Protein AF-0000000085281278 (afdb_homodimer)

Nearest PDB structures (foldseek):
  8u7e-assembly3_C  TM=9.770E-01  e=2.959E-31  Homo sapiens
  2ikq-assembly1_A  TM=9.684E-01  e=2.448E-31  Mus musculus
  5wdi-assembly2_A  TM=9.525E-01  e=1.922E-29  Homo sapiens
  8u5m-assembly1_F  TM=9.717E-01  e=1.060E-28  Homo sapiens
  3c7t-assembly1_A  TM=9.165E-01  e=2.070E-27  Bombyx mori

Foldseek 3Di:
DDDPDDDDDDDDYDDDDDDDDDDDDDDPPPPPPPPDDDPPDPPPPVPPDPDPVVVVVVPPPPPPPPQQQCALDDDFFKEKEWAFFAFDCVVPPPQQVVAADPVQDGHHDDQQADRDDFDAPPPPVLCVQQTAHTNVRLVQLLVQLLQCQVLVADADAEEFELRNRQLSSRLSSCVSVVCQVPYAYEHENLQADLLLVAPPHDHDGGDPVSCVVSPGRHDPPDDYQDDPVNDDSPAAQQNNLVSLCSRLVVVCVVCVNNGGYYYYTYHLLSLPSNCQVLQPHHGDHPVVSVVRSVPRHHGDMWMWTADSVGHIDTDDDPGDHDDDDDDDDDDPCVVVD/DDPPDDDDDDDDDDYDDDDDDDPDDDPDPDVDDDPDDDDDDDVPPPPPDPDCVVVVVVPPPPPPPPQQQCALDDDWFKEKEWAFFAFDCVVPPPQQVVAADPVQDGHDPDQQADRDDFDAPPPPVLCVQQTAHTNVRLVQLLVQLLQCQVLVADADAAEFELRNRQLSSRLSSCVSVVCQVPYAYEHENLQADLLLVAVPHDHDGGDPVSCVVRPGRHDPPDDYQDDPVNDDSPAAQQNNLVSLCSRLVVVCVVCVNNGGYYYYTHHLLSLPSNCQVLQPHHGDHPVVSVVRSVPRHHGDMWMWTADSVRHIDTDDDPGDHDDDDDDDDDDPCVVVD

Radius of gyration: 44.06 Å; Cα contacts (8 Å, |Δi|>4): 1125; chains: 2; bounding box: 99×166×115 Å

Organism: Cherax quadricarinatus (NCBI:txid27406)

InterPro domains:
  IPR013078 Histidine phosphatase superfamily, clade-1 [PF00300] (126-290)
  IPR013078 Histidine phosphatase superfamily, clade-1 [cd07067] (78-302)
  IPR029033 Histidine phosphatase superfamily [G3DSA:3.40.50.1240] (76-335)
  IPR029033 Histidine phosphatase superfamily [SSF53254] (77-324)
  IPR051710 Phosphatase and SH3 domain-containing protein [PTHR16469] (66-334)

Structure (mmCIF, N/CA/C/O backbone):
data_AF-0000000085281278-model_v1
#
loop_
_entity.id
_entity.type
_entity.pdbx_description
1 polymer 'Protein UBASH3A homolog'
#
loop_
_atom_site.group_PDB
_atom_site.id
_atom_site.type_symbol
_atom_site.label_atom_id
_atom_site.label_alt_id
_atom_site.label_comp_id
_atom_site.label_asym_id
_atom_site.label_entity_id
_atom_site.label_seq_id
_atom_site.pdbx_PDB_ins_code
_atom_site.Cartn_x
_atom_site.Cartn_y
_atom_site.Cartn_z
_atom_site.occupancy
_atom_site.B_iso_or_equiv
_atom_site.auth_seq_id
_atom_site.auth_comp_id
_atom_site.auth_asym_id
_atom_site.auth_atom_id
_atom_site.pdbx_PDB_model_num
ATOM 1 N N . THR A 1 1 ? -54.844 -44.219 -44.094 1 15.39 1 THR A N 1
ATOM 2 C CA . THR A 1 1 ? -54.625 -45.531 -44.75 1 15.39 1 THR A CA 1
ATOM 3 C C . THR A 1 1 ? -53.25 -45.594 -45.375 1 15.39 1 THR A C 1
ATOM 5 O O . THR A 1 1 ? -52.562 -44.562 -45.531 1 15.39 1 THR A O 1
ATOM 8 N N . LEU A 1 2 ? -53.125 -46.344 -46.656 1 16.16 2 LEU A N 1
ATOM 9 C CA . LEU A 1 2 ? -52.594 -47.094 -47.781 1 16.16 2 LEU A CA 1
ATOM 10 C C . LEU A 1 2 ? -51.75 -46.188 -48.688 1 16.16 2 LEU A C 1
ATOM 12 O O . LEU A 1 2 ? -50.625 -46.531 -49.031 1 16.16 2 LEU A O 1
ATOM 16 N N . SER A 1 3 ? -52.344 -45.594 -49.875 1 15.42 3 SER A N 1
ATOM 17 C CA . SER A 1 3 ? -52.25 -45.906 -51.281 1 15.42 3 SER A CA 1
ATOM 18 C C . SER A 1 3 ? -51.219 -45.062 -52 1 15.42 3 SER A C 1
ATOM 20 O O . SER A 1 3 ? -50.969 -45.219 -53.188 1 15.42 3 SER A O 1
ATOM 22 N N . VAL A 1 4 ? -51.062 -43.812 -51.781 1 17.08 4 VAL A N 1
ATOM 23 C CA . VAL A 1 4 ? -50.531 -43.031 -52.875 1 17.08 4 VAL A CA 1
ATOM 24 C C . VAL A 1 4 ? -49.094 -43.469 -53.219 1 17.08 4 VAL A C 1
ATOM 26 O O . VAL A 1 4 ? -48.188 -43.312 -52.375 1 17.08 4 VAL A O 1
ATOM 29 N N . ILE A 1 5 ? -48.562 -44.781 -54 1 16.81 5 ILE A N 1
ATOM 30 C CA . ILE A 1 5 ? -47.906 -45.844 -54.719 1 16.81 5 ILE A CA 1
ATOM 31 C C . ILE A 1 5 ? -46.812 -45.281 -55.625 1 16.81 5 ILE A C 1
ATOM 33 O O . ILE A 1 5 ? -45.688 -45.75 -55.594 1 16.81 5 ILE A O 1
ATOM 37 N N . ASP A 1 6 ? -47.062 -45 -56.938 1 15.3 6 ASP A N 1
ATOM 38 C CA . ASP A 1 6 ? -46.781 -45.656 -58.219 1 15.3 6 ASP A CA 1
ATOM 39 C C . ASP A 1 6 ? -45.562 -45 -58.875 1 15.3 6 ASP A C 1
ATOM 41 O O . ASP A 1 6 ? -44.938 -45.625 -59.75 1 15.3 6 ASP A O 1
ATOM 45 N N . SER A 1 7 ? -45.375 -43.781 -59.094 1 17.14 7 SER A N 1
ATOM 46 C CA . SER A 1 7 ? -45.094 -43.531 -60.5 1 17.14 7 SER A CA 1
ATOM 47 C C . SER A 1 7 ? -43.719 -44.062 -60.906 1 17.14 7 SER A C 1
ATOM 49 O O . SER A 1 7 ? -42.781 -44.062 -60.094 1 17.14 7 SER A O 1
ATOM 51 N N . VAL A 1 8 ? -43.25 -44.5 -62.156 1 16.56 8 VAL A N 1
ATOM 52 C CA . VAL A 1 8 ? -42.781 -45.594 -63 1 16.56 8 VAL A CA 1
ATOM 53 C C . VAL A 1 8 ? -41.25 -45.719 -62.875 1 16.56 8 VAL A C 1
ATOM 55 O O . VAL A 1 8 ? -40.594 -44.812 -62.438 1 16.56 8 VAL A O 1
ATOM 58 N N . VAL A 1 9 ? -40.562 -46.719 -63.75 1 15.52 9 VAL A N 1
ATOM 59 C CA . VAL A 1 9 ? -39.781 -47.719 -64.438 1 15.52 9 VAL A CA 1
ATOM 60 C C . VAL A 1 9 ? -38.625 -47.062 -65.188 1 15.52 9 VAL A C 1
ATOM 62 O O . VAL A 1 9 ? -38.031 -47.656 -66.062 1 15.52 9 VAL A O 1
ATOM 65 N N . ARG A 1 10 ? -38.375 -45.844 -65.188 1 16.2 10 ARG A N 1
ATOM 66 C CA . ARG A 1 10 ? -37.75 -45.531 -66.5 1 16.2 10 ARG A CA 1
ATOM 67 C C . ARG A 1 10 ? -36.469 -46.312 -66.688 1 16.2 10 ARG A C 1
ATOM 69 O O . ARG A 1 10 ? -35.656 -46.438 -65.75 1 16.2 10 ARG A O 1
ATOM 76 N N . HIS A 1 11 ? -35.906 -46.938 -67.875 1 15.66 11 HIS A N 1
ATOM 77 C CA . HIS A 1 11 ? -35.5 -48.125 -68.688 1 15.66 11 HIS A CA 1
ATOM 78 C C . HIS A 1 11 ? -34 -48.312 -68.625 1 15.66 11 HIS A C 1
ATOM 80 O O . HIS A 1 11 ? -33.5 -49.406 -68.375 1 15.66 11 HIS A O 1
ATOM 86 N N . PRO A 1 12 ? -33.094 -47.719 -69.562 1 15.73 12 PRO A N 1
ATOM 87 C CA . PRO A 1 12 ? -32.406 -48.5 -70.562 1 15.73 12 PRO A CA 1
ATOM 88 C C . PRO A 1 12 ? -31.141 -49.156 -70.125 1 15.73 12 PRO A C 1
ATOM 90 O O . PRO A 1 12 ? -30.641 -48.844 -69 1 15.73 12 PRO A O 1
ATOM 93 N N . ASN A 1 13 ? -30 -49.344 -71 1 15.8 13 ASN A N 1
ATOM 94 C CA . ASN A 1 13 ? -29.312 -50.312 -71.812 1 15.8 13 ASN A CA 1
ATOM 95 C C . ASN A 1 13 ? -27.953 -50.688 -71.188 1 15.8 13 ASN A C 1
ATOM 97 O O . ASN A 1 13 ? -27.484 -50.031 -70.25 1 15.8 13 ASN A O 1
ATOM 101 N N . LEU A 1 14 ? -26.688 -50.594 -72 1 15.16 14 LEU A N 1
ATOM 102 C CA . LEU A 1 14 ? -26.016 -51.594 -72.875 1 15.16 14 LEU A CA 1
ATOM 103 C C . LEU A 1 14 ? -24.688 -52.031 -72.25 1 15.16 14 LEU A C 1
ATOM 105 O O . LEU A 1 14 ? -24.406 -53.219 -72.125 1 15.16 14 LEU A O 1
ATOM 109 N N . LEU A 1 15 ? -23.328 -51.375 -72.312 1 15.52 15 LEU A N 1
ATOM 110 C CA . LEU A 1 15 ? -22.344 -51.969 -73.188 1 15.52 15 LEU A CA 1
ATOM 111 C C . LEU A 1 15 ? -21.438 -52.938 -72.5 1 15.52 15 LEU A C 1
ATOM 113 O O . LEU A 1 15 ? -21.328 -52.875 -71.25 1 15.52 15 LEU A O 1
ATOM 117 N N . PRO A 1 16 ? -19.875 -52.875 -72.75 1 15.55 16 PRO A N 1
ATOM 118 C CA . PRO A 1 16 ? -19.031 -53.75 -73.562 1 15.55 16 PRO A CA 1
ATOM 119 C C . PRO A 1 16 ? -18.25 -54.75 -72.688 1 15.55 16 PRO A C 1
ATOM 121 O O . PRO A 1 16 ? -18.156 -54.594 -71.438 1 15.55 16 PRO A O 1
ATOM 124 N N . VAL A 1 17 ? -16.766 -55.094 -73.125 1 15.99 17 VAL A N 1
ATOM 125 C CA . VAL A 1 17 ? -16.062 -56.188 -73.812 1 15.99 17 VAL A CA 1
ATOM 126 C C . VAL A 1 17 ? -15.188 -56.906 -72.75 1 15.99 17 VAL A C 1
ATOM 128 O O . VAL A 1 17 ? -14.711 -56.281 -71.812 1 15.99 17 VAL A O 1
ATOM 131 N N . PHE A 1 18 ? -14.523 -58.219 -73 1 16.88 18 PHE A N 1
ATOM 132 C CA . PHE A 1 18 ? -14.18 -59.594 -72.75 1 16.88 18 PHE A CA 1
ATOM 133 C C . PHE A 1 18 ? -12.688 -59.75 -72.438 1 16.88 18 PHE A C 1
ATOM 135 O O . PHE A 1 18 ? -12.164 -60.844 -72.375 1 16.88 18 PHE A O 1
ATOM 142 N N . ILE A 1 19 ? -11.75 -58.75 -72.375 1 16.56 19 ILE A N 1
ATOM 143 C CA . ILE A 1 19 ? -10.438 -59.125 -72.875 1 16.56 19 ILE A CA 1
ATOM 144 C C . ILE A 1 19 ? -9.859 -60.25 -72 1 16.56 19 ILE A C 1
ATOM 146 O O . ILE A 1 19 ? -9.875 -60.156 -70.75 1 16.56 19 ILE A O 1
ATOM 150 N N . ARG A 1 20 ? -9 -61.219 -72.625 1 16.66 20 ARG A N 1
ATOM 151 C CA . ARG A 1 20 ? -8.531 -62.562 -72.875 1 16.66 20 ARG A CA 1
ATOM 152 C C . ARG A 1 20 ? -7.434 -63 -71.938 1 16.66 20 ARG A C 1
ATOM 154 O O . ARG A 1 20 ? -6.77 -62.125 -71.312 1 16.66 20 ARG A O 1
ATOM 161 N N . LEU A 1 21 ? -6.652 -64.25 -72.062 1 17.11 21 LEU A N 1
ATOM 162 C CA . LEU A 1 21 ? -6.328 -65.562 -71.625 1 17.11 21 LEU A CA 1
ATOM 163 C C . LEU A 1 21 ? -4.879 -65.625 -71.125 1 17.11 21 LEU A C 1
ATOM 165 O O . LEU A 1 21 ? -4.598 -66.188 -70.062 1 17.11 21 LEU A O 1
ATOM 169 N N . PHE A 1 22 ? -3.635 -65.812 -72 1 17.28 22 PHE A N 1
ATOM 170 C CA . PHE A 1 22 ? -2.76 -66.938 -72.25 1 17.28 22 PHE A CA 1
ATOM 171 C C . PHE A 1 22 ? -1.494 -66.812 -71.375 1 17.28 22 PHE A C 1
ATOM 173 O O . PHE A 1 22 ? -1.057 -67.812 -70.75 1 17.28 22 PHE A O 1
ATOM 180 N N . THR A 1 23 ? -0.292 -66 -71.688 1 18.53 23 THR A N 1
ATOM 181 C CA . THR A 1 23 ? 1.069 -66.438 -72 1 18.53 23 THR A CA 1
ATOM 182 C C . THR A 1 23 ? 1.862 -66.625 -70.688 1 18.53 23 THR A C 1
ATOM 184 O O . THR A 1 23 ? 2.08 -65.688 -69.938 1 18.53 23 THR A O 1
ATOM 187 N N . HIS A 1 24 ? 1.997 -68 -69.938 1 20.98 24 HIS A N 1
ATOM 188 C CA . HIS A 1 24 ? 2.424 -68.812 -68.812 1 20.98 24 HIS A CA 1
ATOM 189 C C . HIS A 1 24 ? 3.943 -68.875 -68.688 1 20.98 24 HIS A C 1
ATOM 191 O O . HIS A 1 24 ? 4.477 -68.75 -67.562 1 20.98 24 HIS A O 1
ATOM 197 N N . SER A 1 25 ? 4.879 -69.625 -69.625 1 19.44 25 SER A N 1
ATOM 198 C CA . SER A 1 25 ? 5.781 -70.75 -69.438 1 19.44 25 SER A CA 1
ATOM 199 C C . SER A 1 25 ? 7.191 -70.312 -69.062 1 19.44 25 SER A C 1
ATOM 201 O O . SER A 1 25 ? 7.887 -70.938 -68.312 1 19.44 25 SER A O 1
ATOM 203 N N . ILE A 1 26 ? 8 -69.562 -69.938 1 20.14 26 ILE A N 1
ATOM 204 C CA . ILE A 1 26 ? 9.359 -69.875 -70.375 1 20.14 26 ILE A CA 1
ATOM 205 C C . ILE A 1 26 ? 10.352 -69.438 -69.312 1 20.14 26 ILE A C 1
ATOM 207 O O . ILE A 1 26 ? 11.25 -70.188 -68.938 1 20.14 26 ILE A O 1
ATOM 211 N N . ILE A 1 27 ? 10.602 -68.062 -69.062 1 20.72 27 ILE A N 1
ATOM 212 C CA . ILE A 1 27 ? 11.953 -67.562 -68.938 1 20.72 27 ILE A CA 1
ATOM 213 C C . ILE A 1 27 ? 12.492 -67.812 -67.5 1 20.72 27 ILE A C 1
ATOM 215 O O . ILE A 1 27 ? 12.211 -67.125 -66.562 1 20.72 27 ILE A O 1
ATOM 219 N N . VAL A 1 28 ? 11.875 -68.875 -66.688 1 22.83 28 VAL A N 1
ATOM 220 C CA . VAL A 1 28 ? 12.266 -69.375 -65.375 1 22.83 28 VAL A CA 1
ATOM 221 C C . VAL A 1 28 ? 13.68 -69.938 -65.438 1 22.83 28 VAL A C 1
ATOM 223 O O . VAL A 1 28 ? 14.414 -69.875 -64.438 1 22.83 28 VAL A O 1
ATOM 226 N N . TRP A 1 29 ? 14.008 -70.75 -66.562 1 24.06 29 TRP A N 1
ATOM 227 C CA . TRP A 1 29 ? 14.93 -71.875 -66.5 1 24.06 29 TRP A CA 1
ATOM 228 C C . TRP A 1 29 ? 16.375 -71.438 -66.312 1 24.06 29 TRP A C 1
ATOM 230 O O . TRP A 1 29 ? 17.125 -72 -65.562 1 24.06 29 TRP A O 1
ATOM 240 N N . LEU A 1 30 ? 16.859 -70.438 -67.188 1 21.52 30 LEU A N 1
ATOM 241 C CA . LEU A 1 30 ? 18.266 -70.5 -67.625 1 21.52 30 LEU A CA 1
ATOM 242 C C . LEU A 1 30 ? 19.203 -70.188 -66.438 1 21.52 30 LEU A C 1
ATOM 244 O O . LEU A 1 30 ? 20.25 -70.812 -66.312 1 21.52 30 LEU A O 1
ATOM 248 N N . PHE A 1 31 ? 19.141 -68.938 -65.75 1 23.73 31 PHE A N 1
ATOM 249 C CA . PHE A 1 31 ? 20.359 -68.375 -65.25 1 23.73 31 PHE A CA 1
ATOM 250 C C . PHE A 1 31 ? 20.844 -69.062 -64 1 23.73 31 PHE A C 1
ATOM 252 O O . PHE A 1 31 ? 20.547 -68.688 -62.875 1 23.73 31 PHE A O 1
ATOM 259 N N . LYS A 1 32 ? 20.5 -70.438 -63.906 1 22.84 32 LYS A N 1
ATOM 260 C CA . LYS A 1 32 ? 20.75 -71.375 -62.812 1 22.84 32 LYS A CA 1
ATOM 261 C C . LYS A 1 32 ? 22.25 -71.625 -62.625 1 22.84 32 LYS A C 1
ATOM 263 O O . LYS A 1 32 ? 22.703 -71.938 -61.531 1 22.84 32 LYS A O 1
ATOM 268 N N . GLU A 1 33 ? 22.953 -71.812 -63.875 1 22.89 33 GLU A N 1
ATOM 269 C CA . GLU A 1 33 ? 24.094 -72.75 -63.906 1 22.89 33 GLU A CA 1
ATOM 270 C C . GLU A 1 33 ? 25.234 -72.25 -63.031 1 22.89 33 GLU A C 1
ATOM 272 O O . GLU A 1 33 ? 25.922 -73 -62.375 1 22.89 33 GLU A O 1
ATOM 277 N N . ILE A 1 34 ? 25.859 -71.062 -63.375 1 25.42 34 ILE A N 1
ATOM 278 C CA . ILE A 1 34 ? 27.297 -70.812 -63.219 1 25.42 34 ILE A CA 1
ATOM 279 C C . ILE A 1 34 ? 27.641 -70.688 -61.75 1 25.42 34 ILE A C 1
ATOM 281 O O . ILE A 1 34 ? 27.5 -69.625 -61.156 1 25.42 34 ILE A O 1
ATOM 285 N N . CYS A 1 35 ? 26.953 -71.5 -60.719 1 22.73 35 CYS A N 1
ATOM 286 C CA . CYS A 1 35 ? 26.719 -71.5 -59.281 1 22.73 35 CYS A CA 1
ATOM 287 C C . CYS A 1 35 ? 28 -71.812 -58.531 1 22.73 35 CYS A C 1
ATOM 289 O O . CYS A 1 35 ? 28.109 -71.562 -57.312 1 22.73 35 CYS A O 1
ATOM 291 N N . ASN A 1 36 ? 28.812 -72.938 -58.875 1 22.48 36 ASN A N 1
ATOM 292 C CA . ASN A 1 36 ? 29.281 -73.938 -57.938 1 22.48 36 ASN A CA 1
ATOM 293 C C . ASN A 1 36 ? 30.5 -73.438 -57.156 1 22.48 36 ASN A C 1
ATOM 295 O O . ASN A 1 36 ? 30.609 -73.688 -55.938 1 22.48 36 ASN A O 1
ATOM 299 N N . TRP A 1 37 ? 31.703 -73.375 -57.812 1 21.92 37 TRP A N 1
ATOM 300 C CA . TRP A 1 37 ? 32.938 -73.938 -57.375 1 21.92 37 TRP A CA 1
ATOM 301 C C . TRP A 1 37 ? 33.562 -73.188 -56.25 1 21.92 37 TRP A C 1
ATOM 303 O O . TRP A 1 37 ? 33.938 -73.75 -55.219 1 21.92 37 TRP A O 1
ATOM 313 N N . THR A 1 38 ? 34.594 -72.188 -56.531 1 25.38 38 THR A N 1
ATOM 314 C CA . THR A 1 38 ? 35.938 -71.938 -56.031 1 25.38 38 THR A CA 1
ATOM 315 C C . THR A 1 38 ? 35.906 -71.062 -54.781 1 25.38 38 THR A C 1
ATOM 317 O O . THR A 1 38 ? 36.875 -70.375 -54.438 1 25.38 38 THR A O 1
ATOM 320 N N . PHE A 1 39 ? 34.812 -71.062 -53.938 1 24.88 39 PHE A N 1
ATOM 321 C CA . PHE A 1 39 ? 34.25 -70.125 -53 1 24.88 39 PHE A CA 1
ATOM 322 C C . PHE A 1 39 ? 35.062 -70.062 -51.719 1 24.88 39 PHE A C 1
ATOM 324 O O . PHE A 1 39 ? 34.812 -69.188 -50.844 1 24.88 39 PHE A O 1
ATOM 331 N N . THR A 1 40 ? 35.625 -71.25 -51.281 1 25.34 40 THR A N 1
ATOM 332 C CA . THR A 1 40 ? 35.781 -71.625 -49.875 1 25.34 40 THR A CA 1
ATOM 333 C C . THR A 1 40 ? 36.906 -70.812 -49.219 1 25.34 40 THR A C 1
ATOM 335 O O . THR A 1 40 ? 36.781 -70.375 -48.094 1 25.34 40 THR A O 1
ATOM 338 N N . VAL A 1 41 ? 38.125 -70.938 -49.844 1 25.11 41 VAL A N 1
ATOM 339 C CA . VAL A 1 41 ? 39.375 -71 -49.062 1 25.11 41 VAL A CA 1
ATOM 340 C C . VAL A 1 41 ? 39.688 -69.562 -48.5 1 25.11 41 VAL A C 1
ATOM 342 O O . VAL A 1 41 ? 40.219 -69.438 -47.406 1 25.11 41 VAL A O 1
ATOM 345 N N . PHE A 1 42 ? 39.594 -68.5 -49.469 1 24.14 42 PHE A N 1
ATOM 346 C CA . PHE A 1 42 ? 40.406 -67.312 -49.219 1 24.14 42 PHE A CA 1
ATOM 347 C C . PHE A 1 42 ? 39.875 -66.562 -48.031 1 24.14 42 PHE A C 1
ATOM 349 O O . PHE A 1 42 ? 40.438 -65.5 -47.688 1 24.14 42 PHE A O 1
ATOM 356 N N . LEU A 1 43 ? 38.688 -66.875 -47.5 1 25.41 43 LEU A N 1
ATOM 357 C CA . LEU A 1 43 ? 38 -66 -46.531 1 25.41 43 LEU A CA 1
ATOM 358 C C . LEU A 1 43 ? 38.75 -66 -45.188 1 25.41 43 LEU A C 1
ATOM 360 O O . LEU A 1 43 ? 38.375 -65.25 -44.281 1 25.41 43 LEU A O 1
ATOM 364 N N . ALA A 1 44 ? 39.562 -67.062 -45.031 1 26.56 44 ALA A N 1
ATOM 365 C CA . ALA A 1 44 ? 39.938 -67.312 -43.656 1 26.56 44 ALA A CA 1
ATOM 366 C C . ALA A 1 44 ? 40.812 -66.125 -43.125 1 26.56 44 ALA A C 1
ATOM 368 O O . ALA A 1 44 ? 40.75 -65.812 -41.906 1 26.56 44 ALA A O 1
ATOM 369 N N . PHE A 1 45 ? 41.844 -65.812 -43.938 1 28.03 45 PHE A N 1
ATOM 370 C CA . PHE A 1 45 ? 42.969 -65.188 -43.312 1 28.03 45 PHE A CA 1
ATOM 371 C C . PHE A 1 45 ? 42.594 -63.781 -42.781 1 28.03 45 PHE A C 1
ATOM 373 O O . PHE A 1 45 ? 43.25 -63.25 -41.906 1 28.03 45 PHE A O 1
ATOM 380 N N . LEU A 1 46 ? 41.812 -62.969 -43.594 1 27.05 46 LEU A N 1
ATOM 381 C CA . LEU A 1 46 ? 41.625 -61.562 -43.344 1 27.05 46 LEU A CA 1
ATOM 382 C C . LEU A 1 46 ? 40.812 -61.344 -42.031 1 27.05 46 LEU A C 1
ATOM 384 O O . LEU A 1 46 ? 40.438 -60.219 -41.719 1 27.05 46 LEU A O 1
ATOM 388 N N . TYR A 1 47 ? 40.312 -62.406 -41.438 1 26.2 47 TYR A N 1
ATOM 389 C CA . TYR A 1 47 ? 39.344 -62.219 -40.344 1 26.2 47 TYR A CA 1
ATOM 390 C C . TYR A 1 47 ? 40 -61.562 -39.125 1 26.2 47 TYR A C 1
ATOM 392 O O . TYR A 1 47 ? 39.344 -61.438 -38.094 1 26.2 47 TYR A O 1
ATOM 400 N N . ARG A 1 48 ? 41.344 -61.844 -39.031 1 25.7 48 ARG A N 1
ATOM 401 C CA . ARG A 1 48 ? 41.75 -61.719 -37.625 1 25.7 48 ARG A CA 1
ATOM 402 C C . ARG A 1 48 ? 41.406 -60.344 -37.094 1 25.7 48 ARG A C 1
ATOM 404 O O . ARG A 1 48 ? 40.781 -60.188 -36.062 1 25.7 48 ARG A O 1
ATOM 411 N N . ALA A 1 49 ? 42.438 -59.656 -36.562 1 27.88 49 ALA A N 1
ATOM 412 C CA . ALA A 1 49 ? 42.469 -58.781 -35.406 1 27.88 49 ALA A CA 1
ATOM 413 C C . ALA A 1 49 ? 41.906 -57.406 -35.719 1 27.88 49 ALA A C 1
ATOM 415 O O . ALA A 1 49 ? 42.188 -56.406 -35.031 1 27.88 49 ALA A O 1
ATOM 416 N N . THR A 1 50 ? 41.5 -57.156 -36.969 1 29.05 50 THR A N 1
ATOM 417 C CA . THR A 1 50 ? 41.062 -55.781 -37.062 1 29.05 50 THR A CA 1
ATOM 418 C C . THR A 1 50 ? 39.906 -55.5 -36.125 1 29.05 50 THR A C 1
ATOM 420 O O . THR A 1 50 ? 38.812 -56.031 -36.312 1 29.05 50 THR A O 1
ATOM 423 N N . SER A 1 51 ? 40.219 -55.281 -34.781 1 29.05 51 SER A N 1
ATOM 424 C CA . SER A 1 51 ? 39.25 -55.219 -33.688 1 29.05 51 SER A CA 1
ATOM 425 C C . SER A 1 51 ? 38.031 -54.375 -34.062 1 29.05 51 SER A C 1
ATOM 427 O O . SER A 1 51 ? 38.156 -53.469 -34.875 1 29.05 51 SER A O 1
ATOM 429 N N . ILE A 1 52 ? 36.875 -54.969 -33.875 1 31.84 52 ILE A N 1
ATOM 430 C CA . ILE A 1 52 ? 35.562 -54.344 -33.906 1 31.84 52 ILE A CA 1
ATOM 431 C C . ILE A 1 52 ? 35.625 -52.969 -33.25 1 31.84 52 ILE A C 1
ATOM 433 O O . ILE A 1 52 ? 34.625 -52.219 -33.281 1 31.84 52 ILE A O 1
ATOM 437 N N . ALA A 1 53 ? 36.75 -52.656 -32.594 1 32.53 53 ALA A N 1
ATOM 438 C CA . ALA A 1 53 ? 36.812 -51.375 -31.906 1 32.53 53 ALA A CA 1
ATOM 439 C C . ALA A 1 53 ? 36.781 -50.219 -32.906 1 32.53 53 ALA A C 1
ATOM 441 O O . ALA A 1 53 ? 36.219 -49.156 -32.625 1 32.53 53 ALA A O 1
ATOM 442 N N . VAL A 1 54 ? 37.531 -50.375 -34.031 1 31.75 54 VAL A N 1
ATOM 443 C CA . VAL A 1 54 ? 37.594 -49.219 -34.938 1 31.75 54 VAL A CA 1
ATOM 444 C C . VAL A 1 54 ? 36.25 -49.031 -35.625 1 31.75 54 VAL A C 1
ATOM 446 O O . VAL A 1 54 ? 35.844 -47.906 -35.938 1 31.75 54 VAL A O 1
ATOM 449 N N . LEU A 1 55 ? 35.562 -50.125 -36 1 29.34 55 LEU A N 1
ATOM 450 C CA . LEU A 1 55 ? 34.281 -49.844 -36.625 1 29.34 55 LEU A CA 1
ATOM 451 C C . LEU A 1 55 ? 33.312 -49.156 -35.688 1 29.34 55 LEU A C 1
ATOM 453 O O . LEU A 1 55 ? 32.281 -48.625 -36.094 1 29.34 55 LEU A O 1
ATOM 457 N N . LYS A 1 56 ? 33.5 -49.406 -34.406 1 35.16 56 LYS A N 1
ATOM 458 C CA . LYS A 1 56 ? 32.625 -48.688 -33.5 1 35.16 56 LYS A CA 1
ATOM 459 C C . LYS A 1 56 ? 32.875 -47.188 -33.562 1 35.16 56 LYS A C 1
ATOM 461 O O . LYS A 1 56 ? 32 -46.375 -33.219 1 35.16 56 LYS A O 1
ATOM 466 N N . THR A 1 57 ? 34.125 -46.875 -33.75 1 33.66 57 THR A N 1
ATOM 467 C CA . THR A 1 57 ? 34.375 -45.438 -33.781 1 33.66 57 THR A CA 1
ATOM 468 C C . THR A 1 57 ? 33.719 -44.812 -35 1 33.66 57 THR A C 1
ATOM 470 O O . THR A 1 57 ? 33.312 -43.625 -34.938 1 33.66 57 THR A O 1
ATOM 473 N N . LEU A 1 58 ? 33.812 -45.375 -36.219 1 35.44 58 LEU A N 1
ATOM 474 C CA . LEU A 1 58 ? 33.188 -44.688 -37.344 1 35.44 58 LEU A CA 1
ATOM 475 C C . LEU A 1 58 ? 31.672 -44.656 -37.188 1 35.44 58 LEU A C 1
ATOM 477 O O . LEU A 1 58 ? 30.984 -43.812 -37.75 1 35.44 58 LEU A O 1
ATOM 481 N N . ALA A 1 59 ? 31.125 -45.75 -36.875 1 34.38 59 ALA A N 1
ATOM 482 C CA . ALA A 1 59 ? 29.672 -45.719 -36.812 1 34.38 59 ALA A CA 1
ATOM 483 C C . ALA A 1 59 ? 29.219 -44.812 -35.656 1 34.38 59 ALA A C 1
ATOM 485 O O . ALA A 1 59 ? 28.016 -44.688 -35.375 1 34.38 59 ALA A O 1
ATOM 486 N N . LYS A 1 60 ? 30.031 -44.594 -34.719 1 32.84 60 LYS A N 1
ATOM 487 C CA . LYS A 1 60 ? 29.312 -43.719 -33.812 1 32.84 60 LYS A CA 1
ATOM 488 C C . LYS A 1 60 ? 28.938 -42.406 -34.5 1 32.84 60 LYS A C 1
ATOM 490 O O . LYS A 1 60 ? 29.812 -41.594 -34.844 1 32.84 60 LYS A O 1
ATOM 495 N N . LYS A 1 61 ? 27.922 -42.562 -35.344 1 36.81 61 LYS A N 1
ATOM 496 C CA . LYS A 1 61 ? 27.344 -41.312 -35.812 1 36.81 61 LYS A CA 1
ATOM 497 C C . LYS A 1 61 ? 27.484 -40.188 -34.75 1 36.81 61 LYS A C 1
ATOM 499 O O . LYS A 1 61 ? 27.266 -40.438 -33.562 1 36.81 61 LYS A O 1
ATOM 504 N N . PRO A 1 62 ? 28.234 -39.125 -35.094 1 33.06 62 PRO A N 1
ATOM 505 C CA . PRO A 1 62 ? 28.203 -38.094 -34.062 1 33.06 62 PRO A CA 1
ATOM 506 C C . PRO A 1 62 ? 26.875 -38.031 -33.312 1 33.06 62 PRO A C 1
ATOM 508 O O . PRO A 1 62 ? 25.812 -38.312 -33.906 1 33.06 62 PRO A O 1
ATOM 511 N N . GLU A 1 63 ? 26.781 -38.5 -32.094 1 33.06 63 GLU A N 1
ATOM 512 C CA . GLU A 1 63 ? 25.609 -38.094 -31.328 1 33.06 63 GLU A CA 1
ATOM 513 C C . GLU A 1 63 ? 25.109 -36.719 -31.781 1 33.06 63 GLU A C 1
ATOM 515 O O . GLU A 1 63 ? 25.844 -35.75 -31.703 1 33.06 63 GLU A O 1
ATOM 520 N N . MET A 1 64 ? 24.438 -36.594 -32.938 1 33.88 64 MET A N 1
ATOM 521 C CA . MET A 1 64 ? 23.75 -35.344 -33.156 1 33.88 64 MET A CA 1
ATOM 522 C C . MET A 1 64 ? 23.359 -34.688 -31.844 1 33.88 64 MET A C 1
ATOM 524 O O . MET A 1 64 ? 22.688 -35.312 -31.016 1 33.88 64 MET A O 1
ATOM 528 N N . GLU A 1 65 ? 24.344 -34.031 -31.203 1 34.84 65 GLU A N 1
ATOM 529 C CA . GLU A 1 65 ? 23.828 -33.125 -30.172 1 34.84 65 GLU A CA 1
ATOM 530 C C . GLU A 1 65 ? 22.359 -32.812 -30.406 1 34.84 65 GLU A C 1
ATOM 532 O O . GLU A 1 65 ? 22 -32.219 -31.438 1 34.84 65 GLU A O 1
ATOM 537 N N . GLU A 1 66 ? 21.484 -33.75 -30.25 1 36.97 66 GLU A N 1
ATOM 538 C CA . GLU A 1 66 ? 20.078 -33.406 -30.172 1 36.97 66 GLU A CA 1
ATOM 539 C C . GLU A 1 66 ? 19.906 -31.938 -29.781 1 36.97 66 GLU A C 1
ATOM 541 O O . GLU A 1 66 ? 20.219 -31.547 -28.656 1 36.97 66 GLU A O 1
ATOM 546 N N . SER A 1 67 ? 20.391 -31 -30.625 1 38.25 67 SER A N 1
ATOM 547 C CA . SER A 1 67 ? 20.109 -29.578 -30.516 1 38.25 67 SER A CA 1
ATOM 548 C C . SER A 1 67 ? 18.859 -29.328 -29.672 1 38.25 67 SER A C 1
ATOM 550 O O . SER A 1 67 ? 17.828 -29.969 -29.875 1 38.25 67 SER A O 1
ATOM 552 N N . LEU A 1 68 ? 18.938 -28.891 -28.406 1 44.06 68 LEU A N 1
ATOM 553 C CA . LEU A 1 68 ? 17.859 -28.297 -27.625 1 44.06 68 LEU A CA 1
ATOM 554 C C . LEU A 1 68 ? 16.812 -27.672 -28.547 1 44.06 68 LEU A C 1
ATOM 556 O O . LEU A 1 68 ? 17.156 -26.984 -29.516 1 44.06 68 LEU A O 1
ATOM 560 N N . HIS A 1 69 ? 15.555 -28.25 -28.672 1 44.53 69 HIS A N 1
ATOM 561 C CA . HIS A 1 69 ? 14.336 -27.812 -29.344 1 44.53 69 HIS A CA 1
ATOM 562 C C . HIS A 1 69 ? 14.289 -26.297 -29.453 1 44.53 69 HIS A C 1
ATOM 564 O O . HIS A 1 69 ? 14.531 -25.594 -28.469 1 44.53 69 HIS A O 1
ATOM 570 N N . LYS A 1 70 ? 14.688 -25.812 -30.453 1 53.75 70 LYS A N 1
ATOM 571 C CA . LYS A 1 70 ? 14.453 -24.406 -30.781 1 53.75 70 LYS A CA 1
ATOM 572 C C . LYS A 1 70 ? 13 -24.016 -30.531 1 53.75 70 LYS A C 1
ATOM 574 O O . LYS A 1 70 ? 12.094 -24.547 -31.172 1 53.75 70 LYS A O 1
ATOM 579 N N . PHE A 1 71 ? 12.734 -23.562 -29.359 1 65.31 71 PHE A N 1
ATOM 580 C CA . PHE A 1 71 ? 11.391 -23.062 -29.094 1 65.31 71 PHE A CA 1
ATOM 581 C C . PHE A 1 71 ? 11.023 -21.953 -30.078 1 65.31 71 PHE A C 1
ATOM 583 O O . PHE A 1 71 ? 11.898 -21.297 -30.625 1 65.31 71 PHE A O 1
ATOM 590 N N . LEU A 1 72 ? 9.672 -21.859 -30.359 1 70 72 LEU A N 1
ATOM 591 C CA . LEU A 1 72 ? 9.203 -20.75 -31.172 1 70 72 LEU A CA 1
ATOM 592 C C . LEU A 1 72 ? 9.531 -19.422 -30.5 1 70 72 LEU A C 1
ATOM 594 O O . LEU A 1 72 ? 9.828 -18.438 -31.188 1 70 72 LEU A O 1
ATOM 598 N N . ILE A 1 73 ? 9.445 -19.469 -29.203 1 77.38 73 ILE A N 1
ATOM 599 C CA . ILE A 1 73 ? 9.867 -18.312 -28.406 1 77.38 73 ILE A CA 1
ATOM 600 C C . ILE A 1 73 ? 11.32 -18.5 -27.953 1 77.38 73 ILE A C 1
ATOM 602 O O . ILE A 1 73 ? 11.641 -19.484 -27.297 1 77.38 73 ILE A O 1
ATOM 606 N N . ASP A 1 74 ? 12.156 -17.625 -28.328 1 74.12 74 ASP A N 1
ATOM 607 C CA . ASP A 1 74 ? 13.586 -17.719 -28.062 1 74.12 74 ASP A CA 1
ATOM 608 C C . ASP A 1 74 ? 13.867 -17.625 -26.562 1 74.12 74 ASP A C 1
ATOM 610 O O . ASP A 1 74 ? 13.172 -16.922 -25.828 1 74.12 74 ASP A O 1
ATOM 614 N N . GLY A 1 75 ? 14.812 -18.531 -26.109 1 73 75 GLY A N 1
ATOM 615 C CA . GLY A 1 75 ? 15.289 -18.422 -24.734 1 73 75 GLY A CA 1
ATOM 616 C C . GLY A 1 75 ? 14.891 -19.609 -23.875 1 73 75 GLY A C 1
ATOM 617 O O . GLY A 1 75 ? 14.102 -20.453 -24.312 1 73 75 GLY A O 1
ATOM 618 N N . PRO A 1 76 ? 15.547 -19.688 -22.75 1 80.12 76 PRO A N 1
ATOM 619 C CA . PRO A 1 76 ? 15.195 -20.781 -21.844 1 80.12 76 PRO A CA 1
ATOM 620 C C . PRO A 1 76 ? 13.766 -20.672 -21.312 1 80.12 76 PRO A C 1
ATOM 622 O O . PRO A 1 76 ? 13.242 -19.562 -21.156 1 80.12 76 PRO A O 1
ATOM 625 N N . ARG A 1 77 ? 13.148 -21.781 -21.141 1 93.25 77 ARG A N 1
ATOM 626 C CA . ARG A 1 77 ? 11.82 -21.812 -20.531 1 93.25 77 ARG A CA 1
ATOM 627 C C . ARG A 1 77 ? 11.891 -21.453 -19.047 1 93.25 77 ARG A C 1
ATOM 629 O O . ARG A 1 77 ? 12.805 -21.875 -18.344 1 93.25 77 ARG A O 1
ATOM 636 N N . LYS A 1 78 ? 10.938 -20.609 -18.641 1 95.75 78 LYS A N 1
ATOM 637 C CA . LYS A 1 78 ? 10.875 -20.188 -17.234 1 95.75 78 LYS A CA 1
ATOM 638 C C . LYS A 1 78 ? 9.469 -20.375 -16.672 1 95.75 78 LYS A C 1
ATOM 640 O O . LYS A 1 78 ? 8.484 -20.344 -17.422 1 95.75 78 LYS A O 1
ATOM 645 N N . ILE A 1 79 ? 9.469 -20.609 -15.391 1 97.56 79 ILE A N 1
ATOM 646 C CA . ILE A 1 79 ? 8.211 -20.656 -14.648 1 97.56 79 ILE A CA 1
ATOM 647 C C . ILE A 1 79 ? 8.266 -19.641 -13.5 1 97.56 79 ILE A C 1
ATOM 649 O O . ILE A 1 79 ? 9.195 -19.641 -12.703 1 97.56 79 ILE A O 1
ATOM 653 N N . ILE A 1 80 ? 7.32 -18.766 -13.523 1 98.25 80 ILE A N 1
ATOM 654 C CA . ILE A 1 80 ? 7.125 -17.781 -12.461 1 98.25 80 ILE A CA 1
ATOM 655 C C . ILE A 1 80 ? 5.871 -18.125 -11.656 1 98.25 80 ILE A C 1
ATOM 657 O O . ILE A 1 80 ? 4.789 -18.281 -12.227 1 98.25 80 ILE A O 1
ATOM 661 N N . ILE A 1 81 ? 5.992 -18.344 -10.359 1 98.69 81 ILE A N 1
ATOM 662 C CA . ILE A 1 81 ? 4.852 -18.625 -9.492 1 98.69 81 ILE A CA 1
ATOM 663 C C . ILE A 1 81 ? 4.68 -17.484 -8.484 1 98.69 81 ILE A C 1
ATOM 665 O O . ILE A 1 81 ? 5.605 -17.172 -7.727 1 98.69 81 ILE A O 1
ATOM 669 N N . ALA A 1 82 ? 3.498 -16.875 -8.453 1 98.62 82 ALA A N 1
ATOM 670 C CA . ALA A 1 82 ? 3.258 -15.734 -7.582 1 98.62 82 ALA A CA 1
ATOM 671 C C . ALA A 1 82 ? 2.141 -16.031 -6.582 1 98.62 82 ALA A C 1
ATOM 673 O O . ALA A 1 82 ? 1.101 -16.578 -6.949 1 98.62 82 ALA A O 1
ATOM 674 N N . ARG A 1 83 ? 2.363 -15.664 -5.344 1 98.75 83 ARG A N 1
ATOM 675 C CA . ARG A 1 83 ? 1.297 -15.656 -4.344 1 98.75 83 ARG A CA 1
ATOM 676 C C . ARG A 1 83 ? 0.394 -14.438 -4.523 1 98.75 83 ARG A C 1
ATOM 678 O O . ARG A 1 83 ? 0.853 -13.375 -4.938 1 98.75 83 ARG A O 1
ATOM 685 N N . HIS A 1 84 ? -0.797 -14.578 -4.199 1 98.88 84 HIS A N 1
ATOM 686 C CA . HIS A 1 84 ? -1.738 -13.469 -4.273 1 98.88 84 HIS A CA 1
ATOM 687 C C . HIS A 1 84 ? -1.361 -12.359 -3.297 1 98.88 84 HIS A C 1
ATOM 689 O O . HIS A 1 84 ? -0.5 -12.555 -2.436 1 98.88 84 HIS A O 1
ATOM 695 N N . GLY A 1 85 ? -2.014 -11.164 -3.477 1 98.62 85 GLY A N 1
ATOM 696 C CA . GLY A 1 85 ? -1.788 -10 -2.627 1 98.62 85 GLY A CA 1
ATOM 697 C C . GLY A 1 85 ? -2.623 -10.023 -1.36 1 98.62 85 GLY A C 1
ATOM 698 O O . GLY A 1 85 ? -3.311 -11 -1.077 1 98.62 85 GLY A O 1
ATOM 699 N N . GLU A 1 86 ? -2.621 -8.906 -0.618 1 98.56 86 GLU A N 1
ATOM 700 C CA . GLU A 1 86 ? -3.314 -8.766 0.658 1 98.56 86 GLU A CA 1
ATOM 701 C C . GLU A 1 86 ? -4.82 -8.938 0.49 1 98.56 86 GLU A C 1
ATOM 703 O O . GLU A 1 86 ? -5.41 -8.422 -0.463 1 98.56 86 GLU A O 1
ATOM 708 N N . ARG A 1 87 ? -5.375 -9.633 1.384 1 98.06 87 ARG A N 1
ATOM 709 C CA . ARG A 1 87 ? -6.793 -9.953 1.284 1 98.06 87 ARG A CA 1
ATOM 710 C C . ARG A 1 87 ? -7.602 -9.203 2.334 1 98.06 87 ARG A C 1
ATOM 712 O O . ARG A 1 87 ? -7.113 -8.945 3.436 1 98.06 87 ARG A O 1
ATOM 719 N N . VAL A 1 88 ? -8.828 -8.953 2.07 1 98.31 88 VAL A N 1
ATOM 720 C CA . VAL A 1 88 ? -9.727 -8.164 2.906 1 98.31 88 VAL A CA 1
ATOM 721 C C . VAL A 1 88 ? -10.016 -8.914 4.203 1 98.31 88 VAL A C 1
ATOM 723 O O . VAL A 1 88 ? -9.992 -8.32 5.289 1 98.31 88 VAL A O 1
ATOM 726 N N . ASP A 1 89 ? -10.289 -10.227 4.141 1 97.19 89 ASP A N 1
ATOM 727 C CA . ASP A 1 89 ? -10.766 -10.969 5.301 1 97.19 89 ASP A CA 1
ATOM 728 C C . ASP A 1 89 ? -9.672 -11.094 6.359 1 97.19 89 ASP A C 1
ATOM 730 O O . ASP A 1 89 ? -9.961 -11.133 7.559 1 97.19 89 ASP A O 1
ATOM 734 N N . PHE A 1 90 ? -8.422 -11.188 5.895 1 95.69 90 PHE A N 1
ATOM 735 C CA . PHE A 1 90 ? -7.324 -11.289 6.848 1 95.69 90 PHE A CA 1
ATOM 736 C C . PHE A 1 90 ? -7.023 -9.93 7.473 1 95.69 90 PHE A C 1
ATOM 738 O O . PHE A 1 90 ? -6.66 -9.852 8.648 1 95.69 90 PHE A O 1
ATOM 745 N N . THR A 1 91 ? -7.176 -8.859 6.723 1 96.44 91 THR A N 1
ATOM 746 C CA . THR A 1 91 ? -6.844 -7.516 7.188 1 96.44 91 THR A CA 1
ATOM 747 C C . THR A 1 91 ? -7.938 -6.977 8.102 1 96.44 91 THR A C 1
ATOM 749 O O . THR A 1 91 ? -7.648 -6.301 9.094 1 96.44 91 THR A O 1
ATOM 752 N N . PHE A 1 92 ? -9.25 -7.324 7.859 1 96.19 92 PHE A N 1
ATOM 753 C CA . PHE A 1 92 ? -10.336 -6.621 8.523 1 96.19 92 PHE A CA 1
ATOM 754 C C . PHE A 1 92 ? -11.227 -7.594 9.289 1 96.19 92 PHE A C 1
ATOM 756 O O . PHE A 1 92 ? -12.188 -7.184 9.953 1 96.19 92 PHE A O 1
ATOM 763 N N . GLY A 1 93 ? -10.906 -8.898 9.227 1 94.31 93 GLY A N 1
ATOM 764 C CA . GLY A 1 93 ? -11.68 -9.875 9.969 1 94.31 93 GLY A CA 1
ATOM 765 C C . GLY A 1 93 ? -13.039 -10.156 9.359 1 94.31 93 GLY A C 1
ATOM 766 O O . GLY A 1 93 ? -13.141 -10.469 8.172 1 94.31 93 GLY A O 1
ATOM 767 N N . ASP A 1 94 ? -14.156 -10.039 10.172 1 93.94 94 ASP A N 1
ATOM 768 C CA . ASP A 1 94 ? -15.516 -10.352 9.734 1 93.94 94 ASP A CA 1
ATOM 769 C C . ASP A 1 94 ? -16.094 -9.227 8.875 1 93.94 94 ASP A C 1
ATOM 771 O O . ASP A 1 94 ? -17.125 -8.641 9.219 1 93.94 94 ASP A O 1
ATOM 775 N N . TRP A 1 95 ? -15.555 -9.078 7.707 1 96.06 95 TRP A N 1
ATOM 776 C CA . TRP A 1 95 ? -15.812 -7.918 6.859 1 96.06 95 TRP A CA 1
ATOM 777 C C . TRP A 1 95 ? -17.172 -8.023 6.18 1 96.06 95 TRP A C 1
ATOM 779 O O . TRP A 1 95 ? -17.812 -7.012 5.895 1 96.06 95 TRP A O 1
ATOM 789 N N . THR A 1 96 ? -17.641 -9.281 5.855 1 94.81 96 THR A N 1
ATOM 790 C CA . THR A 1 96 ? -18.906 -9.422 5.16 1 94.81 96 THR A CA 1
ATOM 791 C C . THR A 1 96 ? -20.062 -8.938 6.035 1 94.81 96 THR A C 1
ATOM 793 O O . THR A 1 96 ? -21.016 -8.344 5.535 1 94.81 96 THR A O 1
ATOM 796 N N . ARG A 1 97 ? -19.984 -9.188 7.301 1 92.88 97 ARG A N 1
ATOM 797 C CA . ARG A 1 97 ? -21 -8.711 8.234 1 92.88 97 ARG A CA 1
ATOM 798 C C . ARG A 1 97 ? -20.953 -7.199 8.383 1 92.88 97 ARG A C 1
ATOM 800 O O . ARG A 1 97 ? -21.984 -6.543 8.508 1 92.88 97 ARG A O 1
ATOM 807 N N . LEU A 1 98 ? -19.828 -6.711 8.297 1 93.19 98 LEU A N 1
ATOM 808 C CA . LEU A 1 98 ? -19.609 -5.293 8.578 1 93.19 98 LEU A CA 1
ATOM 809 C C . LEU A 1 98 ? -19.906 -4.449 7.34 1 93.19 98 LEU A C 1
ATOM 811 O O . LEU A 1 98 ? -20.344 -3.307 7.457 1 93.19 98 LEU A O 1
ATOM 815 N N . CYS A 1 99 ? -19.734 -5.016 6.172 1 96.88 99 CYS A N 1
ATOM 816 C CA . CYS A 1 99 ? -19.688 -4.18 4.977 1 96.88 99 CYS A CA 1
ATOM 817 C C . CYS A 1 99 ? -20.922 -4.395 4.113 1 96.88 99 CYS A C 1
ATOM 819 O O . CYS A 1 99 ? -21.094 -3.736 3.086 1 96.88 99 CYS A O 1
ATOM 821 N N . PHE A 1 100 ? -21.734 -5.352 4.434 1 96.44 100 PHE A N 1
ATOM 822 C CA . PHE A 1 100 ? -22.984 -5.547 3.709 1 96.44 100 PHE A CA 1
ATOM 823 C C . PHE A 1 100 ? -24.172 -5.195 4.586 1 96.44 100 PHE A C 1
ATOM 825 O O . PHE A 1 100 ? -24.234 -5.586 5.754 1 96.44 100 PHE A O 1
ATOM 832 N N . ASP A 1 101 ? -25.078 -4.445 3.996 1 94 101 ASP A N 1
ATOM 833 C CA . ASP A 1 101 ? -26.281 -4.117 4.754 1 94 101 ASP A CA 1
ATOM 834 C C . ASP A 1 101 ? -27.344 -5.203 4.602 1 94 101 ASP A C 1
ATOM 836 O O . ASP A 1 101 ? -27.094 -6.25 3.998 1 94 101 ASP A O 1
ATOM 840 N N . GLU A 1 102 ? -28.516 -4.969 5.121 1 91.81 102 GLU A N 1
ATOM 841 C CA . GLU A 1 102 ? -29.562 -5.969 5.164 1 91.81 102 GLU A CA 1
ATOM 842 C C . GLU A 1 102 ? -30.078 -6.301 3.766 1 91.81 102 GLU A C 1
ATOM 844 O O . GLU A 1 102 ? -30.609 -7.387 3.531 1 91.81 102 GLU A O 1
ATOM 849 N N . THR A 1 103 ? -29.859 -5.395 2.828 1 92.06 103 THR A N 1
ATOM 850 C CA . THR A 1 103 ? -30.344 -5.605 1.467 1 92.06 103 THR A CA 1
ATOM 851 C C . THR A 1 103 ? -29.266 -6.273 0.612 1 92.06 103 THR A C 1
ATOM 853 O O . THR A 1 103 ? -29.5 -6.609 -0.548 1 92.06 103 THR A O 1
ATOM 856 N N . GLY A 1 104 ? -28.125 -6.398 1.185 1 91.62 104 GLY A N 1
ATOM 857 C CA . GLY A 1 104 ? -27.031 -7.039 0.459 1 91.62 104 GLY A CA 1
ATOM 858 C C . GLY A 1 104 ? -26.156 -6.055 -0.291 1 91.62 104 GLY A C 1
ATOM 859 O O . GLY A 1 104 ? -25.344 -6.453 -1.125 1 91.62 104 GLY A O 1
ATOM 860 N N . LYS A 1 105 ? -26.359 -4.805 0.025 1 94.38 105 LYS A N 1
ATOM 861 C CA . LYS A 1 105 ? -25.562 -3.777 -0.635 1 94.38 105 LYS A CA 1
ATOM 862 C C . LYS A 1 105 ? -24.234 -3.576 0.081 1 94.38 105 LYS A C 1
ATOM 864 O O . LYS A 1 105 ? -24.188 -3.459 1.308 1 94.38 105 LYS A O 1
ATOM 869 N N . TYR A 1 106 ? -23.219 -3.529 -0.652 1 97.5 106 TYR A N 1
ATOM 870 C CA . TYR A 1 106 ? -21.859 -3.389 -0.132 1 97.5 106 TYR A CA 1
ATOM 871 C C . TYR A 1 106 ? -21.516 -1.923 0.099 1 97.5 106 TYR A C 1
ATOM 873 O O . TYR A 1 106 ? -21.797 -1.07 -0.743 1 97.5 106 TYR A O 1
ATOM 881 N N . GLN A 1 107 ? -20.875 -1.647 1.242 1 95.62 107 GLN A N 1
ATOM 882 C CA . GLN A 1 107 ? -20.234 -0.373 1.566 1 95.62 107 GLN A CA 1
ATOM 883 C C . GLN A 1 107 ? -18.922 -0.584 2.32 1 95.62 107 GLN A C 1
ATOM 885 O O . GLN A 1 107 ? -18.906 -1.257 3.352 1 95.62 107 GLN A O 1
ATOM 890 N N . ARG A 1 108 ? -17.906 -0.013 1.817 1 95.56 108 ARG A N 1
ATOM 891 C CA . ARG A 1 108 ? -16.625 -0.219 2.469 1 95.56 108 ARG A CA 1
ATOM 892 C C . ARG A 1 108 ? -16.562 0.506 3.811 1 95.56 108 ARG A C 1
ATOM 894 O O . ARG A 1 108 ? -17.203 1.546 3.986 1 95.56 108 ARG A O 1
ATOM 901 N N . SER A 1 109 ? -15.688 0.008 4.715 1 94.69 109 SER A N 1
ATOM 902 C CA . SER A 1 109 ? -15.516 0.587 6.043 1 94.69 109 SER A CA 1
ATOM 903 C C . SER A 1 109 ? -14.086 1.06 6.258 1 94.69 109 SER A C 1
ATOM 905 O O . SER A 1 109 ? -13.734 1.507 7.352 1 94.69 109 SER A O 1
ATOM 907 N N . ASP A 1 110 ? -13.305 0.966 5.289 1 96.25 110 ASP A N 1
ATOM 908 C CA . ASP A 1 110 ? -11.906 1.386 5.293 1 96.25 110 ASP A CA 1
ATOM 909 C C . ASP A 1 110 ? -11.438 1.75 3.885 1 96.25 110 ASP A C 1
ATOM 911 O O . ASP A 1 110 ? -11.867 1.139 2.904 1 96.25 110 ASP A O 1
ATOM 915 N N . LEU A 1 111 ? -10.453 2.662 3.791 1 95.62 111 LEU A N 1
ATOM 916 C CA . LEU A 1 111 ? -9.984 3.117 2.486 1 95.62 111 LEU A CA 1
ATOM 917 C C . LEU A 1 111 ? -9.219 2.008 1.768 1 95.62 111 LEU A C 1
ATOM 919 O O . LEU A 1 111 ? -9.062 2.049 0.545 1 95.62 111 LEU A O 1
ATOM 923 N N . ASN A 1 112 ? -8.703 1.035 2.531 1 97.12 112 ASN A N 1
ATOM 924 C CA . ASN A 1 112 ? -7.965 -0.081 1.95 1 97.12 112 ASN A CA 1
ATOM 925 C C . ASN A 1 112 ? -8.898 -1.203 1.508 1 97.12 112 ASN A C 1
ATOM 927 O O . ASN A 1 112 ? -8.445 -2.234 1.01 1 97.12 112 ASN A O 1
ATOM 931 N N . MET A 1 113 ? -10.188 -1.059 1.66 1 97.5 113 MET A N 1
ATOM 932 C CA . MET A 1 113 ? -11.172 -1.978 1.098 1 97.5 113 MET A CA 1
ATOM 933 C C . MET A 1 113 ? -11.57 -1.55 -0.311 1 97.5 113 MET A C 1
ATOM 935 O O . MET A 1 113 ? -11.508 -0.366 -0.646 1 97.5 113 MET A O 1
ATOM 939 N N . PRO A 1 114 ? -11.984 -2.529 -1.114 1 96.94 114 PRO A N 1
ATOM 940 C CA . PRO A 1 114 ? -12.445 -2.143 -2.449 1 96.94 114 PRO A CA 1
ATOM 941 C C . PRO A 1 114 ? -13.625 -1.173 -2.408 1 96.94 114 PRO A C 1
ATOM 943 O O . PRO A 1 114 ? -14.492 -1.29 -1.543 1 96.94 114 PRO A O 1
ATOM 946 N N . GLU A 1 115 ? -13.594 -0.223 -3.34 1 94.69 115 GLU A N 1
ATOM 947 C CA . GLU A 1 115 ? -14.719 0.701 -3.451 1 94.69 115 GLU A CA 1
ATOM 948 C C . GLU A 1 115 ? -15.984 -0.023 -3.896 1 94.69 115 GLU A C 1
ATOM 950 O O . GLU A 1 115 ? -17.094 0.313 -3.457 1 94.69 115 GLU A O 1
ATOM 955 N N . THR A 1 116 ? -15.789 -0.935 -4.809 1 96.31 116 THR A N 1
ATOM 956 C CA . THR A 1 116 ? -16.875 -1.767 -5.312 1 96.31 116 THR A CA 1
ATOM 957 C C . THR A 1 116 ? -16.453 -3.229 -5.387 1 96.31 116 THR A C 1
ATOM 959 O O . THR A 1 116 ? -15.25 -3.531 -5.414 1 96.31 116 THR A O 1
ATOM 962 N N . LEU A 1 117 ? -17.438 -4.105 -5.375 1 97.88 117 LEU A N 1
ATOM 963 C CA . LEU A 1 117 ? -17.188 -5.539 -5.516 1 97.88 117 LEU A CA 1
ATOM 964 C C . LEU A 1 117 ? -17.828 -6.074 -6.793 1 97.88 117 LEU A C 1
ATOM 966 O O . LEU A 1 117 ? -18.859 -5.559 -7.238 1 97.88 117 LEU A O 1
ATOM 970 N N . PRO A 1 118 ? -17.203 -7.094 -7.344 1 97.5 118 PRO A N 1
ATOM 971 C CA . PRO A 1 118 ? -17.859 -7.715 -8.492 1 97.5 118 PRO A CA 1
ATOM 972 C C . PRO A 1 118 ? -19.203 -8.336 -8.133 1 97.5 118 PRO A C 1
ATOM 974 O O . PRO A 1 118 ? -19.375 -8.867 -7.035 1 97.5 118 PRO A O 1
ATOM 977 N N . GLN A 1 119 ? -20.094 -8.211 -9.148 1 96.75 119 GLN A N 1
ATOM 978 C CA . GLN A 1 119 ? -21.375 -8.898 -8.961 1 96.75 119 GLN A CA 1
ATOM 979 C C . GLN A 1 119 ? -21.219 -10.406 -9.109 1 96.75 119 GLN A C 1
ATOM 981 O O . GLN A 1 119 ? -20.547 -10.875 -10.023 1 96.75 119 GLN A O 1
ATOM 986 N N . ARG A 1 120 ? -21.828 -11.141 -8.195 1 96.88 120 ARG A N 1
ATOM 987 C CA . ARG A 1 120 ? -21.781 -12.602 -8.258 1 96.88 120 ARG A CA 1
ATOM 988 C C . ARG A 1 120 ? -22.969 -13.227 -7.539 1 96.88 120 ARG A C 1
ATOM 990 O O . ARG A 1 120 ? -23.484 -12.664 -6.578 1 96.88 120 ARG A O 1
ATOM 997 N N . LYS A 1 121 ? -23.281 -14.367 -8.008 1 96 121 LYS A N 1
ATOM 998 C CA . LYS A 1 121 ? -24.375 -15.102 -7.375 1 96 121 LYS A CA 1
ATOM 999 C C . LYS A 1 121 ? -23.984 -15.539 -5.965 1 96 121 LYS A C 1
ATOM 1001 O O . LYS A 1 121 ? -22.875 -16 -5.73 1 96 121 LYS A O 1
ATOM 1006 N N . GLY A 1 122 ? -24.922 -15.352 -5.012 1 95.44 122 GLY A N 1
ATOM 1007 C CA . GLY A 1 122 ? -24.734 -15.859 -3.662 1 95.44 122 GLY A CA 1
ATOM 1008 C C . GLY A 1 122 ? -24.125 -14.836 -2.723 1 95.44 122 GLY A C 1
ATOM 1009 O O . GLY A 1 122 ? -23.906 -15.117 -1.542 1 95.44 122 GLY A O 1
ATOM 1010 N N . ALA A 1 123 ? -23.891 -13.633 -3.143 1 94.5 123 ALA A N 1
ATOM 1011 C CA . ALA A 1 123 ? -23.375 -12.57 -2.279 1 94.5 123 ALA A CA 1
ATOM 1012 C C . ALA A 1 123 ? -24.406 -12.188 -1.214 1 94.5 123 ALA A C 1
ATOM 1014 O O . ALA A 1 123 ? -25.609 -12.227 -1.464 1 94.5 123 ALA A O 1
ATOM 1015 N N . PRO A 1 124 ? -23.984 -11.898 -0.039 1 95.06 124 PRO A N 1
ATOM 1016 C CA . PRO A 1 124 ? -22.594 -11.688 0.384 1 95.06 124 PRO A CA 1
ATOM 1017 C C . PRO A 1 124 ? -21.906 -12.984 0.808 1 95.06 124 PRO A C 1
ATOM 1019 O O . PRO A 1 124 ? -20.688 -13.016 0.978 1 95.06 124 PRO A O 1
ATOM 1022 N N . HIS A 1 125 ? -22.609 -14.133 0.934 1 94.5 125 HIS A N 1
ATOM 1023 C CA . HIS A 1 125 ? -22.062 -15.375 1.464 1 94.5 125 HIS A CA 1
ATOM 1024 C C . HIS A 1 125 ? -20.953 -15.914 0.574 1 94.5 125 HIS A C 1
ATOM 1026 O O . HIS A 1 125 ? -19.969 -16.484 1.069 1 94.5 125 HIS A O 1
ATOM 1032 N N . SER A 1 126 ? -21.094 -15.711 -0.693 1 96.56 126 SER A N 1
ATOM 1033 C CA . SER A 1 126 ? -20.141 -16.266 -1.647 1 96.56 126 SER A CA 1
ATOM 1034 C C . SER A 1 126 ? -18.781 -15.594 -1.521 1 96.56 126 SER A C 1
ATOM 1036 O O . SER A 1 126 ? -17.781 -16.078 -2.057 1 96.56 126 SER A O 1
ATOM 1038 N N . PHE A 1 127 ? -18.656 -14.43 -0.818 1 97.25 127 PHE A N 1
ATOM 1039 C CA . PHE A 1 127 ? -17.391 -13.758 -0.594 1 97.25 127 PHE A CA 1
ATOM 1040 C C . PHE A 1 127 ? -16.688 -14.312 0.641 1 97.25 127 PHE A C 1
ATOM 1042 O O . PHE A 1 127 ? -15.5 -14.062 0.854 1 97.25 127 PHE A O 1
ATOM 1049 N N . TYR A 1 128 ? -17.359 -15.047 1.451 1 93.94 128 TYR A N 1
ATOM 1050 C CA . TYR A 1 128 ? -16.859 -15.445 2.766 1 93.94 128 TYR A CA 1
ATOM 1051 C C . TYR A 1 128 ? -15.602 -16.281 2.645 1 93.94 128 TYR A C 1
ATOM 1053 O O . TYR A 1 128 ? -14.609 -16.031 3.334 1 93.94 128 TYR A O 1
ATOM 1061 N N . LYS A 1 129 ? -15.555 -17.266 1.789 1 95.12 129 LYS A N 1
ATOM 1062 C CA . LYS A 1 129 ? -14.375 -18.109 1.593 1 95.12 129 LYS A CA 1
ATOM 1063 C C . LYS A 1 129 ? -13.672 -17.766 0.285 1 95.12 129 LYS A C 1
ATOM 1065 O O . LYS A 1 129 ? -12.797 -18.516 -0.168 1 95.12 129 LYS A O 1
ATOM 1070 N N . ASP A 1 130 ? -14.07 -16.719 -0.328 1 97.62 130 ASP A N 1
ATOM 1071 C CA . ASP A 1 130 ? -13.477 -16.219 -1.566 1 97.62 130 ASP A CA 1
ATOM 1072 C C . ASP A 1 130 ? -13.336 -14.695 -1.538 1 97.62 130 ASP A C 1
ATOM 1074 O O . ASP A 1 130 ? -13.875 -14 -2.406 1 97.62 130 ASP A O 1
ATOM 1078 N N . SER A 1 131 ? -12.578 -14.266 -0.6 1 97.75 131 SER A N 1
ATOM 1079 C CA . SER A 1 131 ? -12.422 -12.852 -0.285 1 97.75 131 SER A CA 1
ATOM 1080 C C . SER A 1 131 ? -11.672 -12.117 -1.389 1 97.75 131 SER A C 1
ATOM 1082 O O . SER A 1 131 ? -10.742 -12.664 -1.982 1 97.75 131 SER A O 1
ATOM 1084 N N . PRO A 1 132 ? -12.016 -10.875 -1.672 1 98.62 132 PRO A N 1
ATOM 1085 C CA . PRO A 1 132 ? -11.25 -10.047 -2.607 1 98.62 132 PRO A CA 1
ATOM 1086 C C . PRO A 1 132 ? -9.945 -9.523 -2.004 1 98.62 132 PRO A C 1
ATOM 1088 O O . PRO A 1 132 ? -9.68 -9.742 -0.818 1 98.62 132 PRO A O 1
ATOM 1091 N N . LEU A 1 133 ? -9.164 -8.938 -2.855 1 98.75 133 LEU A N 1
ATOM 1092 C CA . LEU A 1 133 ? -7.977 -8.211 -2.424 1 98.75 133 LEU A CA 1
ATOM 1093 C C . LEU A 1 133 ? -8.344 -6.855 -1.834 1 98.75 133 LEU A C 1
ATOM 1095 O O . LEU A 1 133 ? -9.398 -6.301 -2.158 1 98.75 133 LEU A O 1
ATOM 1099 N N . THR A 1 134 ? -7.461 -6.379 -0.951 1 98.5 134 THR A N 1
ATOM 1100 C CA . THR A 1 134 ? -7.508 -4.973 -0.562 1 98.5 134 THR A CA 1
ATOM 1101 C C . THR A 1 134 ? -6.895 -4.09 -1.646 1 98.5 134 THR A C 1
ATOM 1103 O O . THR A 1 134 ? -6.316 -4.598 -2.611 1 98.5 134 THR A O 1
ATOM 1106 N N . ASN A 1 135 ? -7.02 -2.76 -1.499 1 98 135 ASN A N 1
ATOM 1107 C CA . ASN A 1 135 ? -6.355 -1.84 -2.414 1 98 135 ASN A CA 1
ATOM 1108 C C . ASN A 1 135 ? -4.836 -1.967 -2.332 1 98 135 ASN A C 1
ATOM 1110 O O . ASN A 1 135 ? -4.145 -1.867 -3.346 1 98 135 ASN A O 1
ATOM 1114 N N . ILE A 1 136 ? -4.328 -2.162 -1.172 1 97.94 136 ILE A N 1
ATOM 1115 C CA . ILE A 1 136 ? -2.898 -2.398 -1 1 97.94 136 ILE A CA 1
ATOM 1116 C C . ILE A 1 136 ? -2.504 -3.699 -1.697 1 97.94 136 ILE A C 1
ATOM 1118 O O . ILE A 1 136 ? -1.452 -3.773 -2.336 1 97.94 136 ILE A O 1
ATOM 1122 N N . GLY A 1 137 ? -3.322 -4.727 -1.572 1 98.44 137 GLY A N 1
ATOM 1123 C CA . GLY A 1 137 ? -3.064 -5.98 -2.264 1 98.44 137 GLY A CA 1
ATOM 1124 C C . GLY A 1 137 ? -2.969 -5.82 -3.77 1 98.44 137 GLY A C 1
ATOM 1125 O O . GLY A 1 137 ? -2.086 -6.398 -4.406 1 98.44 137 GLY A O 1
ATOM 1126 N N . LEU A 1 138 ? -3.92 -5.086 -4.32 1 98.5 138 LEU A N 1
ATOM 1127 C CA . LEU A 1 138 ? -3.885 -4.801 -5.75 1 98.5 138 LEU A CA 1
ATOM 1128 C C . LEU A 1 138 ? -2.598 -4.074 -6.129 1 98.5 138 LEU A C 1
ATOM 1130 O O . LEU A 1 138 ? -1.98 -4.387 -7.148 1 98.5 138 LEU A O 1
ATOM 1134 N N . PHE A 1 139 ? -2.23 -3.156 -5.316 1 98 139 PHE A N 1
ATOM 1135 C CA . PHE A 1 139 ? -1.034 -2.361 -5.57 1 98 139 PHE A CA 1
ATOM 1136 C C . PHE A 1 139 ? 0.218 -3.227 -5.488 1 98 139 PHE A C 1
ATOM 1138 O O . PHE A 1 139 ? 1.121 -3.1 -6.32 1 98 139 PHE A O 1
ATOM 1145 N N . GLN A 1 140 ? 0.313 -4.113 -4.504 1 97.38 140 GLN A N 1
ATOM 1146 C CA . GLN A 1 140 ? 1.416 -5.062 -4.402 1 97.38 140 GLN A CA 1
ATOM 1147 C C . GLN A 1 140 ? 1.605 -5.832 -5.707 1 97.38 140 GLN A C 1
ATOM 1149 O O . GLN A 1 140 ? 2.723 -5.93 -6.219 1 97.38 140 GLN A O 1
ATOM 1154 N N . ALA A 1 141 ? 0.515 -6.34 -6.211 1 98.56 141 ALA A N 1
ATOM 1155 C CA . ALA A 1 141 ? 0.555 -7.129 -7.441 1 98.56 141 ALA A CA 1
ATOM 1156 C C . ALA A 1 141 ? 0.998 -6.277 -8.625 1 98.56 141 ALA A C 1
ATOM 1158 O O . ALA A 1 141 ? 1.773 -6.734 -9.469 1 98.56 141 ALA A O 1
ATOM 1159 N N . THR A 1 142 ? 0.506 -5.051 -8.656 1 98.12 142 THR A N 1
ATOM 1160 C CA . THR A 1 142 ? 0.892 -4.133 -9.719 1 98.12 142 THR A CA 1
ATOM 1161 C C . THR A 1 142 ? 2.395 -3.867 -9.688 1 98.12 142 THR A C 1
ATOM 1163 O O . THR A 1 142 ? 3.043 -3.822 -10.734 1 98.12 142 THR A O 1
ATOM 1166 N N . LEU A 1 143 ? 2.93 -3.709 -8.5 1 96.81 143 LEU A N 1
ATOM 1167 C CA . LEU A 1 143 ? 4.363 -3.49 -8.352 1 96.81 143 LEU A CA 1
ATOM 1168 C C . LEU A 1 143 ? 5.152 -4.672 -8.914 1 96.81 143 LEU A C 1
ATOM 1170 O O . LEU A 1 143 ? 6.184 -4.48 -9.562 1 96.81 143 LEU A O 1
ATOM 1174 N N . VAL A 1 144 ? 4.66 -5.863 -8.703 1 97.25 144 VAL A N 1
ATOM 1175 C CA . VAL A 1 144 ? 5.316 -7.055 -9.234 1 97.25 144 VAL A CA 1
ATOM 1176 C C . VAL A 1 144 ? 5.305 -7.02 -10.758 1 97.25 144 VAL A C 1
ATOM 1178 O O . VAL A 1 144 ? 6.328 -7.273 -11.398 1 97.25 144 VAL A O 1
ATOM 1181 N N . GLY A 1 145 ? 4.156 -6.715 -11.336 1 98.19 145 GLY A N 1
ATOM 1182 C CA . GLY A 1 145 ? 4.062 -6.602 -12.781 1 98.19 145 GLY A CA 1
ATOM 1183 C C . GLY A 1 145 ? 5.012 -5.57 -13.367 1 98.19 145 GLY A C 1
ATOM 1184 O O . GLY A 1 145 ? 5.68 -5.828 -14.367 1 98.19 145 GLY A O 1
ATOM 1185 N N . GLN A 1 146 ? 5.078 -4.43 -12.734 1 97 146 GLN A N 1
ATOM 1186 C CA . GLN A 1 146 ? 5.973 -3.363 -13.188 1 97 146 GLN A CA 1
ATOM 1187 C C . GLN A 1 146 ? 7.43 -3.803 -13.109 1 97 146 GLN A C 1
ATOM 1189 O O . GLN A 1 146 ? 8.234 -3.459 -13.977 1 97 146 GLN A O 1
ATOM 1194 N N . ALA A 1 147 ? 7.711 -4.551 -12.078 1 95.44 147 ALA A N 1
ATOM 1195 C CA . ALA A 1 147 ? 9.07 -5.051 -11.914 1 95.44 147 ALA A CA 1
ATOM 1196 C C . ALA A 1 147 ? 9.43 -6.039 -13.023 1 95.44 147 ALA A C 1
ATOM 1198 O O . ALA A 1 147 ? 10.539 -6 -13.562 1 95.44 147 ALA A O 1
ATOM 1199 N N . LEU A 1 148 ? 8.508 -6.902 -13.336 1 95.75 148 LEU A N 1
ATOM 1200 C CA . LEU A 1 148 ? 8.719 -7.848 -14.43 1 95.75 148 LEU A CA 1
ATOM 1201 C C . LEU A 1 148 ? 8.961 -7.117 -15.742 1 95.75 148 LEU A C 1
ATOM 1203 O O . LEU A 1 148 ? 9.867 -7.469 -16.5 1 95.75 148 LEU A O 1
ATOM 1207 N N . LYS A 1 149 ? 8.188 -6.129 -15.953 1 96.31 149 LYS A N 1
ATOM 1208 C CA . LYS A 1 149 ? 8.336 -5.324 -17.156 1 96.31 149 LYS A CA 1
ATOM 1209 C C . LYS A 1 149 ? 9.688 -4.613 -17.188 1 96.31 149 LYS A C 1
ATOM 1211 O O . LYS A 1 149 ? 10.391 -4.648 -18.203 1 96.31 149 LYS A O 1
ATOM 1216 N N . ALA A 1 150 ? 10.023 -4.02 -16.125 1 94 150 ALA A N 1
ATOM 1217 C CA . ALA A 1 150 ? 11.25 -3.232 -16.031 1 94 150 ALA A CA 1
ATOM 1218 C C . ALA A 1 150 ? 12.477 -4.102 -16.25 1 94 150 ALA A C 1
ATOM 1220 O O . ALA A 1 150 ? 13.492 -3.631 -16.766 1 94 150 ALA A O 1
ATOM 1221 N N . ASN A 1 151 ? 12.367 -5.359 -15.867 1 92.75 151 ASN A N 1
ATOM 1222 C CA . ASN A 1 151 ? 13.5 -6.27 -16.016 1 92.75 151 ASN A CA 1
ATOM 1223 C C . ASN A 1 151 ? 13.414 -7.059 -17.328 1 92.75 151 ASN A C 1
ATOM 1225 O O . ASN A 1 151 ? 14.117 -8.055 -17.5 1 92.75 151 ASN A O 1
ATOM 1229 N N . ASN A 1 152 ? 12.5 -6.734 -18.141 1 92.69 152 ASN A N 1
ATOM 1230 C CA . ASN A 1 152 ? 12.312 -7.312 -19.469 1 92.69 152 ASN A CA 1
ATOM 1231 C C . ASN A 1 152 ? 11.984 -8.805 -19.391 1 92.69 152 ASN A C 1
ATOM 1233 O O . ASN A 1 152 ? 12.438 -9.586 -20.234 1 92.69 152 ASN A O 1
ATOM 1237 N N . THR A 1 153 ? 11.383 -9.141 -18.328 1 93.06 153 THR A N 1
ATOM 1238 C CA . THR A 1 153 ? 10.859 -10.5 -18.234 1 93.06 153 THR A CA 1
ATOM 1239 C C . THR A 1 153 ? 9.516 -10.609 -18.953 1 93.06 153 THR A C 1
ATOM 1241 O O . THR A 1 153 ? 8.555 -9.906 -18.609 1 93.06 153 THR A O 1
ATOM 1244 N N . GLU A 1 154 ? 9.508 -11.469 -19.875 1 93.69 154 GLU A N 1
ATOM 1245 C CA . GLU A 1 154 ? 8.258 -11.656 -20.609 1 93.69 154 GLU A CA 1
ATOM 1246 C C . GLU A 1 154 ? 7.469 -12.844 -20.062 1 93.69 154 GLU A C 1
ATOM 1248 O O . GLU A 1 154 ? 8.047 -13.797 -19.547 1 93.69 154 GLU A O 1
ATOM 1253 N N . VAL A 1 155 ? 6.156 -12.75 -20.188 1 96.75 155 VAL A N 1
ATOM 1254 C CA . VAL A 1 155 ? 5.23 -13.828 -19.859 1 96.75 155 VAL A CA 1
ATOM 1255 C C . VAL A 1 155 ? 4.406 -14.203 -21.078 1 96.75 155 VAL A C 1
ATOM 1257 O O . VAL A 1 155 ? 3.881 -13.336 -21.781 1 96.75 155 VAL A O 1
ATOM 1260 N N . HIS A 1 156 ? 4.324 -15.523 -21.344 1 96.88 156 HIS A N 1
ATOM 1261 C CA . HIS A 1 156 ? 3.682 -15.992 -22.562 1 96.88 156 HIS A CA 1
ATOM 1262 C C . HIS A 1 156 ? 2.451 -16.828 -22.25 1 96.88 156 HIS A C 1
ATOM 1264 O O . HIS A 1 156 ? 1.538 -16.938 -23.078 1 96.88 156 HIS A O 1
ATOM 1270 N N . HIS A 1 157 ? 2.475 -17.484 -21.125 1 97.38 157 HIS A N 1
ATOM 1271 C CA . HIS A 1 157 ? 1.391 -18.344 -20.656 1 97.38 157 HIS A CA 1
ATOM 1272 C C . HIS A 1 157 ? 1.018 -18.016 -19.219 1 97.38 157 HIS A C 1
ATOM 1274 O O . HIS A 1 157 ? 1.896 -17.844 -18.359 1 97.38 157 HIS A O 1
ATOM 1280 N N . VAL A 1 158 ? -0.333 -17.906 -18.969 1 98.69 158 VAL A N 1
ATOM 1281 C CA . VAL A 1 158 ? -0.764 -17.516 -17.625 1 98.69 158 VAL A CA 1
ATOM 1282 C C . VAL A 1 158 ? -1.853 -18.469 -17.141 1 98.69 158 VAL A C 1
ATOM 1284 O O . VAL A 1 158 ? -2.83 -18.719 -17.844 1 98.69 158 VAL A O 1
ATOM 1287 N N . LEU A 1 159 ? -1.671 -19.047 -16.016 1 98.88 159 LEU A N 1
ATOM 1288 C CA . LEU A 1 159 ? -2.676 -19.812 -15.289 1 98.88 159 LEU A CA 1
ATOM 1289 C C . LEU A 1 159 ? -2.896 -19.234 -13.898 1 98.88 159 LEU A C 1
ATOM 1291 O O . LEU A 1 159 ? -1.95 -18.766 -13.258 1 98.88 159 LEU A O 1
ATOM 1295 N N . CYS A 1 160 ? -4.102 -19.359 -13.484 1 98.81 160 CYS A N 1
ATOM 1296 C CA . CYS A 1 160 ? -4.461 -18.688 -12.242 1 98.81 160 CYS A CA 1
ATOM 1297 C C . CYS A 1 160 ? -5.449 -19.531 -11.438 1 98.81 160 CYS A C 1
ATOM 1299 O O . CYS A 1 160 ? -6.375 -20.125 -12 1 98.81 160 CYS A O 1
ATOM 1301 N N . SER A 1 161 ? -5.195 -19.609 -10.109 1 98.88 161 SER A N 1
ATOM 1302 C CA . SER A 1 161 ? -6.191 -20.188 -9.203 1 98.88 161 SER A CA 1
ATOM 1303 C C . SER A 1 161 ? -7.547 -19.516 -9.375 1 98.88 161 SER A C 1
ATOM 1305 O O . SER A 1 161 ? -7.625 -18.297 -9.602 1 98.88 161 SER A O 1
ATOM 1307 N N . PRO A 1 162 ? -8.641 -20.219 -9.18 1 98.69 162 PRO A N 1
ATOM 1308 C CA . PRO A 1 162 ? -9.969 -19.641 -9.352 1 98.69 162 PRO A CA 1
ATOM 1309 C C . PRO A 1 162 ? -10.336 -18.656 -8.227 1 98.69 162 PRO A C 1
ATOM 1311 O O . PRO A 1 162 ? -11.336 -17.953 -8.328 1 98.69 162 PRO A O 1
ATOM 1314 N N . ALA A 1 163 ? -9.633 -18.656 -7.133 1 98.69 163 ALA A N 1
ATOM 1315 C CA . ALA A 1 163 ? -9.93 -17.734 -6.047 1 98.69 163 ALA A CA 1
ATOM 1316 C C . ALA A 1 163 ? -9.914 -16.281 -6.547 1 98.69 163 ALA A C 1
ATOM 1318 O O . ALA A 1 163 ? -9 -15.883 -7.27 1 98.69 163 ALA A O 1
ATOM 1319 N N . LEU A 1 164 ? -10.883 -15.508 -6.164 1 98.88 164 LEU A N 1
ATOM 1320 C CA . LEU A 1 164 ? -11.008 -14.133 -6.625 1 98.88 164 LEU A CA 1
ATOM 1321 C C . LEU A 1 164 ? -9.734 -13.344 -6.34 1 98.88 164 LEU A C 1
ATOM 1323 O O . LEU A 1 164 ? -9.266 -12.586 -7.188 1 98.88 164 LEU A O 1
ATOM 1327 N N . ARG A 1 165 ? -9.188 -13.547 -5.145 1 98.81 165 ARG A N 1
ATOM 1328 C CA . ARG A 1 165 ? -7.961 -12.844 -4.766 1 98.81 165 ARG A CA 1
ATOM 1329 C C . ARG A 1 165 ? -6.824 -13.172 -5.727 1 98.81 165 ARG A C 1
ATOM 1331 O O . ARG A 1 165 ? -5.977 -12.328 -6.004 1 98.81 165 ARG A O 1
ATOM 1338 N N . CYS A 1 166 ? -6.781 -14.336 -6.262 1 98.94 166 CYS A N 1
ATOM 1339 C CA . CYS A 1 166 ? -5.754 -14.727 -7.219 1 98.94 166 CYS A CA 1
ATOM 1340 C C . CYS A 1 166 ? -6.031 -14.125 -8.594 1 98.94 166 CYS A C 1
ATOM 1342 O O . CYS A 1 166 ? -5.113 -13.648 -9.266 1 98.94 166 CYS A O 1
ATOM 1344 N N . VAL A 1 167 ? -7.266 -14.164 -8.977 1 98.94 167 VAL A N 1
ATOM 1345 C CA . VAL A 1 167 ? -7.637 -13.586 -10.266 1 98.94 167 VAL A CA 1
ATOM 1346 C C . VAL A 1 167 ? -7.309 -12.094 -10.281 1 98.94 167 VAL A C 1
ATOM 1348 O O . VAL A 1 167 ? -6.734 -11.586 -11.242 1 98.94 167 VAL A O 1
ATOM 1351 N N . GLN A 1 168 ? -7.617 -11.438 -9.219 1 98.94 168 GLN A N 1
ATOM 1352 C CA . GLN A 1 168 ? -7.312 -10.016 -9.094 1 98.94 168 GLN A CA 1
ATOM 1353 C C . GLN A 1 168 ? -5.805 -9.773 -9.117 1 98.94 168 GLN A C 1
ATOM 1355 O O . GLN A 1 168 ? -5.332 -8.812 -9.727 1 98.94 168 GLN A O 1
ATOM 1360 N N . THR A 1 169 ? -5.078 -10.617 -8.406 1 98.94 169 THR A N 1
ATOM 1361 C CA . THR A 1 169 ? -3.623 -10.523 -8.398 1 98.94 169 THR A CA 1
ATOM 1362 C C . THR A 1 169 ? -3.061 -10.711 -9.805 1 98.94 169 THR A C 1
ATOM 1364 O O . THR A 1 169 ? -2.232 -9.914 -10.258 1 98.94 169 THR A O 1
ATOM 1367 N N . CYS A 1 170 ? -3.562 -11.727 -10.445 1 98.94 170 CYS A N 1
ATOM 1368 C CA . CYS A 1 170 ? -3.104 -12.023 -11.797 1 98.94 170 CYS A CA 1
ATOM 1369 C C . CYS A 1 170 ? -3.369 -10.852 -12.734 1 98.94 170 CYS A C 1
ATOM 1371 O O . CYS A 1 170 ? -2.473 -10.406 -13.453 1 98.94 170 CYS A O 1
ATOM 1373 N N . ALA A 1 171 ? -4.559 -10.359 -12.688 1 98.88 171 ALA A N 1
ATOM 1374 C CA . ALA A 1 171 ? -4.941 -9.219 -13.523 1 98.88 171 ALA A CA 1
ATOM 1375 C C . ALA A 1 171 ? -4.062 -8.008 -13.234 1 98.88 171 ALA A C 1
ATOM 1377 O O . ALA A 1 171 ? -3.641 -7.305 -14.156 1 98.88 171 ALA A O 1
ATOM 1378 N N . SER A 1 172 ? -3.795 -7.75 -11.992 1 98.81 172 SER A N 1
ATOM 1379 C CA . SER A 1 172 ? -2.996 -6.594 -11.594 1 98.81 172 SER A CA 1
ATOM 1380 C C . SER A 1 172 ? -1.544 -6.754 -12.031 1 98.81 172 SER A C 1
ATOM 1382 O O . SER A 1 172 ? -0.901 -5.781 -12.43 1 98.81 172 SER A O 1
ATOM 1384 N N . ILE A 1 173 ? -0.997 -7.988 -11.914 1 98.75 173 ILE A N 1
ATOM 1385 C CA . ILE A 1 173 ? 0.351 -8.25 -12.406 1 98.75 173 ILE A CA 1
ATOM 1386 C C . ILE A 1 173 ? 0.413 -7.977 -13.906 1 98.75 173 ILE A C 1
ATOM 1388 O O . ILE A 1 173 ? 1.3 -7.258 -14.375 1 98.75 173 ILE A O 1
ATOM 1392 N N . LEU A 1 174 ? -0.556 -8.5 -14.625 1 98.81 174 LEU A N 1
ATOM 1393 C CA . LEU A 1 174 ? -0.581 -8.32 -16.078 1 98.81 174 LEU A CA 1
ATOM 1394 C C . LEU A 1 174 ? -0.757 -6.855 -16.438 1 98.81 174 LEU A C 1
ATOM 1396 O O . LEU A 1 174 ? -0.191 -6.383 -17.438 1 98.81 174 LEU A O 1
ATOM 1400 N N . LYS A 1 175 ? -1.584 -6.172 -15.68 1 98.62 175 LYS A N 1
ATOM 1401 C CA . LYS A 1 175 ? -1.733 -4.734 -15.867 1 98.62 175 LYS A CA 1
ATOM 1402 C C . LYS A 1 175 ? -0.403 -4.012 -15.672 1 98.62 175 LYS A C 1
ATOM 1404 O O . LYS A 1 175 ? -0.028 -3.162 -16.484 1 98.62 175 LYS A O 1
ATOM 1409 N N . GLY A 1 176 ? 0.27 -4.352 -14.609 1 98.06 176 GLY A N 1
ATOM 1410 C CA . GLY A 1 176 ? 1.581 -3.77 -14.367 1 98.06 176 GLY A CA 1
ATOM 1411 C C . GLY A 1 176 ? 2.568 -4.043 -15.484 1 98.06 176 GLY A C 1
ATOM 1412 O O . GLY A 1 176 ? 3.438 -3.213 -15.766 1 98.06 176 GLY A O 1
ATOM 1413 N N . MET A 1 177 ? 2.395 -5.156 -16.125 1 98 177 MET A N 1
ATOM 1414 C CA . MET A 1 177 ? 3.26 -5.531 -17.234 1 98 177 MET A CA 1
ATOM 1415 C C . MET A 1 177 ? 2.852 -4.805 -18.516 1 98 177 MET A C 1
ATOM 1417 O O . MET A 1 177 ? 3.607 -4.781 -19.484 1 98 177 MET A O 1
ATOM 1421 N N . GLY A 1 178 ? 1.68 -4.324 -18.5 1 97.94 178 GLY A N 1
ATOM 1422 C CA . GLY A 1 178 ? 1.168 -3.635 -19.672 1 97.94 178 GLY A CA 1
ATOM 1423 C C . GLY A 1 178 ? 0.604 -4.578 -20.719 1 97.94 178 GLY A C 1
ATOM 1424 O O . GLY A 1 178 ? 0.521 -4.227 -21.906 1 97.94 178 GLY A O 1
ATOM 1425 N N . ILE A 1 179 ? 0.138 -5.82 -20.312 1 97.88 179 ILE A N 1
ATOM 1426 C CA . ILE A 1 179 ? -0.286 -6.777 -21.328 1 97.88 179 ILE A CA 1
ATOM 1427 C C . ILE A 1 179 ? -1.636 -7.375 -20.938 1 97.88 179 ILE A C 1
ATOM 1429 O O . ILE A 1 179 ? -2.045 -8.406 -21.484 1 97.88 179 ILE A O 1
ATOM 1433 N N . ALA A 1 180 ? -2.33 -6.793 -19.984 1 97.81 180 ALA A N 1
ATOM 1434 C CA . ALA A 1 180 ? -3.578 -7.336 -19.453 1 97.81 180 ALA A CA 1
ATOM 1435 C C . ALA A 1 180 ? -4.613 -7.52 -20.562 1 97.81 180 ALA A C 1
ATOM 1437 O O . ALA A 1 180 ? -5.391 -8.477 -20.547 1 97.81 180 ALA A O 1
ATOM 1438 N N . GLU A 1 181 ? -4.578 -6.672 -21.547 1 96.75 181 GLU A N 1
ATOM 1439 C CA . GLU A 1 181 ? -5.605 -6.68 -22.578 1 96.75 181 GLU A CA 1
ATOM 1440 C C . GLU A 1 181 ? -5.355 -7.793 -23.594 1 96.75 181 GLU A C 1
ATOM 1442 O O . GLU A 1 181 ? -6.293 -8.289 -24.219 1 96.75 181 GLU A O 1
ATOM 1447 N N . VAL A 1 182 ? -4.145 -8.203 -23.719 1 97.31 182 VAL A N 1
ATOM 1448 C CA . VAL A 1 182 ? -3.828 -9.148 -24.781 1 97.31 182 VAL A CA 1
ATOM 1449 C C . VAL A 1 182 ? -3.506 -10.516 -24.188 1 97.31 182 VAL A C 1
ATOM 1451 O O . VAL A 1 182 ? -3.227 -11.469 -24.922 1 97.31 182 VAL A O 1
ATOM 1454 N N . MET A 1 183 ? -3.502 -10.625 -22.891 1 98.06 183 MET A N 1
ATOM 1455 C CA . MET A 1 183 ? -3.17 -11.883 -22.219 1 98.06 183 MET A CA 1
ATOM 1456 C C . MET A 1 183 ? -4.355 -12.391 -21.406 1 98.06 183 MET A C 1
ATOM 1458 O O . MET A 1 183 ? -4.508 -12.047 -20.234 1 98.06 183 MET A O 1
ATOM 1462 N N . PRO A 1 184 ? -5.148 -13.25 -22 1 98.62 184 PRO A N 1
ATOM 1463 C CA . PRO A 1 184 ? -6.266 -13.789 -21.234 1 98.62 184 PRO A CA 1
ATOM 1464 C C . PRO A 1 184 ? -5.805 -14.719 -20.109 1 98.62 184 PRO A C 1
ATOM 1466 O O . PRO A 1 184 ? -4.828 -15.453 -20.266 1 98.62 184 PRO A O 1
ATOM 1469 N N . ILE A 1 185 ? -6.512 -14.695 -19.047 1 98.88 185 ILE A N 1
ATOM 1470 C CA . ILE A 1 185 ? -6.191 -15.492 -17.859 1 98.88 185 ILE A CA 1
ATOM 1471 C C . ILE A 1 185 ? -6.855 -16.859 -17.969 1 98.88 185 ILE A C 1
ATOM 1473 O O . ILE A 1 185 ? -8.055 -16.969 -18.25 1 98.88 185 ILE A O 1
ATOM 1477 N N . ASN A 1 186 ? -6.094 -17.922 -17.844 1 98.88 186 ASN A N 1
ATOM 1478 C CA . ASN A 1 186 ? -6.605 -19.281 -17.75 1 98.88 186 ASN A CA 1
ATOM 1479 C C . ASN A 1 186 ? -6.891 -19.688 -16.312 1 98.88 186 ASN A C 1
ATOM 1481 O O . ASN A 1 186 ? -5.965 -19.828 -15.508 1 98.88 186 ASN A O 1
ATOM 1485 N N . ILE A 1 187 ? -8.156 -19.906 -16.016 1 98.88 187 ILE A N 1
ATOM 1486 C CA . ILE A 1 187 ? -8.531 -20.297 -14.664 1 98.88 187 ILE A CA 1
ATOM 1487 C C . ILE A 1 187 ? -8.258 -21.797 -14.469 1 98.88 187 ILE A C 1
ATOM 1489 O O . ILE A 1 187 ? -8.797 -22.625 -15.203 1 98.88 187 ILE A O 1
ATOM 1493 N N . GLU A 1 188 ? -7.438 -22.141 -13.5 1 98.88 188 GLU A N 1
ATOM 1494 C CA . GLU A 1 188 ? -6.996 -23.5 -13.273 1 98.88 188 GLU A CA 1
ATOM 1495 C C . GLU A 1 188 ? -7.277 -23.938 -11.836 1 98.88 188 GLU A C 1
ATOM 1497 O O . GLU A 1 188 ? -6.473 -23.688 -10.938 1 98.88 188 GLU A O 1
ATOM 1502 N N . PRO A 1 189 ? -8.375 -24.719 -11.586 1 98.56 189 PRO A N 1
ATOM 1503 C CA . PRO A 1 189 ? -8.75 -25.141 -10.234 1 98.56 189 PRO A CA 1
ATOM 1504 C C . PRO A 1 189 ? -7.641 -25.938 -9.547 1 98.56 189 PRO A C 1
ATOM 1506 O O . PRO A 1 189 ? -7.547 -25.938 -8.32 1 98.56 189 PRO A O 1
ATOM 1509 N N . GLY A 1 190 ? -6.797 -26.516 -10.289 1 98.56 190 GLY A N 1
ATOM 1510 C CA . GLY A 1 190 ? -5.699 -27.297 -9.727 1 98.56 190 GLY A CA 1
ATOM 1511 C C . GLY A 1 190 ? -4.738 -26.453 -8.906 1 98.56 190 GLY A C 1
ATOM 1512 O O . GLY A 1 190 ? -3.965 -26.984 -8.109 1 98.56 190 GLY A O 1
ATOM 1513 N N . LEU A 1 191 ? -4.715 -25.141 -9.062 1 98.75 191 LEU A N 1
ATOM 1514 C CA . LEU A 1 191 ? -3.793 -24.234 -8.383 1 98.75 191 LEU A CA 1
ATOM 1515 C C . LEU A 1 191 ? -4.387 -23.734 -7.066 1 98.75 191 LEU A C 1
ATOM 1517 O O . LEU A 1 191 ? -3.77 -22.938 -6.367 1 98.75 191 LEU A O 1
ATOM 1521 N N . PHE A 1 192 ? -5.574 -24.234 -6.727 1 98.31 192 PHE A N 1
ATOM 1522 C CA . PHE A 1 192 ? -6.211 -23.766 -5.5 1 98.31 192 PHE A CA 1
ATOM 1523 C C . PHE A 1 192 ? -5.465 -24.266 -4.273 1 98.31 192 PHE A C 1
ATOM 1525 O O . PHE A 1 192 ? -4.512 -25.047 -4.398 1 98.31 192 PHE A O 1
ATOM 1532 N N . GLU A 1 193 ? -5.863 -23.875 -3.113 1 97.19 193 GLU A N 1
ATOM 1533 C CA . GLU A 1 193 ? -5.203 -24.109 -1.83 1 97.19 193 GLU A CA 1
ATOM 1534 C C . GLU A 1 193 ? -5.352 -25.562 -1.381 1 97.19 193 GLU A C 1
ATOM 1536 O O . GLU A 1 193 ? -6.004 -26.359 -2.053 1 97.19 193 GLU A O 1
ATOM 1541 N N . PHE A 1 194 ? -4.59 -25.859 -0.296 1 96.38 194 PHE A N 1
ATOM 1542 C CA . PHE A 1 194 ? -4.734 -27.156 0.346 1 96.38 194 PHE A CA 1
ATOM 1543 C C . PHE A 1 194 ? -6.172 -27.375 0.804 1 96.38 194 PHE A C 1
ATOM 1545 O O . PHE A 1 194 ? -6.68 -26.641 1.648 1 96.38 194 PHE A O 1
ATOM 1552 N N . LEU A 1 195 ? -6.785 -28.375 0.343 1 94.62 195 LEU A N 1
ATOM 1553 C CA . LEU A 1 195 ? -8.234 -28.516 0.449 1 94.62 195 LEU A CA 1
ATOM 1554 C C . LEU A 1 195 ? -8.633 -28.953 1.854 1 94.62 195 LEU A C 1
ATOM 1556 O O . LEU A 1 195 ? -9.797 -28.859 2.23 1 94.62 195 LEU A O 1
ATOM 1560 N N . LEU A 1 196 ? -7.691 -29.422 2.621 1 88.5 196 LEU A N 1
ATOM 1561 C CA . LEU A 1 196 ? -7.984 -29.797 4.004 1 88.5 196 LEU A CA 1
ATOM 1562 C C . LEU A 1 196 ? -8.492 -28.594 4.785 1 88.5 196 LEU A C 1
ATOM 1564 O O . LEU A 1 196 ? -9.211 -28.75 5.781 1 88.5 196 LEU A O 1
ATOM 1568 N N . TYR A 1 197 ? -8.125 -27.391 4.34 1 86.5 197 TYR A N 1
ATOM 1569 C CA . TYR A 1 197 ? -8.555 -26.156 4.988 1 86.5 197 TYR A CA 1
ATOM 1570 C C . TYR A 1 197 ? -10.039 -25.891 4.738 1 86.5 197 TYR A C 1
ATOM 1572 O O . TYR A 1 197 ? -10.641 -25.031 5.379 1 86.5 197 TYR A O 1
ATOM 1580 N N . TYR A 1 198 ? -10.625 -26.672 3.857 1 91.69 198 TYR A N 1
ATOM 1581 C CA . TYR A 1 198 ? -11.984 -26.406 3.408 1 91.69 198 TYR A CA 1
ATOM 1582 C C . TYR A 1 198 ? -12.883 -27.609 3.613 1 91.69 198 TYR A C 1
ATOM 1584 O O . TYR A 1 198 ? -13.812 -27.844 2.838 1 91.69 198 TYR A O 1
ATOM 1592 N N . LYS A 1 199 ? -12.609 -28.375 4.543 1 87.31 199 LYS A N 1
ATOM 1593 C CA . LYS A 1 199 ? -13.375 -29.594 4.812 1 87.31 199 LYS A CA 1
ATOM 1594 C C . LYS A 1 199 ? -14.844 -29.281 5.074 1 87.31 199 LYS A C 1
ATOM 1596 O O . LYS A 1 199 ? -15.727 -30.047 4.68 1 87.31 199 LYS A O 1
ATOM 1601 N N . ASP A 1 200 ? -15.086 -28.172 5.648 1 87.38 200 ASP A N 1
ATOM 1602 C CA . ASP A 1 200 ? -16.453 -27.812 6.012 1 87.38 200 ASP A CA 1
ATOM 1603 C C . ASP A 1 200 ? -17.219 -27.281 4.805 1 87.38 200 ASP A C 1
ATOM 1605 O O . ASP A 1 200 ? -18.375 -27.641 4.578 1 87.38 200 ASP A O 1
ATOM 1609 N N . GLU A 1 201 ? -16.516 -26.375 4.051 1 89.75 201 GLU A N 1
ATOM 1610 C CA . GLU A 1 201 ? -17.188 -25.734 2.926 1 89.75 201 GLU A CA 1
ATOM 1611 C C . GLU A 1 201 ? -16.188 -25.203 1.908 1 89.75 201 GLU A C 1
ATOM 1613 O O . GLU A 1 201 ? -15.289 -24.438 2.254 1 89.75 201 GLU A O 1
ATOM 1618 N N . MET A 1 202 ? -16.375 -25.688 0.69 1 93.19 202 MET A N 1
ATOM 1619 C CA . MET A 1 202 ? -15.586 -25.141 -0.407 1 93.19 202 MET A CA 1
ATOM 1620 C C . MET A 1 202 ? -16.047 -23.734 -0.77 1 93.19 202 MET A C 1
ATOM 1622 O O . MET A 1 202 ? -17.219 -23.406 -0.592 1 93.19 202 MET A O 1
ATOM 1626 N N . PRO A 1 203 ? -15.117 -22.938 -1.259 1 95.19 203 PRO A N 1
ATOM 1627 C CA . PRO A 1 203 ? -15.57 -21.641 -1.737 1 95.19 203 PRO A CA 1
ATOM 1628 C C . PRO A 1 203 ? -16.5 -21.734 -2.947 1 95.19 203 PRO A C 1
ATOM 1630 O O . PRO A 1 203 ? -16.391 -22.688 -3.729 1 95.19 203 PRO A O 1
ATOM 1633 N N . THR A 1 204 ? -17.375 -20.828 -2.953 1 95.69 204 THR A N 1
ATOM 1634 C CA . THR A 1 204 ? -18.109 -20.609 -4.195 1 95.69 204 THR A CA 1
ATOM 1635 C C . THR A 1 204 ? -17.344 -19.672 -5.125 1 95.69 204 THR A C 1
ATOM 1637 O O . THR A 1 204 ? -17.375 -18.453 -4.945 1 95.69 204 THR A O 1
ATOM 1640 N N . TRP A 1 205 ? -16.734 -20.25 -6.098 1 97.94 205 TRP A N 1
ATOM 1641 C CA . TRP A 1 205 ? -15.945 -19.438 -7.02 1 97.94 205 TRP A CA 1
ATOM 1642 C C . TRP A 1 205 ? -16.844 -18.719 -8.023 1 97.94 205 TRP A C 1
ATOM 1644 O O . TRP A 1 205 ? -17.938 -19.203 -8.352 1 97.94 205 TRP A O 1
ATOM 1654 N N . MET A 1 206 ? -16.359 -17.609 -8.477 1 98.5 206 MET A N 1
ATOM 1655 C CA . MET A 1 206 ? -17.047 -16.922 -9.57 1 98.5 206 MET A CA 1
ATOM 1656 C C . MET A 1 206 ? -16.969 -17.734 -10.852 1 98.5 206 MET A C 1
ATOM 1658 O O . MET A 1 206 ? -15.945 -18.359 -11.141 1 98.5 206 MET A O 1
ATOM 1662 N N . THR A 1 207 ? -18.062 -17.688 -11.633 1 98.25 207 THR A N 1
ATOM 1663 C CA . THR A 1 207 ? -18.047 -18.312 -12.953 1 98.25 207 THR A CA 1
ATOM 1664 C C . THR A 1 207 ? -17.188 -17.516 -13.922 1 98.25 207 THR A C 1
ATOM 1666 O O . THR A 1 207 ? -16.859 -16.359 -13.648 1 98.25 207 THR A O 1
ATOM 1669 N N . LEU A 1 208 ? -16.875 -18.188 -15.039 1 98.5 208 LEU A N 1
ATOM 1670 C CA . LEU A 1 208 ? -16.109 -17.469 -16.062 1 98.5 208 LEU A CA 1
ATOM 1671 C C . LEU A 1 208 ? -16.875 -16.25 -16.562 1 98.5 208 LEU A C 1
ATOM 1673 O O . LEU A 1 208 ? -16.281 -15.211 -16.828 1 98.5 208 LEU A O 1
ATOM 1677 N N . GLU A 1 209 ? -18.141 -16.375 -16.641 1 98.5 209 GLU A N 1
ATOM 1678 C CA . GLU A 1 209 ? -18.984 -15.273 -17.062 1 98.5 209 GLU A CA 1
ATOM 1679 C C . GLU A 1 209 ? -18.969 -14.125 -16.062 1 98.5 209 GLU A C 1
ATOM 1681 O O . GLU A 1 209 ? -18.844 -12.961 -16.438 1 98.5 209 GLU A O 1
ATOM 1686 N N . GLU A 1 210 ? -19.094 -14.477 -14.82 1 98.75 210 GLU A N 1
ATOM 1687 C CA . GLU A 1 210 ? -19.062 -13.469 -13.773 1 98.75 210 GLU A CA 1
ATOM 1688 C C . GLU A 1 210 ? -17.719 -12.727 -13.758 1 98.75 210 GLU A C 1
ATOM 1690 O O . GLU A 1 210 ? -17.688 -11.508 -13.586 1 98.75 210 GLU A O 1
ATOM 1695 N N . LEU A 1 211 ? -16.625 -13.461 -13.93 1 98.81 211 LEU A N 1
ATOM 1696 C CA . LEU A 1 211 ? -15.305 -12.852 -13.977 1 98.81 211 LEU A CA 1
ATOM 1697 C C . LEU A 1 211 ? -15.18 -11.906 -15.164 1 98.81 211 LEU A C 1
ATOM 1699 O O . LEU A 1 211 ? -14.656 -10.805 -15.031 1 98.81 211 LEU A O 1
ATOM 1703 N N . THR A 1 212 ? -15.672 -12.344 -16.281 1 98.75 212 THR A N 1
ATOM 1704 C CA . THR A 1 212 ? -15.633 -11.516 -17.469 1 98.75 212 THR A CA 1
ATOM 1705 C C . THR A 1 212 ? -16.469 -10.25 -17.281 1 98.75 212 THR A C 1
ATOM 1707 O O . THR A 1 212 ? -16.031 -9.156 -17.625 1 98.75 212 THR A O 1
ATOM 1710 N N . ASP A 1 213 ? -17.641 -10.383 -16.703 1 98.5 213 ASP A N 1
ATOM 1711 C CA . ASP A 1 213 ? -18.531 -9.258 -16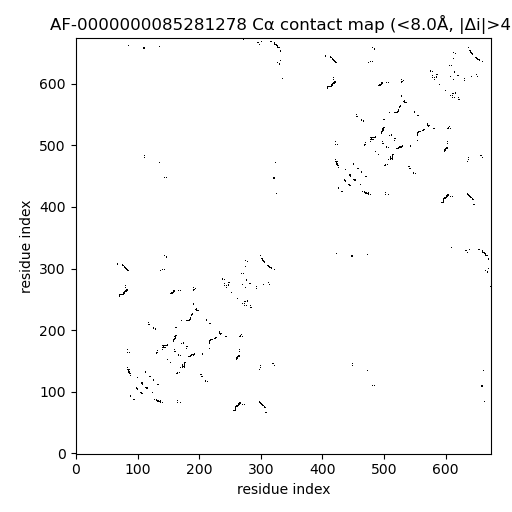.438 1 98.5 213 ASP A CA 1
ATOM 1712 C C . ASP A 1 213 ? -17.875 -8.258 -15.477 1 98.5 213 ASP A C 1
ATOM 1714 O O . ASP A 1 213 ? -18.156 -7.059 -15.539 1 98.5 213 ASP A O 1
ATOM 1718 N N . ALA A 1 214 ? -17.031 -8.789 -14.617 1 98.25 214 ALA A N 1
ATOM 1719 C CA . ALA A 1 214 ? -16.344 -7.945 -13.641 1 98.25 214 ALA A CA 1
ATOM 1720 C C . ALA A 1 214 ? -15.172 -7.211 -14.289 1 98.25 214 ALA A C 1
ATOM 1722 O O . ALA A 1 214 ? -14.492 -6.422 -13.625 1 98.25 214 ALA A O 1
ATOM 1723 N N . GLY A 1 215 ? -14.836 -7.535 -15.555 1 97.94 215 GLY A N 1
ATOM 1724 C CA . GLY A 1 215 ? -13.836 -6.785 -16.297 1 97.94 215 GLY A CA 1
ATOM 1725 C C . GLY A 1 215 ? -12.531 -7.535 -16.469 1 97.94 215 GLY A C 1
ATOM 1726 O O . GLY A 1 215 ? -11.555 -6.984 -16.984 1 97.94 215 GLY A O 1
ATOM 1727 N N . PHE A 1 216 ? -12.453 -8.742 -16.062 1 98.69 216 PHE A N 1
ATOM 1728 C CA . PHE A 1 216 ? -11.227 -9.523 -16.234 1 98.69 216 PHE A CA 1
ATOM 1729 C C . PHE A 1 216 ? -11.148 -10.117 -17.641 1 98.69 216 PHE A C 1
ATOM 1731 O O . PHE A 1 216 ? -12.164 -10.523 -18.203 1 98.69 216 PHE A O 1
ATOM 1738 N N . ASN A 1 217 ? -9.953 -10.18 -18.172 1 98.81 217 ASN A N 1
ATOM 1739 C CA . ASN A 1 217 ? -9.695 -10.852 -19.438 1 98.81 217 ASN A CA 1
ATOM 1740 C C . ASN A 1 217 ? -9.523 -12.359 -19.25 1 98.81 217 ASN A C 1
ATOM 1742 O O . ASN A 1 217 ? -8.422 -12.828 -18.953 1 98.81 217 ASN A O 1
ATOM 1746 N N . ILE A 1 218 ? -10.648 -13.094 -19.516 1 98.88 218 ILE A N 1
ATOM 1747 C CA . ILE A 1 218 ? -10.68 -14.516 -19.172 1 98.88 218 ILE A CA 1
ATOM 1748 C C . ILE A 1 218 ? -10.703 -15.344 -20.453 1 98.88 218 ILE A C 1
ATOM 1750 O O . ILE A 1 218 ? -11.414 -15.023 -21.406 1 98.88 218 ILE A O 1
ATOM 1754 N N . ASN A 1 219 ? -9.914 -16.422 -20.469 1 98.81 219 ASN A N 1
ATOM 1755 C CA . ASN A 1 219 ? -9.961 -17.406 -21.547 1 98.81 219 ASN A CA 1
ATOM 1756 C C . ASN A 1 219 ? -11.07 -18.422 -21.312 1 98.81 219 ASN A C 1
ATOM 1758 O O . ASN A 1 219 ? -10.938 -19.328 -20.484 1 98.81 219 ASN A O 1
ATOM 1762 N N . HIS A 1 220 ? -12.07 -18.391 -22.125 1 98.25 220 HIS A N 1
ATOM 1763 C CA . HIS A 1 220 ? -13.234 -19.25 -21.938 1 98.25 220 HIS A CA 1
ATOM 1764 C C . HIS A 1 220 ? -13.008 -20.625 -22.562 1 98.25 220 HIS A C 1
ATOM 1766 O O . HIS A 1 220 ? -13.773 -21.562 -22.328 1 98.25 220 HIS A O 1
ATOM 1772 N N . ASN A 1 221 ? -11.914 -20.781 -23.266 1 97.62 221 ASN A N 1
ATOM 1773 C CA . ASN A 1 221 ? -11.672 -22.016 -24 1 97.62 221 ASN A CA 1
ATOM 1774 C C . ASN A 1 221 ? -10.508 -22.797 -23.406 1 97.62 221 ASN A C 1
ATOM 1776 O O . ASN A 1 221 ? -10.031 -23.766 -24.016 1 97.62 221 ASN A O 1
ATOM 1780 N N . TYR A 1 222 ? -10.117 -22.359 -22.328 1 97.75 222 TYR A N 1
ATOM 1781 C CA . TYR A 1 222 ? -9.016 -23.047 -21.672 1 97.75 222 TYR A CA 1
ATOM 1782 C C . TYR A 1 222 ? -9.438 -24.438 -21.219 1 97.75 222 TYR A C 1
ATOM 1784 O O . TYR A 1 222 ? -10.469 -24.609 -20.562 1 97.75 222 TYR A O 1
ATOM 1792 N N . ASP A 1 223 ? -8.648 -25.469 -21.656 1 97.38 223 ASP A N 1
ATOM 1793 C CA . ASP A 1 223 ? -8.844 -26.844 -21.188 1 97.38 223 ASP A CA 1
ATOM 1794 C C . ASP A 1 223 ? -8.148 -27.062 -19.844 1 97.38 223 ASP A C 1
ATOM 1796 O O . ASP A 1 223 ? -6.938 -27.297 -19.781 1 97.38 223 ASP A O 1
ATOM 1800 N N . GLN A 1 224 ? -8.922 -27.094 -18.812 1 98.06 224 GLN A N 1
ATOM 1801 C CA . GLN A 1 224 ? -8.375 -27.172 -17.469 1 98.06 224 GLN A CA 1
ATOM 1802 C C . GLN A 1 224 ? -7.609 -28.484 -17.266 1 98.06 224 GLN A C 1
ATOM 1804 O O . GLN A 1 224 ? -8.023 -29.531 -17.734 1 98.06 224 GLN A O 1
ATOM 1809 N N . ILE A 1 225 ? -6.57 -28.391 -16.594 1 98.12 225 ILE A N 1
ATOM 1810 C CA . ILE A 1 225 ? -5.777 -29.562 -16.25 1 98.12 225 ILE A CA 1
ATOM 1811 C C . ILE A 1 225 ? -6.465 -30.328 -15.117 1 98.12 225 ILE A C 1
ATOM 1813 O O . ILE A 1 225 ? -6.523 -31.562 -15.148 1 98.12 225 ILE A O 1
ATOM 1817 N N . THR A 1 226 ? -6.93 -29.625 -14.156 1 97.56 226 THR A N 1
ATOM 1818 C CA . THR A 1 226 ? -7.738 -30.172 -13.07 1 97.56 226 THR A CA 1
ATOM 1819 C C . THR A 1 226 ? -9.133 -29.547 -13.078 1 97.56 226 THR A C 1
ATOM 1821 O O . THR A 1 226 ? -9.273 -28.328 -12.969 1 97.56 226 THR A O 1
ATOM 1824 N N . GLN A 1 227 ? -10.094 -30.375 -13.148 1 95.88 227 GLN A N 1
ATOM 1825 C CA . GLN A 1 227 ? -11.469 -29.891 -13.078 1 95.88 227 GLN A CA 1
ATOM 1826 C C . GLN A 1 227 ? -11.914 -29.719 -11.633 1 95.88 227 GLN A C 1
ATOM 1828 O O . GLN A 1 227 ? -11.461 -30.438 -10.742 1 95.88 227 GLN A O 1
ATOM 1833 N N . GLU A 1 228 ? -12.797 -28.812 -11.484 1 94.12 228 GLU A N 1
ATOM 1834 C CA . GLU A 1 228 ? -13.305 -28.516 -10.148 1 94.12 228 GLU A CA 1
ATOM 1835 C C . GLU A 1 228 ? -13.883 -29.766 -9.492 1 94.12 228 GLU A C 1
ATOM 1837 O O . GLU A 1 228 ? -13.68 -30 -8.297 1 94.12 228 GLU A O 1
ATOM 1842 N N . LYS A 1 229 ? -14.531 -30.594 -10.273 1 93 229 LYS A N 1
ATOM 1843 C CA . LYS A 1 229 ? -15.219 -31.766 -9.758 1 93 229 LYS A CA 1
ATOM 1844 C C . LYS A 1 229 ? -14.219 -32.812 -9.25 1 93 229 LYS A C 1
ATOM 1846 O O . LYS A 1 229 ? -14.586 -33.719 -8.516 1 93 229 LYS A O 1
ATOM 1851 N N . GLU A 1 230 ? -12.992 -32.688 -9.672 1 93.88 230 GLU A N 1
ATOM 1852 C CA . GLU A 1 230 ? -11.953 -33.656 -9.281 1 93.88 230 GLU A CA 1
ATOM 1853 C C . GLU A 1 230 ? -11.359 -33.281 -7.922 1 93.88 230 GLU A C 1
ATOM 1855 O O . GLU A 1 230 ? -10.633 -34.062 -7.32 1 93.88 230 GLU A O 1
ATOM 1860 N N . LEU A 1 231 ? -11.641 -32.094 -7.457 1 94.69 231 LEU A N 1
ATOM 1861 C CA . LEU A 1 231 ? -11.102 -31.656 -6.176 1 94.69 231 LEU A CA 1
ATOM 1862 C C . LEU A 1 231 ? -11.805 -32.375 -5.02 1 94.69 231 LEU A C 1
ATOM 1864 O O . LEU A 1 231 ? -13.031 -32.469 -5.008 1 94.69 231 LEU A O 1
ATOM 1868 N N . ASN A 1 232 ? -10.945 -32.875 -4.113 1 89.75 232 ASN A N 1
ATOM 1869 C CA . ASN A 1 232 ? -11.422 -33.656 -2.967 1 89.75 232 ASN A CA 1
ATOM 1870 C C . ASN A 1 232 ? -10.93 -33.062 -1.65 1 89.75 232 ASN A C 1
ATOM 1872 O O . ASN A 1 232 ? -9.727 -33 -1.406 1 89.75 232 ASN A O 1
ATOM 1876 N N . THR A 1 233 ? -11.82 -32.719 -0.73 1 91 233 THR A N 1
ATOM 1877 C CA . THR A 1 233 ? -11.461 -32.062 0.518 1 91 233 THR A CA 1
ATOM 1878 C C . THR A 1 233 ? -10.758 -33.031 1.461 1 91 233 THR A C 1
ATOM 1880 O O . THR A 1 233 ? -10.18 -32.594 2.469 1 91 233 THR A O 1
ATOM 1883 N N . ASN A 1 234 ? -10.688 -34.312 1.165 1 91.25 234 ASN A N 1
ATOM 1884 C CA . ASN A 1 234 ? -9.922 -35.312 1.943 1 91.25 234 ASN A CA 1
ATOM 1885 C C . ASN A 1 234 ? -8.516 -35.469 1.388 1 91.25 234 ASN A C 1
ATOM 1887 O O . ASN A 1 234 ? -7.871 -36.5 1.639 1 91.25 234 ASN A O 1
ATOM 1891 N N . GLU A 1 235 ? -8.086 -34.531 0.742 1 94.5 235 GLU A N 1
ATOM 1892 C CA . GLU A 1 235 ? -6.762 -34.562 0.13 1 94.5 235 GLU A CA 1
ATOM 1893 C C . GLU A 1 235 ? -5.664 -34.562 1.189 1 94.5 235 GLU A C 1
ATOM 1895 O O . GLU A 1 235 ? -5.699 -33.781 2.143 1 94.5 235 GLU A O 1
ATOM 1900 N N . SER A 1 236 ? -4.676 -35.5 1.087 1 95.56 236 SER A N 1
ATOM 1901 C CA . SER A 1 236 ? -3.492 -35.469 1.941 1 95.56 236 SER A CA 1
ATOM 1902 C C . SER A 1 236 ? -2.49 -34.438 1.489 1 95.56 236 SER A C 1
ATOM 1904 O O . SER A 1 236 ? -2.621 -33.875 0.4 1 95.56 236 SER A O 1
ATOM 1906 N N . CYS A 1 237 ? -1.55 -34.156 2.342 1 96.88 237 CYS A N 1
ATOM 1907 C CA . CYS A 1 237 ? -0.487 -33.25 1.968 1 96.88 237 CYS A CA 1
ATOM 1908 C C . CYS A 1 237 ? 0.237 -33.719 0.715 1 96.88 237 CYS A C 1
ATOM 1910 O O . CYS A 1 237 ? 0.531 -32.938 -0.179 1 96.88 237 CYS A O 1
ATOM 1912 N N . ASN A 1 238 ? 0.499 -34.969 0.588 1 97.38 238 ASN A N 1
ATOM 1913 C CA . ASN A 1 238 ? 1.125 -35.562 -0.595 1 97.38 238 ASN A CA 1
ATOM 1914 C C . ASN A 1 238 ? 0.267 -35.344 -1.841 1 97.38 238 ASN A C 1
ATOM 1916 O O . ASN A 1 238 ? 0.783 -35.031 -2.906 1 97.38 238 ASN A O 1
ATOM 1920 N N . ASP A 1 239 ? -1 -35.594 -1.681 1 96.94 239 ASP A N 1
ATOM 1921 C CA . ASP A 1 239 ? -1.926 -35.375 -2.787 1 96.94 239 ASP A CA 1
ATOM 1922 C C . ASP A 1 239 ? -1.872 -33.938 -3.264 1 96.94 239 ASP A C 1
ATOM 1924 O O . ASP A 1 239 ? -1.919 -33.656 -4.469 1 96.94 239 ASP A O 1
ATOM 1928 N N . PHE A 1 240 ? -1.838 -33.094 -2.289 1 97.94 240 PHE A N 1
ATOM 1929 C CA . PHE A 1 240 ? -1.775 -31.656 -2.594 1 97.94 240 PHE A CA 1
ATOM 1930 C C . PHE A 1 240 ? -0.533 -31.328 -3.416 1 97.94 240 PHE A C 1
ATOM 1932 O O . PHE A 1 240 ? -0.62 -30.656 -4.441 1 97.94 240 PHE A O 1
ATOM 1939 N N . TYR A 1 241 ? 0.636 -31.797 -3.018 1 98.31 241 TYR A N 1
ATOM 1940 C CA . TYR A 1 241 ? 1.872 -31.625 -3.771 1 98.31 241 TYR A CA 1
ATOM 1941 C C . TYR A 1 241 ? 1.726 -32.188 -5.188 1 98.31 241 TYR A C 1
ATOM 1943 O O . TYR A 1 241 ? 2.115 -31.516 -6.156 1 98.31 241 TYR A O 1
ATOM 1951 N N . HIS A 1 242 ? 1.149 -33.312 -5.344 1 97.75 242 HIS A N 1
ATOM 1952 C CA . HIS A 1 242 ? 1.028 -33.938 -6.648 1 97.75 242 HIS A CA 1
ATOM 1953 C C . HIS A 1 242 ? 0.061 -33.188 -7.551 1 97.75 242 HIS A C 1
ATOM 1955 O O . HIS A 1 242 ? 0.288 -33.062 -8.758 1 97.75 242 HIS A O 1
ATOM 1961 N N . ARG A 1 243 ? -1.031 -32.719 -6.914 1 98 243 ARG A N 1
ATOM 1962 C CA . ARG A 1 243 ? -1.993 -31.938 -7.688 1 98 243 ARG A CA 1
ATOM 1963 C C . ARG A 1 243 ? -1.333 -30.719 -8.305 1 98 243 ARG A C 1
ATOM 1965 O O . ARG A 1 243 ? -1.496 -30.438 -9.492 1 98 243 ARG A O 1
ATOM 1972 N N . ASN A 1 244 ? -0.594 -30 -7.508 1 98.44 244 ASN A N 1
ATOM 1973 C CA . ASN A 1 244 ? 0.076 -28.781 -7.977 1 98.44 244 ASN A CA 1
ATOM 1974 C C . ASN A 1 244 ? 1.222 -29.125 -8.93 1 98.44 244 ASN A C 1
ATOM 1976 O O . ASN A 1 244 ? 1.401 -28.438 -9.945 1 98.44 244 ASN A O 1
ATOM 1980 N N . ALA A 1 245 ? 1.975 -30.141 -8.633 1 98.25 245 ALA A N 1
ATOM 1981 C CA . ALA A 1 245 ? 3.047 -30.578 -9.523 1 98.25 245 ALA A CA 1
ATOM 1982 C C . ALA A 1 245 ? 2.498 -30.969 -10.891 1 98.25 245 ALA A C 1
ATOM 1984 O O . ALA A 1 245 ? 3.115 -30.688 -11.914 1 98.25 245 ALA A O 1
ATOM 1985 N N . ASN A 1 246 ? 1.396 -31.656 -10.852 1 98.31 246 ASN A N 1
ATOM 1986 C CA . ASN A 1 246 ? 0.756 -32.062 -12.094 1 98.31 246 ASN A CA 1
ATOM 1987 C C . ASN A 1 246 ? 0.416 -30.859 -12.977 1 98.31 246 ASN A C 1
ATOM 1989 O O . ASN A 1 246 ? 0.618 -30.906 -14.195 1 98.31 246 ASN A O 1
ATOM 1993 N N . VAL A 1 247 ? -0.099 -29.797 -12.375 1 98.69 247 VAL A N 1
ATOM 1994 C CA . VAL A 1 247 ? -0.414 -28.578 -13.125 1 98.69 247 VAL A CA 1
ATOM 1995 C C . VAL A 1 247 ? 0.854 -28.031 -13.766 1 98.69 247 VAL A C 1
ATOM 1997 O O . VAL A 1 247 ? 0.872 -27.734 -14.969 1 98.69 247 VAL A O 1
ATOM 2000 N N . THR A 1 248 ? 1.896 -27.938 -13 1 98.5 248 THR A N 1
ATOM 2001 C CA . THR A 1 248 ? 3.158 -27.391 -13.492 1 98.5 248 THR A CA 1
ATOM 2002 C C . THR A 1 248 ? 3.709 -28.234 -14.633 1 98.5 248 THR A C 1
ATOM 2004 O O . THR A 1 248 ? 4.059 -27.719 -15.688 1 98.5 248 THR A O 1
ATOM 2007 N N . GLN A 1 249 ? 3.711 -29.5 -14.492 1 97.25 249 GLN A N 1
ATOM 2008 C CA . GLN A 1 249 ? 4.281 -30.422 -15.477 1 97.25 249 GLN A CA 1
ATOM 2009 C C . GLN A 1 249 ? 3.445 -30.422 -16.75 1 97.25 249 GLN A C 1
ATOM 2011 O O . GLN A 1 249 ? 3.992 -30.422 -17.859 1 97.25 249 GLN A O 1
ATOM 2016 N N . LYS A 1 250 ? 2.18 -30.422 -16.578 1 98.25 250 LYS A N 1
ATOM 2017 C CA . LYS A 1 250 ? 1.303 -30.484 -17.75 1 98.25 250 LYS A CA 1
ATOM 2018 C C . LYS A 1 250 ? 1.373 -29.188 -18.562 1 98.25 250 LYS A C 1
ATOM 2020 O O . LYS A 1 250 ? 1.357 -29.219 -19.781 1 98.25 250 LYS A O 1
ATOM 2025 N N . VAL A 1 251 ? 1.42 -28.047 -17.891 1 97.69 251 VAL A N 1
ATOM 2026 C CA . VAL A 1 251 ? 1.489 -26.797 -18.625 1 97.69 251 VAL A CA 1
ATOM 2027 C C . VAL A 1 251 ? 2.826 -26.703 -19.359 1 97.69 251 VAL A C 1
ATOM 2029 O O . VAL A 1 251 ? 2.891 -26.188 -20.484 1 97.69 251 VAL A O 1
ATOM 2032 N N . ILE A 1 252 ? 3.883 -27.172 -18.75 1 96.19 252 ILE A N 1
ATOM 2033 C CA . ILE A 1 252 ? 5.188 -27.219 -19.391 1 96.19 252 ILE A CA 1
ATOM 2034 C C . ILE A 1 252 ? 5.117 -28.062 -20.656 1 96.19 252 ILE A C 1
ATOM 2036 O O . ILE A 1 252 ? 5.598 -27.672 -21.719 1 96.19 252 ILE A O 1
ATOM 2040 N N . LYS A 1 253 ? 4.473 -29.172 -20.562 1 95.38 253 LYS A N 1
ATOM 2041 C CA . LYS A 1 253 ? 4.34 -30.078 -21.703 1 95.38 253 LYS A CA 1
ATOM 2042 C C . LYS A 1 253 ? 3.477 -29.453 -22.797 1 95.38 253 LYS A C 1
ATOM 2044 O O . LYS A 1 253 ? 3.84 -29.484 -23.969 1 95.38 253 LYS A O 1
ATOM 2049 N N . ARG A 1 254 ? 2.389 -28.844 -22.391 1 95.88 254 ARG A N 1
ATOM 2050 C CA . ARG A 1 254 ? 1.438 -28.281 -23.344 1 95.88 254 ARG A CA 1
ATOM 2051 C C . ARG A 1 254 ? 2.057 -27.109 -24.109 1 95.88 254 ARG A C 1
ATOM 2053 O O . ARG A 1 254 ? 1.679 -26.844 -25.25 1 95.88 254 ARG A O 1
ATOM 2060 N N . THR A 1 255 ? 3.025 -26.469 -23.469 1 95.06 255 THR A N 1
ATOM 2061 C CA . THR A 1 255 ? 3.596 -25.266 -24.078 1 95.06 255 THR A CA 1
ATOM 2062 C C . THR A 1 255 ? 4.977 -25.562 -24.656 1 95.06 255 THR A C 1
ATOM 2064 O O . THR A 1 255 ? 5.711 -24.656 -25.031 1 95.06 255 THR A O 1
ATOM 2067 N N . GLN A 1 256 ? 5.32 -26.781 -24.75 1 90.62 256 GLN A N 1
ATOM 2068 C CA . GLN A 1 256 ? 6.664 -27.203 -25.125 1 90.62 256 GLN A CA 1
ATOM 2069 C C . GLN A 1 256 ? 7.016 -26.703 -26.531 1 90.62 256 GLN A C 1
ATOM 2071 O O . GLN A 1 256 ? 8.133 -26.234 -26.766 1 90.62 256 GLN A O 1
ATOM 2076 N N . LEU A 1 257 ? 6.125 -26.766 -27.422 1 89.75 257 LEU A N 1
ATOM 2077 C CA . LEU A 1 257 ? 6.379 -26.375 -28.797 1 89.75 257 LEU A CA 1
ATOM 2078 C C . LEU A 1 257 ? 6.59 -24.859 -28.906 1 89.75 257 LEU A C 1
ATOM 2080 O O . LEU A 1 257 ? 7.43 -24.406 -29.688 1 89.75 257 LEU A O 1
ATOM 2084 N N . GLN A 1 258 ? 5.82 -24.156 -28.141 1 91.81 258 GLN A N 1
ATOM 2085 C CA . GLN A 1 258 ? 5.906 -22.688 -28.172 1 91.81 258 GLN A CA 1
ATOM 2086 C C . GLN A 1 258 ? 7.09 -22.188 -27.344 1 91.81 258 GLN A C 1
ATOM 2088 O O . GLN A 1 258 ? 7.727 -21.203 -27.703 1 91.81 258 GLN A O 1
ATOM 2093 N N . GLY A 1 259 ? 7.402 -22.922 -26.266 1 93.19 259 GLY A N 1
ATOM 2094 C CA . GLY A 1 259 ? 8.359 -22.422 -25.297 1 93.19 259 GLY A CA 1
ATOM 2095 C C . GLY A 1 259 ? 7.828 -21.25 -24.484 1 93.19 259 GLY A C 1
ATOM 2096 O O . GLY A 1 259 ? 6.637 -21.188 -24.188 1 93.19 259 GLY A O 1
ATOM 2097 N N . GLY A 1 260 ? 8.711 -20.438 -23.984 1 94.19 260 GLY A N 1
ATOM 2098 C CA . GLY A 1 260 ? 8.336 -19.203 -23.328 1 94.19 260 GLY A CA 1
ATOM 2099 C C . GLY A 1 260 ? 8.219 -19.344 -21.812 1 94.19 260 GLY A C 1
ATOM 2100 O O . GLY A 1 260 ? 8.531 -20.391 -21.266 1 94.19 260 GLY A O 1
ATOM 2101 N N . THR A 1 261 ? 7.75 -18.281 -21.25 1 96.69 261 THR A N 1
ATOM 2102 C CA . THR A 1 261 ? 7.652 -18.172 -19.797 1 96.69 261 THR A CA 1
ATOM 2103 C C . THR A 1 261 ? 6.211 -18.359 -19.344 1 96.69 261 THR A C 1
ATOM 2105 O O . THR A 1 261 ? 5.289 -17.766 -19.906 1 96.69 261 THR A O 1
ATOM 2108 N N . VAL A 1 262 ? 6.051 -19.203 -18.328 1 98 262 VAL A N 1
ATOM 2109 C CA . VAL A 1 262 ? 4.742 -19.484 -17.734 1 98 262 VAL A CA 1
ATOM 2110 C C . VAL A 1 262 ? 4.605 -18.75 -16.406 1 98 262 VAL A C 1
ATOM 2112 O O . VAL A 1 262 ? 5.508 -18.797 -15.57 1 98 262 VAL A O 1
ATOM 2115 N N . LEU A 1 263 ? 3.508 -18.031 -16.25 1 98.69 263 LEU A N 1
ATOM 2116 C CA . LEU A 1 263 ? 3.143 -17.422 -14.969 1 98.69 263 LEU A CA 1
ATOM 2117 C C . LEU A 1 263 ? 2.01 -18.188 -14.305 1 98.69 263 LEU A C 1
ATOM 2119 O O . LEU A 1 263 ? 0.938 -18.359 -14.891 1 98.69 263 LEU A O 1
ATOM 2123 N N . LEU A 1 264 ? 2.244 -18.703 -13.141 1 98.88 264 LEU A N 1
ATOM 2124 C CA . LEU A 1 264 ? 1.233 -19.312 -12.281 1 98.88 264 LEU A CA 1
ATOM 2125 C C . LEU A 1 264 ? 0.916 -18.422 -11.094 1 98.88 264 LEU A C 1
ATOM 2127 O O . LEU A 1 264 ? 1.821 -18 -10.367 1 98.88 264 LEU A O 1
ATOM 2131 N N . VAL A 1 265 ? -0.339 -18.062 -10.938 1 98.94 265 VAL A N 1
ATOM 2132 C CA . VAL A 1 265 ? -0.748 -17.25 -9.789 1 98.94 265 VAL A CA 1
ATOM 2133 C C . VAL A 1 265 ? -1.604 -18.094 -8.844 1 98.94 265 VAL A C 1
ATOM 2135 O O . VAL A 1 265 ? -2.623 -18.656 -9.25 1 98.94 265 VAL A O 1
ATOM 2138 N N . GLY A 1 266 ? -1.175 -18.172 -7.633 1 98.81 266 GLY A N 1
ATOM 2139 C CA . GLY A 1 266 ? -1.873 -18.969 -6.637 1 98.81 266 GLY A CA 1
ATOM 2140 C C . GLY A 1 266 ? -1.716 -18.438 -5.227 1 98.81 266 GLY A C 1
ATOM 2141 O O . GLY A 1 266 ? -1.971 -17.266 -4.973 1 98.81 266 GLY A O 1
ATOM 2142 N N . HIS A 1 267 ? -1.288 -19.328 -4.395 1 98.56 267 HIS A N 1
ATOM 2143 C CA . HIS A 1 267 ? -1.275 -19.078 -2.957 1 98.56 267 HIS A CA 1
ATOM 2144 C C . HIS A 1 267 ? 0.12 -19.281 -2.375 1 98.56 267 HIS A C 1
ATOM 2146 O O . HIS A 1 267 ? 1.079 -19.5 -3.115 1 98.56 267 HIS A O 1
ATOM 2152 N N . SER A 1 268 ? 0.258 -19.031 -1.021 1 97.75 268 SER A N 1
ATOM 2153 C CA . SER A 1 268 ? 1.57 -19.172 -0.399 1 97.75 268 SER A CA 1
ATOM 2154 C C . SER A 1 268 ? 2.156 -20.562 -0.66 1 97.75 268 SER A C 1
ATOM 2156 O O . SER A 1 268 ? 3.301 -20.672 -1.101 1 97.75 268 SER A O 1
ATOM 2158 N N . ALA A 1 269 ? 1.354 -21.578 -0.555 1 97.69 269 ALA A N 1
ATOM 2159 C CA . ALA A 1 269 ? 1.831 -22.953 -0.68 1 97.69 269 ALA A CA 1
ATOM 2160 C C . ALA A 1 269 ? 2.221 -23.266 -2.121 1 97.69 269 ALA A C 1
ATOM 2162 O O . ALA A 1 269 ? 3.113 -24.078 -2.365 1 97.69 269 ALA A O 1
ATOM 2163 N N . THR A 1 270 ? 1.571 -22.641 -3.062 1 98.25 270 THR A N 1
ATOM 2164 C CA . THR A 1 270 ? 1.782 -22.969 -4.465 1 98.25 270 THR A CA 1
ATOM 2165 C C . THR A 1 270 ? 3.225 -22.688 -4.879 1 98.25 270 THR A C 1
ATOM 2167 O O . THR A 1 270 ? 3.758 -23.344 -5.777 1 98.25 270 THR A O 1
ATOM 2170 N N . LEU A 1 271 ? 3.887 -21.672 -4.27 1 98.19 271 LEU A N 1
ATOM 2171 C CA . LEU A 1 271 ? 5.289 -21.422 -4.59 1 98.19 271 LEU A CA 1
ATOM 2172 C C . LEU A 1 271 ? 6.137 -22.656 -4.309 1 98.19 271 LEU A C 1
ATOM 2174 O O . LEU A 1 271 ? 7.055 -22.984 -5.074 1 98.19 271 LEU A O 1
ATOM 2178 N N . GLU A 1 272 ? 5.777 -23.375 -3.285 1 97.31 272 GLU A N 1
ATOM 2179 C CA . GLU A 1 272 ? 6.48 -24.578 -2.848 1 97.31 272 GLU A CA 1
ATOM 2180 C C . GLU A 1 272 ? 6 -25.797 -3.609 1 97.31 272 GLU A C 1
ATOM 2182 O O . GLU A 1 272 ? 6.801 -26.516 -4.215 1 97.31 272 GLU A O 1
ATOM 2187 N N . THR A 1 273 ? 4.746 -26.016 -3.719 1 98.19 273 THR A N 1
ATOM 2188 C CA . THR A 1 273 ? 4.184 -27.266 -4.207 1 98.19 273 THR A CA 1
ATOM 2189 C C . THR A 1 273 ? 4.285 -27.344 -5.727 1 98.19 273 THR A C 1
ATOM 2191 O O . THR A 1 273 ? 4.395 -28.438 -6.289 1 98.19 273 THR A O 1
ATOM 2194 N N . CYS A 1 274 ? 4.32 -26.219 -6.367 1 98.31 274 CYS A N 1
ATOM 2195 C CA . CYS A 1 274 ? 4.41 -26.219 -7.82 1 98.31 274 CYS A CA 1
ATOM 2196 C C . CYS A 1 274 ? 5.859 -26.359 -8.273 1 98.31 274 CYS A C 1
ATOM 2198 O O . CYS A 1 274 ? 6.121 -26.688 -9.438 1 98.31 274 CYS A O 1
ATOM 2200 N N . THR A 1 275 ? 6.816 -26.094 -7.418 1 97.44 275 THR A N 1
ATOM 2201 C CA . THR A 1 275 ? 8.211 -26.078 -7.863 1 97.44 275 THR A CA 1
ATOM 2202 C C . THR A 1 275 ? 8.961 -27.281 -7.289 1 97.44 275 THR A C 1
ATOM 2204 O O . THR A 1 275 ? 9.93 -27.75 -7.891 1 97.44 275 THR A O 1
ATOM 2207 N N . ARG A 1 276 ? 8.547 -27.812 -6.191 1 97.44 276 ARG A N 1
ATOM 2208 C CA . ARG A 1 276 ? 9.312 -28.797 -5.43 1 97.44 276 ARG A CA 1
ATOM 2209 C C . ARG A 1 276 ? 9.625 -30.031 -6.277 1 97.44 276 ARG A C 1
ATOM 2211 O O . ARG A 1 276 ? 10.789 -30.375 -6.465 1 97.44 276 ARG A O 1
ATOM 2218 N N . GLU A 1 277 ? 8.625 -30.625 -6.832 1 96.88 277 GLU A N 1
ATOM 2219 C CA . GLU A 1 277 ? 8.844 -31.828 -7.629 1 96.88 277 GLU A CA 1
ATOM 2220 C C . GLU A 1 277 ? 9.508 -31.5 -8.961 1 96.88 277 GLU A C 1
ATOM 2222 O O . GLU A 1 277 ? 10.25 -32.312 -9.508 1 96.88 277 GLU A O 1
ATOM 2227 N N . LEU A 1 278 ? 9.211 -30.359 -9.445 1 96.62 278 LEU A N 1
ATOM 2228 C CA . LEU A 1 278 ? 9.812 -29.906 -10.703 1 96.62 278 LEU A CA 1
ATOM 2229 C C . LEU A 1 278 ? 11.336 -29.906 -10.609 1 96.62 278 LEU A C 1
ATOM 2231 O O . LEU A 1 278 ? 12.023 -30.281 -11.555 1 96.62 278 LEU A O 1
ATOM 2235 N N . VAL A 1 279 ? 11.852 -29.531 -9.438 1 95.88 279 VAL A N 1
ATOM 2236 C CA . VAL A 1 279 ? 13.297 -29.375 -9.305 1 95.88 279 VAL A CA 1
ATOM 2237 C C . VAL A 1 279 ? 13.883 -30.609 -8.617 1 95.88 279 VAL A C 1
ATOM 2239 O O . VAL A 1 279 ? 15.008 -30.578 -8.125 1 95.88 279 VAL A O 1
ATOM 2242 N N . GLY A 1 280 ? 13.07 -31.656 -8.461 1 94.94 280 GLY A N 1
ATOM 2243 C CA . GLY A 1 280 ? 13.586 -32.938 -8.047 1 94.94 280 GLY A CA 1
ATOM 2244 C C . GLY A 1 280 ? 13.383 -33.219 -6.566 1 94.94 280 GLY A C 1
ATOM 2245 O O . GLY A 1 280 ? 13.859 -34.25 -6.047 1 94.94 280 GLY A O 1
ATOM 2246 N N . GLY A 1 281 ? 12.727 -32.344 -5.891 1 95.38 281 GLY A N 1
ATOM 2247 C CA . GLY A 1 281 ? 12.453 -32.562 -4.48 1 95.38 281 GLY A CA 1
ATOM 2248 C C . GLY A 1 281 ? 11.266 -33.469 -4.238 1 95.38 281 GLY A C 1
ATOM 2249 O O . GLY A 1 281 ? 10.336 -33.5 -5.047 1 95.38 281 GLY A O 1
ATOM 2250 N N . ALA A 1 282 ? 11.336 -34.125 -3.119 1 96.31 282 ALA A N 1
ATOM 2251 C CA . ALA A 1 282 ? 10.188 -34.906 -2.684 1 96.31 282 ALA A CA 1
ATOM 2252 C C . ALA A 1 282 ? 9.195 -34.062 -1.906 1 96.31 282 ALA A C 1
ATOM 2254 O O . ALA A 1 282 ? 9.586 -33.094 -1.242 1 96.31 282 ALA A O 1
ATOM 2255 N N . PRO A 1 283 ? 7.918 -34.438 -1.986 1 97.56 283 PRO A N 1
ATOM 2256 C CA . PRO A 1 283 ? 6.941 -33.719 -1.162 1 97.56 283 PRO A CA 1
ATOM 2257 C C . PRO A 1 283 ? 7.348 -33.656 0.31 1 97.56 283 PRO A C 1
ATOM 2259 O O . PRO A 1 283 ? 7.891 -34.625 0.845 1 97.56 283 PRO A O 1
ATOM 2262 N N . ARG A 1 284 ? 7.074 -32.531 0.935 1 96.69 284 ARG A N 1
ATOM 2263 C CA . ARG A 1 284 ? 7.324 -32.375 2.365 1 96.69 284 ARG A CA 1
ATOM 2264 C C . ARG A 1 284 ? 6.148 -32.906 3.184 1 96.69 284 ARG A C 1
ATOM 2266 O O . ARG A 1 284 ? 5.062 -33.156 2.643 1 96.69 284 ARG A O 1
ATOM 2273 N N . THR A 1 285 ? 6.453 -33.094 4.516 1 96.38 285 THR A N 1
ATOM 2274 C CA . THR A 1 285 ? 5.348 -33.375 5.43 1 96.38 285 THR A CA 1
ATOM 2275 C C . THR A 1 285 ? 4.488 -32.125 5.609 1 96.38 285 THR A C 1
ATOM 2277 O O . THR A 1 285 ? 4.918 -31 5.281 1 96.38 285 THR A O 1
ATOM 2280 N N . GLU A 1 286 ? 3.314 -32.344 6.102 1 95.69 286 GLU A N 1
ATOM 2281 C CA . GLU A 1 286 ? 2.422 -31.234 6.348 1 95.69 286 GLU A CA 1
ATOM 2282 C C . GLU A 1 286 ? 3.07 -30.203 7.273 1 95.69 286 GLU A C 1
ATOM 2284 O O . GLU A 1 286 ? 2.98 -29 7.031 1 95.69 286 GLU A O 1
ATOM 2289 N N . HIS A 1 287 ? 3.707 -30.672 8.312 1 95.75 287 HIS A N 1
ATOM 2290 C CA . HIS A 1 287 ? 4.371 -29.797 9.273 1 95.75 287 HIS A CA 1
ATOM 2291 C C . HIS A 1 287 ? 5.469 -28.984 8.609 1 95.75 287 HIS A C 1
ATOM 2293 O O . HIS A 1 287 ? 5.578 -27.781 8.852 1 95.75 287 HIS A O 1
ATOM 2299 N N . GLU A 1 288 ? 6.262 -29.609 7.773 1 95.56 288 GLU A N 1
ATOM 2300 C CA . GLU A 1 288 ? 7.336 -28.922 7.059 1 95.56 288 GLU A CA 1
ATOM 2301 C C . GLU A 1 288 ? 6.777 -27.906 6.062 1 95.56 288 GLU A C 1
ATOM 2303 O O . GLU A 1 288 ? 7.332 -26.828 5.898 1 95.56 288 GLU A O 1
ATOM 2308 N N . MET A 1 289 ? 5.73 -28.328 5.367 1 95.81 289 MET A N 1
ATOM 2309 C CA . MET A 1 289 ? 5.09 -27.422 4.406 1 95.81 289 MET A CA 1
ATOM 2310 C C . MET A 1 289 ? 4.594 -26.156 5.094 1 95.81 289 MET A C 1
ATOM 2312 O O . MET A 1 289 ? 4.805 -25.047 4.594 1 95.81 289 MET A O 1
ATOM 2316 N N . ILE A 1 290 ? 3.982 -26.344 6.273 1 94.62 290 ILE A N 1
ATOM 2317 C CA . ILE A 1 290 ? 3.443 -25.219 7.027 1 94.62 290 ILE A CA 1
ATOM 2318 C C . ILE A 1 290 ? 4.582 -24.281 7.449 1 94.62 290 ILE A C 1
ATOM 2320 O O . ILE A 1 290 ? 4.441 -23.062 7.398 1 94.62 290 ILE A O 1
ATOM 2324 N N . ALA A 1 291 ? 5.707 -24.828 7.832 1 94.62 291 ALA A N 1
ATOM 2325 C CA . ALA A 1 291 ? 6.867 -24.047 8.227 1 94.62 291 ALA A CA 1
ATOM 2326 C C . ALA A 1 291 ? 7.363 -23.188 7.062 1 94.62 291 ALA A C 1
ATOM 2328 O O . ALA A 1 291 ? 7.742 -22.031 7.258 1 94.62 291 ALA A O 1
ATOM 2329 N N . VAL A 1 292 ? 7.301 -23.703 5.852 1 94.69 292 VAL A N 1
ATOM 2330 C CA . VAL A 1 292 ? 7.754 -22.984 4.664 1 94.69 292 VAL A CA 1
ATOM 2331 C C . VAL A 1 292 ? 6.758 -21.891 4.312 1 94.69 292 VAL A C 1
ATOM 2333 O O . VAL A 1 292 ? 7.152 -20.75 4.051 1 94.69 292 VAL A O 1
ATOM 2336 N N . ILE A 1 293 ? 5.508 -22.203 4.332 1 94.5 293 ILE A N 1
ATOM 2337 C CA . ILE A 1 293 ? 4.469 -21.312 3.838 1 94.5 293 ILE A CA 1
ATOM 2338 C C . ILE A 1 293 ? 4.395 -20.078 4.73 1 94.5 293 ILE A C 1
ATOM 2340 O O . ILE A 1 293 ? 4.082 -18.969 4.262 1 94.5 293 ILE A O 1
ATOM 2344 N N . LYS A 1 294 ? 4.699 -20.172 6.027 1 94.19 294 LYS A N 1
ATOM 2345 C CA . LYS A 1 294 ? 4.68 -19.047 6.973 1 94.19 294 LYS A CA 1
ATOM 2346 C C . LYS A 1 294 ? 5.715 -18 6.598 1 94.19 294 LYS A C 1
ATOM 2348 O O . LYS A 1 294 ? 5.617 -16.844 7.023 1 94.19 294 LYS A O 1
ATOM 2353 N N . GLU A 1 295 ? 6.668 -18.391 5.816 1 95.12 295 GLU A N 1
ATOM 2354 C CA . GLU A 1 295 ? 7.766 -17.484 5.453 1 95.12 295 GLU A CA 1
ATOM 2355 C C . GLU A 1 295 ? 7.531 -16.859 4.082 1 95.12 295 GLU A C 1
ATOM 2357 O O . GLU A 1 295 ? 8.43 -16.25 3.512 1 95.12 295 GLU A O 1
ATOM 2362 N N . ILE A 1 296 ? 6.379 -17.062 3.529 1 96.69 296 ILE A N 1
ATOM 2363 C CA . ILE A 1 296 ? 6.09 -16.578 2.186 1 96.69 296 ILE A CA 1
ATOM 2364 C C . ILE A 1 296 ? 5.062 -15.445 2.256 1 96.69 296 ILE A C 1
ATOM 2366 O O . ILE A 1 296 ? 3.859 -15.695 2.352 1 96.69 296 ILE A O 1
ATOM 2370 N N . PRO A 1 297 ? 5.504 -14.219 2.168 1 97.06 297 PRO A N 1
ATOM 2371 C CA . PRO A 1 297 ? 4.59 -13.078 2.244 1 97.06 297 PRO A CA 1
ATOM 2372 C C . PRO A 1 297 ? 3.77 -12.891 0.97 1 97.06 297 PRO A C 1
ATOM 2374 O O . PRO A 1 297 ? 3.936 -13.648 0.009 1 97.06 297 PRO A O 1
ATOM 2377 N N . TYR A 1 298 ? 2.867 -11.898 1.037 1 98 298 TYR A N 1
ATOM 2378 C CA . TYR A 1 298 ? 2.035 -11.578 -0.119 1 98 298 TYR A CA 1
ATOM 2379 C C . TYR A 1 298 ? 2.893 -11.172 -1.311 1 98 298 TYR A C 1
ATOM 2381 O O . TYR A 1 298 ? 3.918 -10.5 -1.146 1 98 298 TYR A O 1
ATOM 2389 N N . CYS A 1 299 ? 2.447 -11.656 -2.48 1 97.62 299 CYS A N 1
ATOM 2390 C CA . CYS A 1 299 ? 3.016 -11.312 -3.781 1 97.62 299 CYS A CA 1
ATOM 2391 C C . CYS A 1 299 ? 4.48 -11.734 -3.859 1 97.62 299 CYS A C 1
ATOM 2393 O O . CYS A 1 299 ? 5.266 -11.125 -4.582 1 97.62 299 CYS A O 1
ATOM 2395 N N . SER A 1 300 ? 4.852 -12.719 -3.055 1 97.19 300 SER A N 1
ATOM 2396 C CA . SER A 1 300 ? 6.137 -13.375 -3.262 1 97.19 300 SER A CA 1
ATOM 2397 C C . SER A 1 300 ? 6.156 -14.156 -4.57 1 97.19 300 SER A C 1
ATOM 2399 O O . SER A 1 300 ? 5.109 -14.617 -5.035 1 97.19 300 SER A O 1
ATOM 2401 N N . VAL A 1 301 ? 7.375 -14.328 -5.086 1 97.06 301 VAL A N 1
ATOM 2402 C CA . VAL A 1 301 ? 7.484 -14.961 -6.395 1 97.06 301 VAL A CA 1
ATOM 2403 C C . VAL A 1 301 ? 8.594 -16 -6.371 1 97.06 301 VAL A C 1
ATOM 2405 O O . VAL A 1 301 ? 9.711 -15.734 -5.922 1 97.06 301 VAL A O 1
ATOM 2408 N N . ALA A 1 302 ? 8.266 -17.188 -6.793 1 97.44 302 ALA A N 1
ATOM 2409 C CA . ALA A 1 302 ? 9.258 -18.203 -7.094 1 97.44 302 ALA A CA 1
ATOM 2410 C C . ALA A 1 302 ? 9.641 -18.188 -8.57 1 97.44 302 ALA A C 1
ATOM 2412 O O . ALA A 1 302 ? 8.797 -17.953 -9.438 1 97.44 302 ALA A O 1
ATOM 2413 N N . PHE A 1 303 ? 10.883 -18.438 -8.828 1 96.81 303 PHE A N 1
ATOM 2414 C CA . PHE A 1 303 ? 11.43 -18.406 -10.172 1 96.81 303 PHE A CA 1
ATOM 2415 C C . PHE A 1 303 ? 12.227 -19.672 -10.477 1 96.81 303 PHE A C 1
ATOM 2417 O O . PHE A 1 303 ? 13.18 -19.984 -9.766 1 96.81 303 PHE A O 1
ATOM 2424 N N . ALA A 1 304 ? 11.766 -20.406 -11.484 1 96.81 304 ALA A N 1
ATOM 2425 C CA . ALA A 1 304 ? 12.469 -21.594 -11.953 1 96.81 304 ALA A CA 1
ATOM 2426 C C . ALA A 1 304 ? 12.805 -21.5 -13.438 1 96.81 304 ALA A C 1
ATOM 2428 O O . ALA A 1 304 ? 12.023 -20.938 -14.219 1 96.81 304 ALA A O 1
ATOM 2429 N N . ALA A 1 305 ? 13.922 -22 -13.773 1 95.31 305 ALA A N 1
ATOM 2430 C CA . ALA A 1 305 ? 14.367 -21.969 -15.164 1 95.31 305 ALA A CA 1
ATOM 2431 C C . ALA A 1 305 ? 14.875 -23.344 -15.609 1 95.31 305 ALA A C 1
ATOM 2433 O O . ALA A 1 305 ? 15.398 -24.109 -14.797 1 95.31 305 ALA A O 1
ATOM 2434 N N . GLN A 1 306 ? 14.641 -23.578 -16.891 1 94.75 306 GLN A N 1
ATOM 2435 C CA . GLN A 1 306 ? 15.117 -24.812 -17.5 1 94.75 306 GLN A CA 1
ATOM 2436 C C . GLN A 1 306 ? 16.484 -24.609 -18.156 1 94.75 306 GLN A C 1
ATOM 2438 O O . GLN A 1 306 ? 16.688 -23.641 -18.875 1 94.75 306 GLN A O 1
ATOM 2443 N N . ASP A 1 307 ? 17.391 -25.516 -17.891 1 91.19 307 ASP A N 1
ATOM 2444 C CA . ASP A 1 307 ? 18.688 -25.406 -18.531 1 91.19 307 ASP A CA 1
ATOM 2445 C C . ASP A 1 307 ? 18.703 -26.109 -19.891 1 91.19 307 ASP A C 1
ATOM 2447 O O . ASP A 1 307 ? 17.672 -26.609 -20.344 1 91.19 307 ASP A O 1
ATOM 2451 N N . THR A 1 308 ? 19.844 -26.125 -20.531 1 87.44 308 THR A N 1
ATOM 2452 C CA . THR A 1 308 ? 19.984 -26.641 -21.891 1 87.44 308 THR A CA 1
ATOM 2453 C C . THR A 1 308 ? 19.812 -28.156 -21.922 1 87.44 308 THR A C 1
ATOM 2455 O O . THR A 1 308 ? 19.547 -28.734 -22.984 1 87.44 308 THR A O 1
ATOM 2458 N N . LYS A 1 309 ? 19.953 -28.812 -20.781 1 89 309 LYS A N 1
ATOM 2459 C CA . LYS A 1 309 ? 19.828 -30.266 -20.703 1 89 309 LYS A CA 1
ATOM 2460 C C . LYS A 1 309 ? 18.391 -30.656 -20.328 1 89 309 LYS A C 1
ATOM 2462 O O . LYS A 1 309 ? 18.078 -31.844 -20.234 1 89 309 LYS A O 1
ATOM 2467 N N . GLY A 1 310 ? 17.578 -29.672 -20.094 1 89.06 310 GLY A N 1
ATOM 2468 C CA . GLY A 1 310 ? 16.188 -29.953 -19.797 1 89.06 310 GLY A CA 1
ATOM 2469 C C . GLY A 1 310 ? 15.883 -29.984 -18.297 1 89.06 310 GLY A C 1
ATOM 2470 O O . GLY A 1 310 ? 14.734 -30.156 -17.906 1 89.06 310 GLY A O 1
ATOM 2471 N N . SER A 1 311 ? 16.891 -29.766 -17.531 1 93.19 311 SER A N 1
ATOM 2472 C CA . SER A 1 311 ? 16.719 -29.797 -16.094 1 93.19 311 SER A CA 1
ATOM 2473 C C . SER A 1 311 ? 16.25 -28.438 -15.555 1 93.19 311 SER A C 1
ATOM 2475 O O . SER A 1 311 ? 16.672 -27.391 -16.047 1 93.19 311 SER A O 1
ATOM 2477 N N . TRP A 1 312 ? 15.391 -28.547 -14.5 1 96.25 312 TRP A N 1
ATOM 2478 C CA . TRP A 1 312 ? 14.852 -27.344 -13.891 1 96.25 312 TRP A CA 1
ATOM 2479 C C . TRP A 1 312 ? 15.539 -27.047 -12.562 1 96.25 312 TRP A C 1
ATOM 2481 O O . TRP A 1 312 ? 15.867 -27.969 -11.805 1 96.25 312 TRP A O 1
ATOM 2491 N N . SER A 1 313 ? 15.742 -25.75 -12.297 1 96.25 313 SER A N 1
ATOM 2492 C CA . SER A 1 313 ? 16.297 -25.297 -11.023 1 96.25 313 SER A CA 1
ATOM 2493 C C . SER A 1 313 ? 15.648 -24 -10.562 1 96.25 313 SER A C 1
ATOM 2495 O O . SER A 1 313 ? 15.211 -23.188 -11.383 1 96.25 313 SER A O 1
ATOM 2497 N N . LEU A 1 314 ? 15.516 -23.891 -9.258 1 96.25 314 LEU A N 1
ATOM 2498 C CA . LEU A 1 314 ? 15.102 -22.609 -8.688 1 96.25 314 LEU A CA 1
ATOM 2499 C C . LEU A 1 314 ? 16.219 -21.578 -8.797 1 96.25 314 LEU A C 1
ATOM 2501 O O . LEU A 1 314 ? 17.391 -21.891 -8.578 1 96.25 314 LEU A O 1
ATOM 2505 N N . GLN A 1 315 ? 15.797 -20.406 -9.172 1 94.75 315 GLN A N 1
ATOM 2506 C CA . GLN A 1 315 ? 16.734 -19.297 -9.273 1 94.75 315 GLN A CA 1
ATOM 2507 C C . GLN A 1 315 ? 16.219 -18.078 -8.5 1 94.75 315 GLN A C 1
ATOM 2509 O O . GLN A 1 315 ? 15.031 -17.969 -8.227 1 94.75 315 GLN A O 1
ATOM 2514 N N . LYS A 1 316 ? 17.172 -17.234 -8.109 1 93.38 316 LYS A N 1
ATOM 2515 C CA . LYS A 1 316 ? 16.781 -15.953 -7.543 1 93.38 316 LYS A CA 1
ATOM 2516 C C . LYS A 1 316 ? 15.914 -15.164 -8.523 1 93.38 316 LYS A C 1
ATOM 2518 O O . LYS A 1 316 ? 16.281 -14.984 -9.68 1 93.38 316 LYS A O 1
ATOM 2523 N N . PRO A 1 317 ? 14.75 -14.742 -8.07 1 92 317 PRO A N 1
ATOM 2524 C CA . PRO A 1 317 ? 13.938 -13.906 -8.961 1 92 317 PRO A CA 1
ATOM 2525 C C . PRO A 1 317 ? 14.68 -12.656 -9.43 1 92 317 PRO A C 1
ATOM 2527 O O . PRO A 1 317 ? 15.406 -12.031 -8.648 1 92 317 PRO A O 1
ATOM 2530 N N . PRO A 1 318 ? 14.547 -12.312 -10.664 1 89.56 318 PRO A N 1
ATOM 2531 C CA . PRO A 1 318 ? 15.273 -11.156 -11.203 1 89.56 318 PRO A CA 1
ATOM 2532 C C . PRO A 1 318 ? 14.609 -9.828 -10.844 1 89.56 318 PRO A C 1
ATOM 2534 O O . PRO A 1 318 ? 14.742 -8.844 -11.578 1 89.56 318 PRO A O 1
ATOM 2537 N N . PHE A 1 319 ? 13.797 -9.852 -9.867 1 86.06 319 PHE A N 1
ATOM 2538 C CA . PHE A 1 319 ? 13.18 -8.617 -9.398 1 86.06 319 PHE A CA 1
ATOM 2539 C C . PHE A 1 319 ? 13.102 -8.586 -7.879 1 86.06 319 PHE A C 1
ATOM 2541 O O . PHE A 1 319 ? 13.242 -9.625 -7.227 1 86.06 319 PHE A O 1
ATOM 2548 N N . LEU A 1 320 ? 12.898 -7.422 -7.387 1 89.19 320 LEU A N 1
ATOM 2549 C CA . LEU A 1 320 ? 12.992 -7.145 -5.957 1 89.19 320 LEU A CA 1
ATOM 2550 C C . LEU A 1 320 ? 11.695 -7.523 -5.246 1 89.19 320 LEU A C 1
ATOM 2552 O O . LEU A 1 320 ? 10.641 -7.598 -5.875 1 89.19 320 LEU A O 1
ATOM 2556 N N . PRO A 1 321 ? 11.797 -7.859 -3.986 1 91.31 321 PRO A N 1
ATOM 2557 C CA . PRO A 1 321 ? 10.586 -8.094 -3.193 1 91.31 321 PRO A CA 1
ATOM 2558 C C . PRO A 1 321 ? 9.844 -6.801 -2.859 1 91.31 321 PRO A C 1
ATOM 2560 O O . PRO A 1 321 ? 10.367 -5.707 -3.08 1 91.31 321 PRO A O 1
ATOM 2563 N N . ALA A 1 322 ? 8.648 -6.918 -2.396 1 92.44 322 ALA A N 1
ATOM 2564 C CA . ALA A 1 322 ? 7.836 -5.781 -1.979 1 92.44 322 ALA A CA 1
ATOM 2565 C C . ALA A 1 322 ? 7.574 -5.816 -0.476 1 92.44 322 ALA A C 1
ATOM 2567 O O . ALA A 1 322 ? 6.59 -6.41 -0.026 1 92.44 322 ALA A O 1
ATOM 2568 N N . THR A 1 323 ? 8.336 -5.094 0.312 1 94.81 323 THR A N 1
ATOM 2569 C CA . THR A 1 323 ? 8.258 -5.102 1.769 1 94.81 323 THR A CA 1
ATOM 2570 C C . THR A 1 323 ? 7.602 -3.822 2.279 1 94.81 323 THR A C 1
ATOM 2572 O O . THR A 1 323 ? 7.871 -2.732 1.771 1 94.81 323 THR A O 1
ATOM 2575 N N . HIS A 1 324 ? 6.711 -3.951 3.17 1 95.19 324 HIS A N 1
ATOM 2576 C CA . HIS A 1 324 ? 6.168 -2.752 3.797 1 95.19 324 HIS A CA 1
ATOM 2577 C C . HIS A 1 324 ? 5.676 -3.045 5.211 1 95.19 324 HIS A C 1
ATOM 2579 O O . HIS A 1 324 ? 5.453 -4.203 5.57 1 95.19 324 HIS A O 1
ATOM 2585 N N . SER A 1 325 ? 5.543 -1.954 5.988 1 94.12 325 SER A N 1
ATOM 2586 C CA . SER A 1 325 ? 5.074 -2.059 7.363 1 94.12 325 SER A CA 1
ATOM 2587 C C . SER A 1 325 ? 3.549 -2.1 7.43 1 94.12 325 SER A C 1
ATOM 2589 O O . SER A 1 325 ? 2.875 -1.904 6.414 1 94.12 325 SER A O 1
ATOM 2591 N N . ALA A 1 326 ? 3.094 -2.438 8.648 1 94.5 326 ALA A N 1
ATOM 2592 C CA . ALA A 1 326 ? 1.655 -2.367 8.891 1 94.5 326 ALA A CA 1
ATOM 2593 C C . ALA A 1 326 ? 1.213 -0.931 9.148 1 94.5 326 ALA A C 1
ATOM 2595 O O . ALA A 1 326 ? 2.033 -0.074 9.492 1 94.5 326 ALA A O 1
ATOM 2596 N N . ASN A 1 327 ? 0.044 -0.579 8.898 1 95.44 327 ASN A N 1
ATOM 2597 C CA . ASN A 1 327 ? -0.646 0.657 9.25 1 95.44 327 ASN A CA 1
ATOM 2598 C C . ASN A 1 327 ? -1.942 0.38 10 1 95.44 327 ASN A C 1
ATOM 2600 O O . ASN A 1 327 ? -2.926 -0.072 9.414 1 95.44 327 ASN A O 1
ATOM 2604 N N . ASN A 1 328 ? -2.012 0.699 11.25 1 92 328 ASN A N 1
ATOM 2605 C CA . ASN A 1 328 ? -3.146 0.357 12.102 1 92 328 ASN A CA 1
ATOM 2606 C C . ASN A 1 328 ? -4.32 1.307 11.875 1 92 328 ASN A C 1
ATOM 2608 O O . ASN A 1 328 ? -4.156 2.375 11.289 1 92 328 ASN A O 1
ATOM 2612 N N . GLN A 1 329 ? -5.438 0.854 12.328 1 91.81 329 GLN A N 1
ATOM 2613 C CA . GLN A 1 329 ? -6.613 1.711 12.234 1 91.81 329 GLN A CA 1
ATOM 2614 C C . GLN A 1 329 ? -6.496 2.912 13.172 1 91.81 329 GLN A C 1
ATOM 2616 O O . GLN A 1 329 ? -6.152 2.76 14.344 1 91.81 329 GLN A O 1
ATOM 2621 N N . PHE A 1 330 ? -6.766 4.043 12.594 1 93.12 330 PHE A N 1
ATOM 2622 C CA . PHE A 1 330 ? -6.668 5.262 13.391 1 93.12 330 PHE A CA 1
ATOM 2623 C C . PHE A 1 330 ? -7.98 5.543 14.109 1 93.12 330 PHE A C 1
ATOM 2625 O O . PHE A 1 330 ? -9.039 5.621 13.484 1 93.12 330 PHE A O 1
ATOM 2632 N N . ASP A 1 331 ? -7.883 5.734 15.438 1 92.19 331 ASP A N 1
ATOM 2633 C CA . ASP A 1 331 ? -8.984 6.227 16.25 1 92.19 331 ASP A CA 1
ATOM 2634 C C . ASP A 1 331 ? -8.781 7.691 16.641 1 92.19 331 ASP A C 1
ATOM 2636 O O . ASP A 1 331 ? -8.016 8 17.547 1 92.19 331 ASP A O 1
ATOM 2640 N N . TRP A 1 332 ? -9.508 8.547 15.984 1 91.81 332 TRP A N 1
ATOM 2641 C CA . TRP A 1 332 ? -9.297 9.984 16.156 1 91.81 332 TRP A CA 1
ATOM 2642 C C . TRP A 1 332 ? -9.609 10.422 17.578 1 91.81 332 TRP A C 1
ATOM 2644 O O . TRP A 1 332 ? -9.234 11.516 18 1 91.81 332 TRP A O 1
ATOM 2654 N N . ASN A 1 333 ? -10.32 9.586 18.359 1 90.88 333 ASN A N 1
ATOM 2655 C CA . ASN A 1 333 ? -10.688 9.922 19.734 1 90.88 333 ASN A CA 1
ATOM 2656 C C . ASN A 1 333 ? -9.453 10.062 20.625 1 90.88 333 ASN A C 1
ATOM 2658 O O . ASN A 1 333 ? -9.531 10.633 21.719 1 90.88 333 ASN A O 1
ATOM 2662 N N . VAL A 1 334 ? -8.383 9.57 20.156 1 90.88 334 VAL A N 1
ATOM 2663 C CA . VAL A 1 334 ? -7.145 9.664 20.922 1 90.88 334 VAL A CA 1
ATOM 2664 C C . VAL A 1 334 ? -6.758 11.133 21.094 1 90.88 334 VAL A C 1
ATOM 2666 O O . VAL A 1 334 ? -6.066 11.492 22.062 1 90.88 334 VAL A O 1
ATOM 2669 N N . LEU A 1 335 ? -7.238 12.039 20.188 1 92 335 LEU A N 1
ATOM 2670 C CA . LEU A 1 335 ? -6.906 13.461 20.219 1 92 335 LEU A CA 1
ATOM 2671 C C . LEU A 1 335 ? -7.785 14.203 21.219 1 92 335 LEU A C 1
ATOM 2673 O O . LEU A 1 335 ? -7.469 15.328 21.609 1 92 335 LEU A O 1
ATOM 2677 N N . SER A 1 336 ? -8.945 13.609 21.547 1 84.06 336 SER A N 1
ATOM 2678 C CA . SER A 1 336 ? -9.922 14.266 22.406 1 84.06 336 SER A CA 1
ATOM 2679 C C . SER A 1 336 ? -9.711 13.883 23.875 1 84.06 336 SER A C 1
ATOM 2681 O O . SER A 1 336 ? -10.383 14.406 24.766 1 84.06 336 SER A O 1
ATOM 2683 N N . SER A 1 337 ? -8.852 13.016 24.188 1 71.75 337 SER A N 1
ATOM 2684 C CA . SER A 1 337 ? -8.68 12.57 25.562 1 71.75 337 SER A CA 1
ATOM 2685 C C . SER A 1 337 ? -7.883 13.586 26.375 1 71.75 337 SER A C 1
ATOM 2687 O O . SER A 1 337 ? -7.086 14.344 25.828 1 71.75 337 SER A O 1
ATOM 2689 N N . THR B 1 1 ? 44.031 64.75 -31.062 1 17.3 1 THR B N 1
ATOM 2690 C CA . THR B 1 1 ? 44.719 65.688 -30.172 1 17.3 1 THR B CA 1
ATOM 2691 C C . THR B 1 1 ? 43.719 66.375 -29.234 1 17.3 1 THR B C 1
ATOM 2693 O O . THR B 1 1 ? 44 66.5 -28.047 1 17.3 1 THR B O 1
ATOM 2696 N N . LEU B 1 2 ? 42.938 67.312 -29.875 1 15.03 2 LEU B N 1
ATOM 2697 C CA . LEU B 1 2 ? 41.719 67.938 -29.328 1 15.03 2 LEU B CA 1
ATOM 2698 C C . LEU B 1 2 ? 40.75 66.875 -28.797 1 15.03 2 LEU B C 1
ATOM 2700 O O . LEU B 1 2 ? 40.25 67 -27.672 1 15.03 2 LEU B O 1
ATOM 2704 N N . SER B 1 3 ? 39.312 66.875 -29.109 1 16.48 3 SER B N 1
ATOM 2705 C CA . SER B 1 3 ? 38.875 68.125 -28.438 1 16.48 3 SER B CA 1
ATOM 2706 C C . SER B 1 3 ? 38.781 67.938 -26.922 1 16.48 3 SER B C 1
ATOM 2708 O O . SER B 1 3 ? 37.938 67.188 -26.453 1 16.48 3 SER B O 1
ATOM 2710 N N . VAL B 1 4 ? 39.844 67.938 -26.125 1 19.47 4 VAL B N 1
ATOM 2711 C CA . VAL B 1 4 ? 40.625 67.562 -24.953 1 19.47 4 VAL B CA 1
ATOM 2712 C C . VAL B 1 4 ? 40.062 68.188 -23.703 1 19.47 4 VAL B C 1
ATOM 2714 O O . VAL B 1 4 ? 40.688 68.188 -22.641 1 19.47 4 VAL B O 1
ATOM 2717 N N . ILE B 1 5 ? 39.031 69.25 -24.047 1 16.84 5 ILE B N 1
ATOM 2718 C CA . ILE B 1 5 ? 38.969 70.438 -23.156 1 16.84 5 ILE B CA 1
ATOM 2719 C C . ILE B 1 5 ? 38.906 69.938 -21.703 1 16.84 5 ILE B C 1
ATOM 2721 O O . ILE B 1 5 ? 38.281 68.875 -21.422 1 16.84 5 ILE B O 1
ATOM 2725 N N . ASP B 1 6 ? 38.844 70.875 -20.688 1 15.56 6 ASP B N 1
ATOM 2726 C CA . ASP B 1 6 ? 39.344 71.75 -19.609 1 15.56 6 ASP B CA 1
ATOM 2727 C C . ASP B 1 6 ? 38.625 71.438 -18.297 1 15.56 6 ASP B C 1
ATOM 2729 O O . ASP B 1 6 ? 37.5 70.938 -18.312 1 15.56 6 ASP B O 1
ATOM 2733 N N . SER B 1 7 ? 38.125 72.688 -17.375 1 15.67 7 SER B N 1
ATOM 2734 C CA . SER B 1 7 ? 38.75 73.312 -16.219 1 15.67 7 SER B CA 1
ATOM 2735 C C . SER B 1 7 ? 38.094 72.875 -14.914 1 15.67 7 SER B C 1
ATOM 2737 O O . SER B 1 7 ? 36.969 72.438 -14.914 1 15.67 7 SER B O 1
ATOM 2739 N N . VAL B 1 8 ? 38.375 73.75 -13.633 1 16.52 8 VAL B N 1
ATOM 2740 C CA . VAL B 1 8 ? 38.875 73.625 -12.266 1 16.52 8 VAL B CA 1
ATOM 2741 C C . VAL B 1 8 ? 37.688 73.438 -11.305 1 16.52 8 VAL B C 1
ATOM 2743 O O . VAL B 1 8 ? 36.625 73 -11.711 1 16.52 8 VAL B O 1
ATOM 2746 N N . VAL B 1 9 ? 37.562 74.312 -10.141 1 16.86 9 VAL B N 1
ATOM 2747 C CA . VAL B 1 9 ? 37.906 74.312 -8.719 1 16.86 9 VAL B CA 1
ATOM 2748 C C . VAL B 1 9 ? 36.656 74.188 -7.875 1 16.86 9 VAL B C 1
ATOM 2750 O O . VAL B 1 9 ? 35.531 74.438 -8.352 1 16.86 9 VAL B O 1
ATOM 2753 N N . ARG B 1 10 ? 36.562 74.688 -6.379 1 16.08 10 ARG B N 1
ATOM 2754 C CA . ARG B 1 10 ? 36.812 74.438 -4.961 1 16.08 10 ARG B CA 1
ATOM 2755 C C . ARG B 1 10 ? 35.625 74.938 -4.109 1 16.08 10 ARG B C 1
ATOM 2757 O O . ARG B 1 10 ? 35.469 74.5 -2.967 1 16.08 10 ARG B O 1
ATOM 2764 N N . HIS B 1 11 ? 34.875 76.188 -4.281 1 16.28 11 HIS B N 1
ATOM 2765 C CA . HIS B 1 11 ? 35 77.125 -3.146 1 16.28 11 HIS B CA 1
ATOM 2766 C C . HIS B 1 11 ? 34.031 76.688 -2.033 1 16.28 11 HIS B C 1
ATOM 2768 O O . HIS B 1 11 ? 32.906 76.25 -2.305 1 16.28 11 HIS B O 1
ATOM 2774 N N . PRO B 1 12 ? 34.312 77.062 -0.606 1 17.59 12 PRO B N 1
ATOM 2775 C CA . PRO B 1 12 ? 34.281 76.688 0.811 1 17.59 12 PRO B CA 1
ATOM 2776 C C . PRO B 1 12 ? 32.906 77 1.44 1 17.59 12 PRO B C 1
ATOM 2778 O O . PRO B 1 12 ? 32.25 76.062 1.934 1 17.59 12 PRO B O 1
ATOM 2781 N N . ASN B 1 13 ? 32.812 78 2.518 1 16.47 13 ASN B N 1
ATOM 2782 C CA . ASN B 1 13 ? 32.719 78.125 3.969 1 16.47 13 ASN B CA 1
ATOM 2783 C C . ASN B 1 13 ? 31.359 78.625 4.406 1 16.47 13 ASN B C 1
ATOM 2785 O O . ASN B 1 13 ? 30.891 78.312 5.504 1 16.47 13 ASN B O 1
ATOM 2789 N N . LEU B 1 14 ? 30.938 79.938 4.113 1 15.97 14 LEU B N 1
ATOM 2790 C CA . LEU B 1 14 ? 30.75 80.875 5.211 1 15.97 14 LEU B CA 1
ATOM 2791 C C . LEU B 1 14 ? 29.453 80.625 5.953 1 15.97 14 LEU B C 1
ATOM 2793 O O . LEU B 1 14 ? 28.484 80.125 5.363 1 15.97 14 LEU B O 1
ATOM 2797 N N . LEU B 1 15 ? 29.078 81.438 7.199 1 16.8 15 LEU B N 1
ATOM 2798 C CA . LEU B 1 15 ? 28.844 81.438 8.641 1 16.8 15 LEU B CA 1
ATOM 2799 C C . LEU B 1 15 ? 27.359 81.438 8.945 1 16.8 15 LEU B C 1
ATOM 2801 O O . LEU B 1 15 ? 26.531 81.688 8.078 1 16.8 15 LEU B O 1
ATOM 2805 N N . PRO B 1 16 ? 26.891 82.062 10.242 1 16.33 16 PRO B N 1
ATOM 2806 C CA . PRO B 1 16 ? 26.328 81.875 11.586 1 16.33 16 PRO B CA 1
ATOM 2807 C C . PRO B 1 16 ? 24.844 82.25 11.648 1 16.33 16 PRO B C 1
ATOM 2809 O O . PRO B 1 16 ? 24 81.375 11.805 1 16.33 16 PRO B O 1
ATOM 2812 N N . VAL B 1 17 ? 24.359 83.375 12.547 1 15.81 17 VAL B N 1
ATOM 2813 C CA . VAL B 1 17 ? 23.844 83.625 13.883 1 15.81 17 VAL B CA 1
ATOM 2814 C C . VAL B 1 17 ? 22.422 84.125 13.797 1 15.81 17 VAL B C 1
ATOM 2816 O O . VAL B 1 17 ? 21.547 83.688 14.555 1 15.81 17 VAL B O 1
ATOM 2819 N N . PHE B 1 18 ? 22.047 85.375 13.227 1 15.6 18 PHE B N 1
ATOM 2820 C CA . PHE B 1 18 ? 21.547 86.438 14.086 1 15.6 18 PHE B CA 1
ATOM 2821 C C . PHE B 1 18 ? 20.062 86.25 14.359 1 15.6 18 PHE B C 1
ATOM 2823 O O . PHE B 1 18 ? 19.391 85.438 13.695 1 15.6 18 PHE B O 1
ATOM 2830 N N . ILE B 1 19 ? 19.172 87.438 14.297 1 16.44 19 ILE B N 1
ATOM 2831 C CA . ILE B 1 19 ? 18.406 88.25 15.227 1 16.44 19 ILE B CA 1
ATOM 2832 C C . ILE B 1 19 ? 16.969 87.75 15.312 1 16.44 19 ILE B C 1
ATOM 2834 O O . ILE B 1 19 ? 16.391 87.375 14.305 1 16.44 19 ILE B O 1
ATOM 2838 N N . ARG B 1 20 ? 16.219 87.875 16.578 1 16.55 20 ARG B N 1
ATOM 2839 C CA . ARG B 1 20 ? 15.352 87.75 17.734 1 16.55 20 ARG B CA 1
ATOM 2840 C C . ARG B 1 20 ? 13.969 88.312 17.453 1 16.55 20 ARG B C 1
ATOM 2842 O O . ARG B 1 20 ? 13.062 88.188 18.281 1 16.55 20 ARG B O 1
ATOM 2849 N N . LEU B 1 21 ? 13.812 89.188 16.469 1 16.05 21 LEU B N 1
ATOM 2850 C CA . LEU B 1 21 ? 13 90.312 16.906 1 16.05 21 LEU B CA 1
ATOM 2851 C C . LEU B 1 21 ? 11.57 89.875 17.188 1 16.05 21 LEU B C 1
ATOM 2853 O O . LEU B 1 21 ? 11.148 88.812 16.766 1 16.05 21 LEU B O 1
ATOM 2857 N N . PHE B 1 22 ? 10.539 90.75 16.719 1 18.78 22 PHE B N 1
ATOM 2858 C CA . PHE B 1 22 ? 9.484 91.5 17.391 1 18.78 22 PHE B CA 1
ATOM 2859 C C . PHE B 1 22 ? 8.25 90.625 17.609 1 18.78 22 PHE B C 1
ATOM 2861 O O . PHE B 1 22 ? 7.672 90.125 16.656 1 18.78 22 PHE B O 1
ATOM 2868 N N . THR B 1 23 ? 7.992 89.938 18.938 1 19.34 23 THR B N 1
ATOM 2869 C CA . THR B 1 23 ? 7.34 89.062 19.891 1 19.34 23 THR B CA 1
ATOM 2870 C C . THR B 1 23 ? 5.84 89.375 19.953 1 19.34 23 THR B C 1
ATOM 2872 O O . THR B 1 23 ? 5.047 88.438 20.172 1 19.34 23 THR B O 1
ATOM 2875 N N . HIS B 1 24 ? 5.398 90.688 20.125 1 19.38 24 HIS B N 1
ATOM 2876 C CA . HIS B 1 24 ? 4.574 91 21.266 1 19.38 24 HIS B CA 1
ATOM 2877 C C . HIS B 1 24 ? 3.121 90.625 21.047 1 19.38 24 HIS B C 1
ATOM 2879 O O . HIS B 1 24 ? 2.471 90.125 21.969 1 19.38 24 HIS B O 1
ATOM 2885 N N . SER B 1 25 ? 2.207 91.188 20.125 1 21.2 25 SER B N 1
ATOM 2886 C CA . SER B 1 25 ? 0.968 91.875 20.469 1 21.2 25 SER B CA 1
ATOM 2887 C C . SER B 1 25 ? -0.166 90.875 20.703 1 21.2 25 SER B C 1
ATOM 2889 O O . SER B 1 25 ? -0.56 90.188 19.797 1 21.2 25 SER B O 1
ATOM 2891 N N . ILE B 1 26 ? -0.522 90.125 22.047 1 20.91 26 ILE B N 1
ATOM 2892 C CA . ILE B 1 26 ? -0.875 89.062 22.984 1 20.91 26 ILE B CA 1
ATOM 2893 C C . ILE B 1 26 ? -2.377 88.812 22.922 1 20.91 26 ILE B C 1
ATOM 2895 O O . ILE B 1 26 ? -3.174 89.688 22.766 1 20.91 26 ILE B O 1
ATOM 2899 N N . ILE B 1 27 ? -2.75 87.375 22.922 1 21.11 27 ILE B N 1
ATOM 2900 C CA . ILE B 1 27 ? -3.615 86.25 23.188 1 21.11 27 ILE B CA 1
ATOM 2901 C C . ILE B 1 27 ? -4.406 86.438 24.469 1 21.11 27 ILE B C 1
ATOM 2903 O O . ILE B 1 27 ? -5.32 85.688 24.781 1 21.11 27 ILE B O 1
ATOM 2907 N N . VAL B 1 28 ? -3.801 87.375 25.281 1 21.86 28 VAL B N 1
ATOM 2908 C CA . VAL B 1 28 ? -4.18 87.375 26.688 1 21.86 28 VAL B CA 1
ATOM 2909 C C . VAL B 1 28 ? -5.645 87.75 26.828 1 21.86 28 VAL B C 1
ATOM 2911 O O . VAL B 1 28 ? -6.297 87.438 27.828 1 21.86 28 VAL B O 1
ATOM 2914 N N . TRP B 1 29 ? -6.141 88.75 26.078 1 21.77 29 TRP B N 1
ATOM 2915 C CA . TRP B 1 29 ? -7.062 89.688 26.75 1 21.77 29 TRP B CA 1
ATOM 2916 C C . TRP B 1 29 ? -8.312 88.938 27.219 1 21.77 29 TRP B C 1
ATOM 2918 O O . TRP B 1 29 ? -8.688 89.062 28.391 1 21.77 29 TRP B O 1
ATOM 2928 N N . LEU B 1 30 ? -9.609 89.188 26.859 1 21.16 30 LEU B N 1
ATOM 2929 C CA . LEU B 1 30 ? -10.828 89.312 27.641 1 21.16 30 LEU B CA 1
ATOM 2930 C C . LEU B 1 30 ? -11.484 88 27.891 1 21.16 30 LEU B C 1
ATOM 2932 O O . LEU B 1 30 ? -12.047 87.375 26.969 1 21.16 30 LEU B O 1
ATOM 2936 N N . PHE B 1 31 ? -10.688 86.812 28.172 1 22.92 31 PHE B N 1
ATOM 2937 C CA . PHE B 1 31 ? -11.062 85.562 28.828 1 22.92 31 PHE B CA 1
ATOM 2938 C C . PHE B 1 31 ? -11.773 85.812 30.141 1 22.92 31 PHE B C 1
ATOM 2940 O O . PHE B 1 31 ? -12.148 84.875 30.844 1 22.92 31 PHE B O 1
ATOM 2947 N N . LYS B 1 32 ? -11.406 86.875 30.672 1 21.89 32 LYS B N 1
ATOM 2948 C CA . LYS B 1 32 ? -11.641 86.938 32.125 1 21.89 32 LYS B CA 1
ATOM 2949 C C . LYS B 1 32 ? -13.125 86.875 32.438 1 21.89 32 LYS B C 1
ATOM 2951 O O . LYS B 1 32 ? -13.516 86.375 33.5 1 21.89 32 LYS B O 1
ATOM 2956 N N . GLU B 1 33 ? -13.93 87.625 31.641 1 21.75 33 GLU B N 1
ATOM 2957 C CA . GLU B 1 33 ? -15.031 88.125 32.469 1 21.75 33 GLU B CA 1
ATOM 2958 C C . GLU B 1 33 ? -15.836 86.938 33.031 1 21.75 33 GLU B C 1
ATOM 2960 O O . GLU B 1 33 ? -15.883 85.875 32.469 1 21.75 33 GLU B O 1
ATOM 2965 N N . ILE B 1 34 ? -16.781 87.125 34.125 1 22.39 34 ILE B N 1
ATOM 2966 C CA . ILE B 1 34 ? -17.438 86.75 35.375 1 22.39 34 ILE B CA 1
ATOM 2967 C C . ILE B 1 34 ? -18.406 85.562 35.094 1 22.39 34 ILE B C 1
ATOM 2969 O O . ILE B 1 34 ? -19.281 85.688 34.219 1 22.39 34 ILE B O 1
ATOM 2973 N N . CYS B 1 35 ? -18.156 84.25 35.531 1 22.66 35 CYS B N 1
ATOM 2974 C CA . CYS B 1 35 ? -18.484 82.875 36 1 22.66 35 CYS B CA 1
ATOM 2975 C C . CYS B 1 35 ? -19.781 82.875 36.781 1 22.66 35 CYS B C 1
ATOM 2977 O O . CYS B 1 35 ? -20.156 81.875 37.406 1 22.66 35 CYS B O 1
ATOM 2979 N N . ASN B 1 36 ? -20.375 84.062 37.188 1 21.12 36 ASN B N 1
ATOM 2980 C CA . ASN B 1 36 ? -21.031 84.062 38.5 1 21.12 36 ASN B CA 1
ATOM 2981 C C . ASN B 1 36 ? -22.188 83.062 38.5 1 21.12 36 ASN B C 1
ATOM 2983 O O . ASN B 1 36 ? -22.266 82.188 39.406 1 21.12 36 ASN B O 1
ATOM 2987 N N . TRP B 1 37 ? -23.531 83.5 38.594 1 20.81 37 TRP B N 1
ATOM 2988 C CA . TRP B 1 37 ? -24.578 83.25 39.594 1 20.81 37 TRP B CA 1
ATOM 2989 C C . TRP B 1 37 ? -25.406 82 39.219 1 20.81 37 TRP B C 1
ATOM 2991 O O . TRP B 1 37 ? -25.797 81.25 40.125 1 20.81 37 TRP B O 1
ATOM 3001 N N . THR B 1 38 ? -26.109 81.938 38.031 1 23.45 38 THR B N 1
ATOM 3002 C CA . THR B 1 38 ? -27.516 81.5 37.938 1 23.45 38 THR B CA 1
ATOM 3003 C C . THR B 1 38 ? -27.641 80 37.906 1 23.45 38 THR B C 1
ATOM 3005 O O . THR B 1 38 ? -27.703 79.438 36.844 1 23.45 38 THR B O 1
ATOM 3008 N N . PHE B 1 39 ? -26.891 79.062 38.812 1 24.22 39 PHE B N 1
ATOM 3009 C CA . PHE B 1 39 ? -26.375 77.75 38.844 1 24.22 39 PHE B CA 1
ATOM 3010 C C . PHE B 1 39 ? -27.484 76.75 39.094 1 24.22 39 PHE B C 1
ATOM 3012 O O . PHE B 1 39 ? -27.5 75.625 38.5 1 24.22 39 PHE B O 1
ATOM 3019 N N . THR B 1 40 ? -28.219 76.688 40.344 1 23.53 40 THR B N 1
ATOM 3020 C CA . THR B 1 40 ? -28.484 75.562 41.25 1 23.53 40 THR B CA 1
ATOM 3021 C C . THR B 1 40 ? -29.688 74.75 40.75 1 23.53 40 THR B C 1
ATOM 3023 O O . THR B 1 40 ? -29.625 73.5 40.688 1 23.53 40 THR B O 1
ATOM 3026 N N . VAL B 1 41 ? -30.938 75.312 40.906 1 23.89 41 VAL B N 1
ATOM 3027 C CA . VAL B 1 41 ? -32.156 74.688 41.438 1 23.89 41 VAL B CA 1
ATOM 3028 C C . VAL B 1 41 ? -32.812 73.812 40.375 1 23.89 41 VAL B C 1
ATOM 3030 O O . VAL B 1 41 ? -33.438 72.812 40.688 1 23.89 41 VAL B O 1
ATOM 3033 N N . PHE B 1 42 ? -32.812 74.312 39.125 1 23.36 42 PHE B N 1
ATOM 3034 C CA . PHE B 1 42 ? -33.938 73.875 38.312 1 23.36 42 PHE B CA 1
ATOM 3035 C C . PHE B 1 42 ? -33.75 72.438 37.875 1 23.36 42 PHE B C 1
ATOM 3037 O O . PHE B 1 42 ? -34.656 71.875 37.281 1 23.36 42 PHE B O 1
ATOM 3044 N N . LEU B 1 43 ? -32.531 71.938 38 1 24.58 43 LEU B N 1
ATOM 3045 C CA . LEU B 1 43 ? -32.312 70.688 37.25 1 24.58 43 LEU B CA 1
ATOM 3046 C C . LEU B 1 43 ? -33.062 69.5 37.906 1 24.58 43 LEU B C 1
ATOM 3048 O O . LEU B 1 43 ? -32.938 68.375 37.469 1 24.58 43 LEU B O 1
ATOM 3052 N N . ALA B 1 44 ? -33.625 69.812 39.125 1 25.97 44 ALA B N 1
ATOM 3053 C CA . ALA B 1 44 ? -34.062 68.688 39.938 1 25.97 44 ALA B CA 1
ATOM 3054 C C . ALA B 1 44 ? -35.188 67.938 39.281 1 25.97 44 ALA B C 1
ATOM 3056 O O . ALA B 1 44 ? -35.25 66.688 39.375 1 25.97 44 ALA B O 1
ATOM 3057 N N . PHE B 1 45 ? -36.25 68.75 38.938 1 26.97 45 PHE B N 1
ATOM 3058 C CA . PHE B 1 45 ? -37.594 68.125 38.906 1 26.97 45 PHE B CA 1
ATOM 3059 C C . PHE B 1 45 ? -37.656 67.062 37.812 1 26.97 45 PHE B C 1
ATOM 3061 O O . PHE B 1 45 ? -38.344 66.062 37.938 1 26.97 45 PHE B O 1
ATOM 3068 N N . LEU B 1 46 ? -37.219 67.5 36.594 1 26.78 46 LEU B N 1
ATOM 3069 C CA . LEU B 1 46 ? -37.812 66.812 35.469 1 26.78 46 LEU B CA 1
ATOM 3070 C C . LEU B 1 46 ? -37.281 65.375 35.406 1 26.78 46 LEU B C 1
ATOM 3072 O O . LEU B 1 46 ? -37.688 64.562 34.531 1 26.78 46 LEU B O 1
ATOM 3076 N N . TYR B 1 47 ? -36.156 65.125 36.188 1 26.62 47 TYR B N 1
ATOM 3077 C CA . TYR B 1 47 ? -35.469 63.875 35.781 1 26.62 47 TYR B CA 1
ATOM 3078 C C . TYR B 1 47 ? -36.25 62.656 36.219 1 26.62 47 TYR B C 1
ATOM 3080 O O . TYR B 1 47 ? -35.781 61.531 36.062 1 26.62 47 TYR B O 1
ATOM 3088 N N . ARG B 1 48 ? -37.188 62.906 37.219 1 27.08 48 ARG B N 1
ATOM 3089 C CA . ARG B 1 48 ? -37.438 61.688 37.969 1 27.08 48 ARG B CA 1
ATOM 3090 C C . ARG B 1 48 ? -38.062 60.625 37.062 1 27.08 48 ARG B C 1
ATOM 3092 O O . ARG B 1 48 ? -37.719 59.438 37.156 1 27.08 48 ARG B O 1
ATOM 3099 N N . ALA B 1 49 ? -39.312 60.906 36.75 1 28.2 49 ALA B N 1
ATOM 3100 C CA . ALA B 1 49 ? -40.312 59.812 36.719 1 28.2 49 ALA B CA 1
ATOM 3101 C C . ALA B 1 49 ? -40.156 58.969 35.469 1 28.2 49 ALA B C 1
ATOM 3103 O O . ALA B 1 49 ? -40.844 57.969 35.312 1 28.2 49 ALA B O 1
ATOM 3104 N N . THR B 1 50 ? -39.75 59.594 34.375 1 31.11 50 THR B N 1
ATOM 3105 C CA . THR B 1 50 ? -40.031 58.844 33.156 1 31.11 50 THR B CA 1
ATOM 3106 C C . THR B 1 50 ? -39.25 57.531 33.125 1 31.11 50 THR B C 1
ATOM 3108 O O . THR B 1 50 ? -38 57.562 33.25 1 31.11 50 THR B O 1
ATOM 3111 N N . SER B 1 51 ? -39.875 56.406 33.688 1 29.73 51 SER B N 1
ATOM 3112 C CA . SER B 1 51 ? -39.375 55.094 34 1 29.73 51 SER B CA 1
ATOM 3113 C C . SER B 1 51 ? -38.5 54.531 32.875 1 29.73 51 SER B C 1
ATOM 3115 O O . SER B 1 51 ? -38.844 54.688 31.703 1 29.73 51 SER B O 1
ATOM 3117 N N . ILE B 1 52 ? -37.156 54.375 33.156 1 32.88 52 ILE B N 1
ATOM 3118 C CA . ILE B 1 52 ? -36.125 53.781 32.344 1 32.88 52 ILE B CA 1
ATOM 3119 C C . ILE B 1 52 ? -36.625 52.5 31.703 1 32.88 52 ILE B C 1
ATOM 3121 O O . ILE B 1 52 ? -35.938 51.906 30.844 1 32.88 52 ILE B O 1
ATOM 3125 N N . ALA B 1 53 ? -37.75 51.969 32.156 1 35.25 53 ALA B N 1
ATOM 3126 C CA . ALA B 1 53 ? -38.188 50.688 31.609 1 35.25 53 ALA B CA 1
ATOM 3127 C C . ALA B 1 53 ? -38.469 50.781 30.109 1 35.25 53 ALA B C 1
ATOM 3129 O O . ALA B 1 53 ? -38.156 49.844 29.344 1 35.25 53 ALA B O 1
ATOM 3130 N N . VAL B 1 54 ? -39.312 51.812 29.719 1 33.94 54 VAL B N 1
ATOM 3131 C CA . VAL B 1 54 ? -39.719 51.875 28.312 1 33.94 54 VAL B CA 1
ATOM 3132 C C . VAL B 1 54 ? -38.5 52.219 27.453 1 33.94 54 VAL B C 1
ATOM 3134 O O . VAL B 1 54 ? -38.375 51.75 26.312 1 33.94 54 VAL B O 1
ATOM 3137 N N . LEU B 1 55 ? -37.594 53.125 27.938 1 30.56 55 LEU B N 1
ATOM 3138 C CA . LEU B 1 55 ? -36.469 53.469 27.078 1 30.56 55 LEU B CA 1
ATOM 3139 C C . LEU B 1 55 ? -35.531 52.281 26.906 1 30.56 55 LEU B C 1
ATOM 3141 O O . LEU B 1 55 ? -34.688 52.25 26 1 30.56 55 LEU B O 1
ATOM 3145 N N . LYS B 1 56 ? -35.438 51.438 27.875 1 35.19 56 LYS B N 1
ATOM 3146 C CA . LYS B 1 56 ? -34.656 50.219 27.672 1 35.19 56 LYS B CA 1
ATOM 3147 C C . LYS B 1 56 ? -35.219 49.375 26.547 1 35.19 56 LYS B C 1
ATOM 3149 O O . LYS B 1 56 ? -34.5 48.562 25.938 1 35.19 56 LYS B O 1
ATOM 3154 N N . THR B 1 57 ? -36.5 49.312 26.344 1 37.84 57 THR B N 1
ATOM 3155 C CA . THR B 1 57 ? -37.062 48.531 25.234 1 37.84 57 THR B CA 1
ATOM 3156 C C . THR B 1 57 ? -36.625 49.125 23.891 1 37.84 57 THR B C 1
ATOM 3158 O O . THR B 1 57 ? -36.406 48.375 22.938 1 37.84 57 THR B O 1
ATOM 3161 N N . LEU B 1 58 ? -36.75 50.469 23.672 1 35.44 58 LEU B N 1
ATOM 3162 C CA . LEU B 1 58 ? -36.375 51 22.359 1 35.44 58 LEU B CA 1
ATOM 3163 C C . LEU B 1 58 ? -34.875 50.875 22.141 1 35.44 58 LEU B C 1
ATOM 3165 O O . LEU B 1 58 ? -34.406 50.969 21.016 1 35.44 58 LEU B O 1
ATOM 3169 N N . ALA B 1 59 ? -34.062 51.156 23.094 1 33.69 59 ALA B N 1
ATOM 3170 C CA . ALA B 1 59 ? -32.625 51.094 22.891 1 33.69 59 ALA B CA 1
ATOM 3171 C C . ALA B 1 59 ? -32.156 49.656 22.703 1 33.69 59 ALA B C 1
ATOM 3173 O O . ALA B 1 59 ? -30.969 49.375 22.609 1 33.69 59 ALA B O 1
ATOM 3174 N N . LYS B 1 60 ? -32.906 48.688 23.156 1 32.28 60 LYS B N 1
ATOM 3175 C CA . LYS B 1 60 ? -32.312 47.438 22.766 1 32.28 60 LYS B CA 1
ATOM 3176 C C . LYS B 1 60 ? -32.156 47.312 21.25 1 32.28 60 LYS B C 1
ATOM 3178 O O . LYS B 1 60 ? -33.156 47.156 20.531 1 32.28 60 LYS B O 1
ATOM 3183 N N . LYS B 1 61 ? -31.25 48.125 20.719 1 37.31 61 LYS B N 1
ATOM 3184 C CA . LYS B 1 61 ? -30.922 47.812 19.328 1 37.31 61 LYS B CA 1
ATOM 3185 C C . LYS B 1 61 ? -31.062 46.312 19.047 1 37.31 61 LYS B C 1
ATOM 3187 O O . LYS B 1 61 ? -30.625 45.5 19.859 1 37.31 61 LYS B O 1
ATOM 3192 N N . PRO B 1 62 ? -31.969 45.906 18.203 1 32.78 62 PRO B N 1
ATOM 3193 C CA . PRO B 1 62 ? -31.859 44.469 17.922 1 32.78 62 PRO B CA 1
ATOM 3194 C C . PRO B 1 62 ? -30.406 43.969 18 1 32.78 62 PRO B C 1
ATOM 3196 O O . PRO B 1 62 ? -29.484 44.688 17.641 1 32.78 62 PRO B O 1
ATOM 3199 N N . GLU B 1 63 ? -29.969 43.219 19.078 1 32.69 63 GLU B N 1
ATOM 3200 C CA . GLU B 1 63 ? -28.703 42.5 18.875 1 32.69 63 GLU B CA 1
ATOM 3201 C C . GLU B 1 63 ? -28.5 42.156 17.406 1 32.69 63 GLU B C 1
ATOM 3203 O O . GLU B 1 63 ? -29.297 41.406 16.828 1 32.69 63 GLU B O 1
ATOM 3208 N N . MET B 1 64 ? -28.219 43.094 16.531 1 33.12 64 MET B N 1
ATOM 3209 C CA . MET B 1 64 ? -27.766 42.625 15.234 1 33.12 64 MET B CA 1
ATOM 3210 C C . MET B 1 64 ? -27.062 41.281 15.383 1 33.12 64 MET B C 1
ATOM 3212 O O . MET B 1 64 ? -26.078 41.156 16.109 1 33.12 64 MET B O 1
ATOM 3216 N N . GLU B 1 65 ? -27.844 40.188 15.555 1 34.97 65 GLU B N 1
ATOM 3217 C CA . GLU B 1 65 ? -27.141 38.938 15.305 1 34.97 65 GLU B CA 1
ATOM 3218 C C . GLU B 1 65 ? -25.906 39.156 14.43 1 34.97 65 GLU B C 1
ATOM 3220 O O . GLU B 1 65 ? -26.016 39.625 13.297 1 34.97 65 GLU B O 1
ATOM 3225 N N . GLU B 1 66 ? -24.891 39.812 14.93 1 36.03 66 GLU B N 1
ATOM 3226 C CA . GLU B 1 66 ? -23.609 39.75 14.227 1 36.03 66 GLU B CA 1
ATOM 3227 C C . GLU B 1 66 ? -23.562 38.562 13.273 1 36.03 66 GLU B C 1
ATOM 3229 O O . GLU B 1 66 ? -23.531 37.406 13.703 1 36.03 66 GLU B O 1
ATOM 3234 N N . SER B 1 67 ? -24.422 38.562 12.258 1 37.56 67 SER B N 1
ATOM 3235 C CA . SER B 1 67 ? -24.344 37.625 11.141 1 37.56 67 SER B CA 1
ATOM 3236 C C . SER B 1 67 ? -22.938 37.062 11 1 37.56 67 SER B C 1
ATOM 3238 O O . SER B 1 67 ? -21.953 37.781 11.039 1 37.56 67 SER B O 1
ATOM 3240 N N . LEU B 1 68 ? -22.641 35.812 11.438 1 43.97 68 LEU B N 1
ATOM 3241 C CA . LEU B 1 68 ? -21.469 35.031 11.07 1 43.97 68 LEU B CA 1
ATOM 3242 C C . LEU B 1 68 ? -20.891 35.5 9.75 1 43.97 68 LEU B C 1
ATOM 3244 O O . LEU B 1 68 ? -21.625 35.75 8.797 1 43.97 68 LEU B O 1
ATOM 3248 N N . HIS B 1 69 ? -19.672 36.125 9.719 1 46.09 69 HIS B N 1
ATOM 3249 C CA . HIS B 1 69 ? -18.812 36.531 8.609 1 46.09 69 HIS B CA 1
ATOM 3250 C C . HIS B 1 69 ? -19.078 35.688 7.371 1 46.09 69 HIS B C 1
ATOM 3252 O O . HIS B 1 69 ? -19.141 34.438 7.453 1 46.09 69 HIS B O 1
ATOM 3258 N N . LYS B 1 70 ? -19.906 36.062 6.578 1 53.66 70 LYS B N 1
ATOM 3259 C CA . LYS B 1 70 ? -20.047 35.5 5.25 1 53.66 70 LYS B CA 1
ATOM 3260 C C . LYS B 1 70 ? -18.688 35.312 4.582 1 53.66 70 LYS B C 1
ATOM 3262 O O . LYS B 1 70 ? -17.984 36.281 4.312 1 53.66 70 LYS B O 1
ATOM 3267 N N . PHE B 1 71 ? -18.141 34.219 4.715 1 62.62 71 PHE B N 1
ATOM 3268 C CA . PHE B 1 71 ? -16.906 33.938 3.996 1 62.62 71 PHE B CA 1
ATOM 3269 C C . PHE B 1 71 ? -17.141 33.969 2.488 1 62.62 71 PHE B C 1
ATOM 3271 O O . PHE B 1 71 ? -18.266 33.781 2.023 1 62.62 71 PHE B O 1
ATOM 3278 N N . LEU B 1 72 ? -16.047 34.406 1.738 1 69.06 72 LEU B N 1
ATOM 3279 C CA . LEU B 1 72 ? -16.094 34.312 0.282 1 69.06 72 LEU B CA 1
ATOM 3280 C C . LEU B 1 72 ? -16.375 32.906 -0.18 1 69.06 72 LEU B C 1
ATOM 3282 O O . LEU B 1 72 ? -17.062 32.688 -1.178 1 69.06 72 LEU B O 1
ATOM 3286 N N . ILE B 1 73 ? -15.805 31.984 0.612 1 76.75 73 ILE B N 1
ATOM 3287 C CA . ILE B 1 73 ? -16.094 30.578 0.395 1 76.75 73 ILE B CA 1
ATOM 3288 C C . ILE B 1 73 ? -17.203 30.125 1.333 1 76.75 73 ILE B C 1
ATOM 3290 O O . ILE B 1 73 ? -17.094 30.25 2.555 1 76.75 73 ILE B O 1
ATOM 3294 N N . ASP B 1 74 ? -18.25 29.688 0.825 1 73.81 74 ASP B N 1
ATOM 3295 C CA . ASP B 1 74 ? -19.438 29.312 1.59 1 73.81 74 ASP B CA 1
ATOM 3296 C C . ASP B 1 74 ? -19.141 28.109 2.49 1 73.81 74 ASP B C 1
ATOM 3298 O O . ASP B 1 74 ? -18.344 27.234 2.133 1 73.81 74 ASP B O 1
ATOM 3302 N N . GLY B 1 75 ? -19.656 28.203 3.754 1 71.94 75 GLY B N 1
ATOM 3303 C CA . GLY B 1 75 ? -19.578 27.062 4.652 1 71.94 75 GLY B CA 1
ATOM 3304 C C . GLY B 1 75 ? -18.688 27.297 5.855 1 71.94 75 GLY B C 1
ATOM 3305 O O . GLY B 1 75 ? -18 28.312 5.93 1 71.94 75 GLY B O 1
ATOM 3306 N N . PRO B 1 76 ? -18.844 26.406 6.809 1 79.81 76 PRO B N 1
ATOM 3307 C CA . PRO B 1 76 ? -17.984 26.516 7.996 1 79.81 76 PRO B CA 1
ATOM 3308 C C . PRO B 1 76 ? -16.5 26.312 7.688 1 79.81 76 PRO B C 1
ATOM 3310 O O . PRO B 1 76 ? -16.156 25.562 6.766 1 79.81 76 PRO B O 1
ATOM 3313 N N . ARG B 1 77 ? -15.68 27.016 8.344 1 93.06 77 ARG B N 1
ATOM 3314 C CA . ARG B 1 77 ? -14.242 26.828 8.211 1 93.06 77 ARG B CA 1
ATOM 3315 C C . ARG B 1 77 ? -13.812 25.5 8.828 1 93.06 77 ARG B C 1
ATOM 3317 O O . ARG B 1 77 ? -14.305 25.109 9.891 1 93.06 77 ARG B O 1
ATOM 3324 N N . LYS B 1 78 ? -12.938 24.797 8.102 1 95.75 78 LYS B N 1
ATOM 3325 C CA . LYS B 1 78 ? -12.422 23.516 8.578 1 95.75 78 LYS B CA 1
ATOM 3326 C C . LYS B 1 78 ? -10.898 23.469 8.508 1 95.75 78 LYS B C 1
ATOM 3328 O O . LYS B 1 78 ? -10.289 24.156 7.684 1 95.75 78 LYS B O 1
ATOM 3333 N N . ILE B 1 79 ? -10.367 22.703 9.406 1 97.5 79 ILE B N 1
ATOM 3334 C CA . ILE B 1 79 ? -8.945 22.406 9.391 1 97.5 79 ILE B CA 1
ATOM 3335 C C . ILE B 1 79 ? -8.727 20.891 9.328 1 97.5 79 ILE B C 1
ATOM 3337 O O . ILE B 1 79 ? -9.281 20.141 10.148 1 97.5 79 ILE B O 1
ATOM 3341 N N . ILE B 1 80 ? -8.031 20.484 8.328 1 98.25 80 ILE B N 1
ATOM 3342 C CA . ILE B 1 80 ? -7.629 19.094 8.148 1 98.25 80 ILE B CA 1
ATOM 3343 C C . ILE B 1 80 ? -6.125 18.953 8.383 1 98.25 80 ILE B C 1
ATOM 3345 O O . ILE B 1 80 ? -5.328 19.672 7.766 1 98.25 80 ILE B O 1
ATOM 3349 N N . ILE B 1 81 ? -5.711 18.125 9.328 1 98.69 81 ILE B N 1
ATOM 3350 C CA . ILE B 1 81 ? -4.301 17.875 9.594 1 98.69 81 ILE B CA 1
ATOM 3351 C C . ILE B 1 81 ? -3.959 16.422 9.289 1 98.69 81 ILE B C 1
ATOM 3353 O O . ILE B 1 81 ? -4.574 15.508 9.844 1 98.69 81 ILE B O 1
ATOM 3357 N N . ALA B 1 82 ? -2.984 16.203 8.422 1 98.62 82 ALA B N 1
ATOM 3358 C CA . ALA B 1 82 ? -2.637 14.852 8 1 98.62 82 ALA B CA 1
ATOM 3359 C C . ALA B 1 82 ? -1.194 14.516 8.359 1 98.62 82 ALA B C 1
ATOM 3361 O O . ALA B 1 82 ? -0.291 15.328 8.156 1 98.62 82 ALA B O 1
ATOM 3362 N N . ARG B 1 83 ? -0.986 13.344 8.891 1 98.75 83 ARG B N 1
ATOM 3363 C CA . ARG B 1 83 ? 0.357 12.797 9.047 1 98.75 83 ARG B CA 1
ATOM 3364 C C . ARG B 1 83 ? 0.898 12.273 7.723 1 98.75 83 ARG B C 1
ATOM 3366 O O . ARG B 1 83 ? 0.138 11.789 6.883 1 98.75 83 ARG B O 1
ATOM 3373 N N . HIS B 1 84 ? 2.131 12.336 7.559 1 98.88 84 HIS B N 1
ATOM 3374 C CA . HIS B 1 84 ? 2.764 11.82 6.352 1 98.88 84 HIS B CA 1
ATOM 3375 C C . HIS B 1 84 ? 2.592 10.305 6.246 1 98.88 84 HIS B C 1
ATOM 3377 O O . HIS B 1 84 ? 2.16 9.656 7.203 1 98.88 84 HIS B O 1
ATOM 3383 N N . GLY B 1 85 ? 2.912 9.75 5.027 1 98.62 85 GLY B N 1
ATOM 3384 C CA . GLY B 1 85 ? 2.824 8.328 4.75 1 98.62 85 GLY B CA 1
ATOM 3385 C C . GLY B 1 85 ? 4.062 7.562 5.176 1 98.62 85 GLY B C 1
ATOM 3386 O O . GLY B 1 85 ? 4.969 8.125 5.793 1 98.62 85 GLY B O 1
ATOM 3387 N N . GLU B 1 86 ? 4.141 6.281 4.793 1 98.56 86 GLU B N 1
ATOM 3388 C CA . GLU B 1 86 ? 5.227 5.379 5.16 1 98.56 86 GLU B CA 1
ATOM 3389 C C . GLU B 1 86 ? 6.566 5.879 4.625 1 98.56 86 GLU B C 1
ATOM 3391 O O . GLU B 1 86 ? 6.652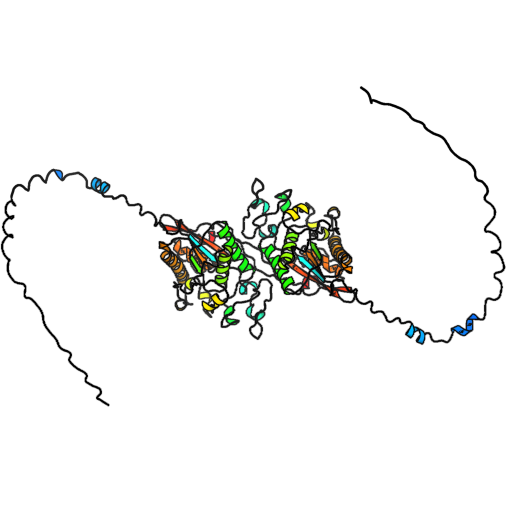 6.332 3.48 1 98.56 86 GLU B O 1
ATOM 3396 N N . ARG B 1 87 ? 7.527 5.781 5.438 1 98.06 87 ARG B N 1
ATOM 3397 C CA . ARG B 1 87 ? 8.836 6.316 5.086 1 98.06 87 ARG B CA 1
ATOM 3398 C C . ARG B 1 87 ? 9.836 5.195 4.828 1 98.06 87 ARG B C 1
ATOM 3400 O O . ARG B 1 87 ? 9.766 4.133 5.453 1 98.06 87 ARG B O 1
ATOM 3407 N N . VAL B 1 88 ? 10.805 5.438 4.027 1 98.31 88 VAL B N 1
ATOM 3408 C CA . VAL B 1 88 ? 11.805 4.465 3.596 1 98.31 88 VAL B CA 1
ATOM 3409 C C . VAL B 1 88 ? 12.688 4.07 4.777 1 98.31 88 VAL B C 1
ATOM 3411 O O . VAL B 1 88 ? 12.977 2.889 4.98 1 98.31 88 VAL B O 1
ATOM 3414 N N . ASP B 1 89 ? 13.141 5.035 5.594 1 97.12 89 ASP B N 1
ATOM 3415 C CA . ASP B 1 89 ? 14.141 4.766 6.621 1 97.12 89 ASP B CA 1
ATOM 3416 C C . ASP B 1 89 ? 13.57 3.891 7.73 1 97.12 89 ASP B C 1
ATOM 3418 O O . ASP B 1 89 ? 14.289 3.096 8.336 1 97.12 89 ASP B O 1
ATOM 3422 N N . PHE B 1 90 ? 12.281 4.074 8 1 95.69 90 PHE B N 1
ATOM 3423 C CA . PHE B 1 90 ? 11.656 3.254 9.031 1 95.69 90 PHE B CA 1
ATOM 3424 C C . PHE B 1 90 ? 11.383 1.847 8.516 1 95.69 90 PHE B C 1
ATOM 3426 O O . PHE B 1 90 ? 11.484 0.874 9.266 1 95.69 90 PHE B O 1
ATOM 3433 N N . THR B 1 91 ? 11.047 1.708 7.258 1 96.38 91 THR B N 1
ATOM 3434 C CA . THR B 1 91 ? 10.68 0.42 6.676 1 96.38 91 THR B CA 1
ATOM 3435 C C . THR B 1 91 ? 11.93 -0.415 6.395 1 96.38 91 THR B C 1
ATOM 3437 O O . THR B 1 91 ? 11.922 -1.634 6.582 1 96.38 91 THR B O 1
ATOM 3440 N N . PHE B 1 92 ? 13.094 0.224 6.008 1 96.12 92 PHE B N 1
ATOM 3441 C CA . PHE B 1 92 ? 14.219 -0.539 5.469 1 96.12 92 PHE B CA 1
ATOM 3442 C C . PHE B 1 92 ? 15.477 -0.29 6.285 1 96.12 92 PHE B C 1
ATOM 3444 O O . PHE B 1 92 ? 16.531 -0.865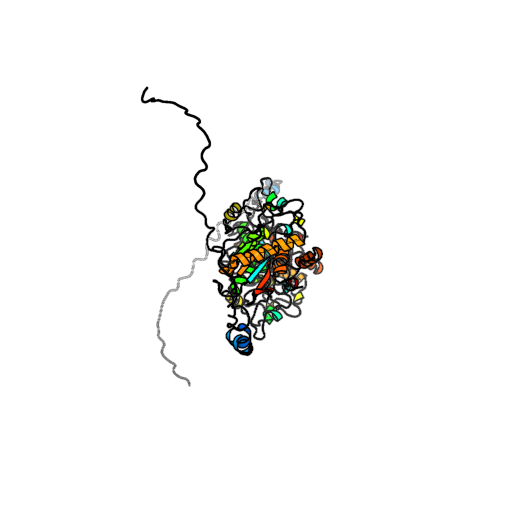 5.996 1 96.12 92 PHE B O 1
ATOM 3451 N N . GLY B 1 93 ? 15.383 0.566 7.309 1 94.31 93 GLY B N 1
ATOM 3452 C CA . GLY B 1 93 ? 16.531 0.81 8.156 1 94.31 93 GLY B CA 1
ATOM 3453 C C . GLY B 1 93 ? 17.594 1.677 7.5 1 94.31 93 GLY B C 1
ATOM 3454 O O . GLY B 1 93 ? 17.297 2.766 7.004 1 94.31 93 GLY B O 1
ATOM 3455 N N . ASP B 1 94 ? 18.891 1.199 7.457 1 93.88 94 ASP B N 1
ATOM 3456 C CA . ASP B 1 94 ? 20.031 1.957 6.926 1 93.88 94 ASP B CA 1
ATOM 3457 C C . ASP B 1 94 ? 20.031 1.936 5.398 1 93.88 94 ASP B C 1
ATOM 3459 O O . ASP B 1 94 ? 21 1.482 4.781 1 93.88 94 ASP B O 1
ATOM 3463 N N . TRP B 1 95 ? 19.078 2.584 4.82 1 96 95 TRP B N 1
ATOM 3464 C CA . TRP B 1 95 ? 18.797 2.475 3.393 1 96 95 TRP B CA 1
ATOM 3465 C C . TRP B 1 95 ? 19.797 3.277 2.572 1 96 95 TRP B C 1
ATOM 3467 O O . TRP B 1 95 ? 20.094 2.922 1.43 1 96 95 TRP B O 1
ATOM 3477 N N . THR B 1 96 ? 20.312 4.438 3.115 1 94.75 96 THR B N 1
ATOM 3478 C CA . THR B 1 96 ? 21.234 5.258 2.34 1 94.75 96 THR B CA 1
ATOM 3479 C C . THR B 1 96 ? 22.531 4.504 2.062 1 94.75 96 THR B C 1
ATOM 3481 O O . THR B 1 96 ? 23.109 4.641 0.987 1 94.75 96 THR B O 1
ATOM 3484 N N . ARG B 1 97 ? 22.969 3.725 2.994 1 92.81 97 ARG B N 1
ATOM 3485 C CA . ARG B 1 97 ? 24.172 2.908 2.811 1 92.81 97 ARG B CA 1
ATOM 3486 C C . ARG B 1 97 ? 23.922 1.783 1.812 1 92.81 97 ARG B C 1
ATOM 3488 O O . ARG B 1 97 ? 24.797 1.443 1.018 1 92.81 97 ARG B O 1
ATOM 3495 N N . LEU B 1 98 ? 22.766 1.329 1.82 1 93.19 98 LEU B N 1
ATOM 3496 C CA . LEU B 1 98 ? 22.438 0.151 1.028 1 93.19 98 LEU B CA 1
ATOM 3497 C C . LEU B 1 98 ? 22.094 0.54 -0.405 1 93.19 98 LEU B C 1
ATOM 3499 O O . LEU B 1 98 ? 22.344 -0.225 -1.339 1 93.19 98 LEU B O 1
ATOM 3503 N N . CYS B 1 99 ? 21.594 1.737 -0.591 1 96.88 99 CYS B N 1
ATOM 3504 C CA . CYS B 1 99 ? 20.969 2.045 -1.868 1 96.88 99 CYS B CA 1
ATOM 3505 C C . CYS B 1 99 ? 21.812 3.033 -2.67 1 96.88 99 CYS B C 1
ATOM 3507 O O . CYS B 1 99 ? 21.453 3.371 -3.803 1 96.88 99 CYS B O 1
ATOM 3509 N N . PHE B 1 100 ? 22.828 3.576 -2.096 1 96.38 100 PHE B N 1
ATOM 3510 C CA . PHE B 1 100 ? 23.719 4.449 -2.838 1 96.38 100 PHE B CA 1
ATOM 3511 C C . PHE B 1 100 ? 25.078 3.785 -3.039 1 96.38 100 PHE B C 1
ATOM 3513 O O . PHE B 1 100 ? 25.641 3.205 -2.105 1 96.38 100 PHE B O 1
ATOM 3520 N N . ASP B 1 101 ? 25.547 3.857 -4.262 1 93.94 101 ASP B N 1
ATOM 3521 C CA . ASP B 1 101 ? 26.875 3.291 -4.516 1 93.94 101 ASP B CA 1
ATOM 3522 C C . ASP B 1 101 ? 27.969 4.309 -4.211 1 93.94 101 ASP B C 1
ATOM 3524 O O . ASP B 1 101 ? 27.688 5.395 -3.703 1 93.94 101 ASP B O 1
ATOM 3528 N N . GLU B 1 102 ? 29.172 3.971 -4.52 1 91.69 102 GLU B N 1
ATOM 3529 C CA . GLU B 1 102 ? 30.328 4.785 -4.168 1 91.69 102 GLU B CA 1
ATOM 3530 C C . GLU B 1 102 ? 30.328 6.109 -4.926 1 91.69 102 GLU B C 1
ATOM 3532 O O . GLU B 1 102 ? 30.922 7.094 -4.473 1 91.69 102 GLU B O 1
ATOM 3537 N N . THR B 1 103 ? 29.609 6.16 -6.023 1 92 103 THR B N 1
ATOM 3538 C CA . THR B 1 103 ? 29.578 7.371 -6.832 1 92 103 THR B CA 1
ATOM 3539 C C . THR B 1 103 ? 28.391 8.258 -6.43 1 92 103 THR B C 1
ATOM 3541 O O . THR B 1 103 ? 28.234 9.367 -6.945 1 92 103 THR B O 1
ATOM 3544 N N . GLY B 1 104 ? 27.594 7.719 -5.586 1 91.5 104 GLY B N 1
ATOM 3545 C CA . GLY B 1 104 ? 26.453 8.484 -5.125 1 91.5 104 GLY B CA 1
ATOM 3546 C C . GLY B 1 104 ? 25.203 8.227 -5.938 1 91.5 104 GLY B C 1
ATOM 3547 O O . GLY B 1 104 ? 24.219 8.961 -5.82 1 91.5 104 GLY B O 1
ATOM 3548 N N . LYS B 1 105 ? 25.297 7.215 -6.754 1 94.38 105 LYS B N 1
ATOM 3549 C CA . LYS B 1 105 ? 24.141 6.879 -7.574 1 94.38 105 LYS B CA 1
ATOM 3550 C C . LYS B 1 105 ? 23.156 5.992 -6.809 1 94.38 105 LYS B C 1
ATOM 3552 O O . LYS B 1 105 ? 23.562 5.016 -6.176 1 94.38 105 LYS B O 1
ATOM 3557 N N . TYR B 1 106 ? 21.938 6.32 -6.883 1 97.5 106 TYR B N 1
ATOM 3558 C CA . TYR B 1 106 ? 20.875 5.617 -6.176 1 97.5 106 TYR B CA 1
ATOM 3559 C C . TYR B 1 106 ? 20.391 4.418 -6.977 1 97.5 106 TYR B C 1
ATOM 3561 O O . TYR B 1 106 ? 20.188 4.512 -8.188 1 97.5 106 TYR B O 1
ATOM 3569 N N . GLN B 1 107 ? 20.188 3.285 -6.273 1 95.56 107 GLN B N 1
ATOM 3570 C CA . GLN B 1 107 ? 19.516 2.094 -6.777 1 95.56 107 GLN B CA 1
ATOM 3571 C C . GLN B 1 107 ? 18.641 1.461 -5.699 1 95.56 107 GLN B C 1
ATOM 3573 O O . GLN B 1 107 ? 19.109 1.155 -4.605 1 95.56 107 GLN B O 1
ATOM 3578 N N . ARG B 1 108 ? 17.438 1.272 -6.043 1 95.5 108 ARG B N 1
ATOM 3579 C CA . ARG B 1 108 ? 16.531 0.709 -5.039 1 95.5 108 ARG B CA 1
ATOM 3580 C C . ARG B 1 108 ? 16.859 -0.76 -4.781 1 95.5 108 ARG B C 1
ATOM 3582 O O . ARG B 1 108 ? 17.312 -1.467 -5.68 1 95.5 108 ARG B O 1
ATOM 3589 N N . SER B 1 109 ? 16.5 -1.235 -3.561 1 94.56 109 SER B N 1
ATOM 3590 C CA . SER B 1 109 ? 16.734 -2.619 -3.16 1 94.56 109 SER B CA 1
ATOM 3591 C C . SER B 1 109 ? 15.422 -3.334 -2.842 1 94.56 109 SER B C 1
ATOM 3593 O O . SER B 1 109 ? 15.43 -4.488 -2.406 1 94.56 109 SER B O 1
ATOM 3595 N N . ASP B 1 110 ? 14.359 -2.701 -3.037 1 96.19 110 ASP B N 1
ATOM 3596 C CA . ASP B 1 110 ? 13.016 -3.225 -2.814 1 96.19 110 ASP B CA 1
ATOM 3597 C C . ASP B 1 110 ? 12 -2.523 -3.711 1 96.19 110 ASP B C 1
ATOM 3599 O O . ASP B 1 110 ? 12.133 -1.33 -3.994 1 96.19 110 ASP B O 1
ATOM 3603 N N . LEU B 1 111 ? 10.914 -3.23 -4.055 1 95.56 111 LEU B N 1
ATOM 3604 C CA . LEU B 1 111 ? 9.914 -2.662 -4.957 1 95.56 111 LEU B CA 1
ATOM 3605 C C . LEU B 1 111 ? 9.141 -1.537 -4.273 1 95.56 111 LEU B C 1
ATOM 3607 O O . LEU B 1 111 ? 8.531 -0.7 -4.945 1 95.56 111 LEU B O 1
ATOM 3611 N N . ASN B 1 112 ? 9.125 -1.543 -2.924 1 97.12 112 ASN B N 1
ATOM 3612 C CA . ASN B 1 112 ? 8.43 -0.51 -2.164 1 97.12 112 ASN B CA 1
ATOM 3613 C C . ASN B 1 112 ? 9.312 0.717 -1.949 1 97.12 112 ASN B C 1
ATOM 3615 O O . ASN B 1 112 ? 8.898 1.679 -1.301 1 97.12 112 ASN B O 1
ATOM 3619 N N . MET B 1 113 ? 10.508 0.747 -2.461 1 97.44 113 MET B N 1
ATOM 3620 C CA . MET B 1 113 ? 11.352 1.936 -2.484 1 97.44 113 MET B CA 1
ATOM 3621 C C . MET B 1 113 ? 11.117 2.748 -3.752 1 97.44 113 MET B C 1
ATOM 3623 O O . MET B 1 113 ? 10.719 2.199 -4.781 1 97.44 113 MET B O 1
ATOM 3627 N N . PRO B 1 114 ? 11.359 4.051 -3.648 1 96.94 114 PRO B N 1
ATOM 3628 C CA . PRO B 1 114 ? 11.211 4.848 -4.871 1 96.94 114 PRO B CA 1
ATOM 3629 C C . PRO B 1 114 ? 12.125 4.375 -5.996 1 96.94 114 PRO B C 1
ATOM 3631 O O . PRO B 1 114 ? 13.266 3.973 -5.742 1 96.94 114 PRO B O 1
ATOM 3634 N N . GLU B 1 115 ? 11.586 4.41 -7.215 1 94.69 115 GLU B N 1
ATOM 3635 C CA . GLU B 1 115 ? 12.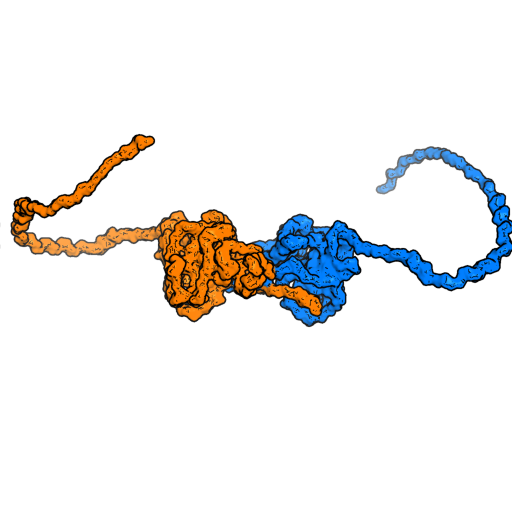406 4.07 -8.375 1 94.69 115 GLU B CA 1
ATOM 3636 C C . GLU B 1 115 ? 13.523 5.094 -8.578 1 94.69 115 GLU B C 1
ATOM 3638 O O . GLU B 1 115 ? 14.625 4.738 -8.984 1 94.69 115 GLU B O 1
ATOM 3643 N N . THR B 1 116 ? 13.156 6.332 -8.367 1 96.25 116 THR B N 1
ATOM 3644 C CA . THR B 1 116 ? 14.109 7.438 -8.453 1 96.25 116 THR B CA 1
ATOM 3645 C C . THR B 1 116 ? 13.945 8.391 -7.277 1 96.25 116 THR B C 1
ATOM 3647 O O . THR B 1 116 ? 12.898 8.406 -6.629 1 96.25 116 THR B O 1
ATOM 3650 N N . LEU B 1 117 ? 15 9.141 -7 1 97.81 117 LEU B N 1
ATOM 3651 C CA . LEU B 1 117 ? 14.977 10.148 -5.953 1 97.81 117 LEU B CA 1
ATOM 3652 C C . LEU B 1 117 ? 15.164 11.547 -6.539 1 97.81 117 LEU B C 1
ATOM 3654 O O . LEU B 1 117 ? 15.836 11.711 -7.559 1 97.81 117 LEU B O 1
ATOM 3658 N N . PRO B 1 118 ? 14.562 12.516 -5.879 1 97.5 118 PRO B N 1
ATOM 3659 C CA . PRO B 1 118 ? 14.836 13.883 -6.34 1 97.5 118 PRO B CA 1
ATOM 3660 C C . PRO B 1 118 ? 16.297 14.266 -6.191 1 97.5 118 PRO B C 1
ATOM 3662 O O . PRO B 1 118 ? 16.969 13.852 -5.234 1 97.5 118 PRO B O 1
ATOM 3665 N N . GLN B 1 119 ? 16.703 15.086 -7.18 1 96.75 119 GLN B N 1
ATOM 3666 C CA . GLN B 1 119 ? 18.062 15.625 -7.059 1 96.75 119 GLN B CA 1
ATOM 3667 C C . GLN B 1 119 ? 18.125 16.703 -5.98 1 96.75 119 GLN B C 1
ATOM 3669 O O . GLN B 1 119 ? 17.25 17.562 -5.902 1 96.75 119 GLN B O 1
ATOM 3674 N N . ARG B 1 120 ? 19.156 16.625 -5.152 1 96.81 120 ARG B N 1
ATOM 3675 C CA . ARG B 1 120 ? 19.328 17.625 -4.102 1 96.81 120 ARG B CA 1
ATOM 3676 C C . ARG B 1 120 ? 20.797 17.719 -3.682 1 96.81 120 ARG B C 1
ATOM 3678 O O . ARG B 1 120 ? 21.531 16.734 -3.736 1 96.81 120 ARG B O 1
ATOM 3685 N N . LYS B 1 121 ? 21.109 18.875 -3.24 1 95.94 121 LYS B N 1
ATOM 3686 C CA . LYS B 1 121 ? 22.469 19.078 -2.754 1 95.94 121 LYS B CA 1
ATOM 3687 C C . LYS B 1 121 ? 22.719 18.281 -1.48 1 95.94 121 LYS B C 1
ATOM 3689 O O . LYS B 1 121 ? 21.875 18.219 -0.592 1 95.94 121 LYS B O 1
ATOM 3694 N N . GLY B 1 122 ? 23.906 17.625 -1.422 1 95.38 122 GLY B N 1
ATOM 3695 C CA . GLY B 1 122 ? 24.328 16.953 -0.205 1 95.38 122 GLY B CA 1
ATOM 3696 C C . GLY B 1 122 ? 23.953 15.477 -0.186 1 95.38 122 GLY B C 1
ATOM 3697 O O . GLY B 1 122 ? 24.25 14.766 0.775 1 95.38 122 GLY B O 1
ATOM 3698 N N . ALA B 1 123 ? 23.359 14.945 -1.209 1 94.44 123 ALA B N 1
ATOM 3699 C CA . ALA B 1 123 ? 23.031 13.523 -1.297 1 94.44 123 ALA B CA 1
ATOM 3700 C C . ALA B 1 123 ? 24.297 12.68 -1.347 1 94.44 123 ALA B C 1
ATOM 3702 O O . ALA B 1 123 ? 25.312 13.094 -1.92 1 94.44 123 ALA B O 1
ATOM 3703 N N . PRO B 1 124 ? 24.328 11.57 -0.729 1 95 124 PRO B N 1
ATOM 3704 C CA . PRO B 1 124 ? 23.188 10.883 -0.116 1 95 124 PRO B CA 1
ATOM 3705 C C . PRO B 1 124 ? 22.938 11.312 1.328 1 95 124 PRO B C 1
ATOM 3707 O O . PRO B 1 124 ? 21.891 10.992 1.904 1 95 124 PRO B O 1
ATOM 3710 N N . HIS B 1 125 ? 23.828 12.086 1.974 1 94.38 125 HIS B N 1
ATOM 3711 C CA . HIS B 1 125 ? 23.734 12.43 3.389 1 94.38 125 HIS B CA 1
ATOM 3712 C C . HIS B 1 125 ? 22.484 13.234 3.688 1 94.38 125 HIS B C 1
ATOM 3714 O O . HIS B 1 125 ? 21.875 13.078 4.75 1 94.38 125 HIS B O 1
ATOM 3720 N N . SER B 1 126 ? 22.094 14.062 2.762 1 96.44 126 SER B N 1
ATOM 3721 C CA . SER B 1 126 ? 20.953 14.953 2.977 1 96.44 126 SER B CA 1
ATOM 3722 C C . SER B 1 126 ? 19.641 14.18 3.068 1 96.44 126 SER B C 1
ATOM 3724 O O . SER B 1 126 ? 18.625 14.719 3.494 1 96.44 126 SER B O 1
ATOM 3726 N N . PHE B 1 127 ? 19.625 12.883 2.662 1 97.19 127 PHE B N 1
ATOM 3727 C CA . PHE B 1 127 ? 18.438 12.047 2.773 1 97.19 127 PHE B CA 1
ATOM 3728 C C . PHE B 1 127 ? 18.359 11.398 4.148 1 97.19 127 PHE B C 1
ATOM 3730 O O . PHE B 1 127 ? 17.312 10.867 4.535 1 97.19 127 PHE B O 1
ATOM 3737 N N . TYR B 1 128 ? 19.391 11.406 4.906 1 93.81 128 TYR B N 1
ATOM 3738 C CA . TYR B 1 128 ? 19.516 10.625 6.133 1 93.81 128 TYR B CA 1
ATOM 3739 C C . TYR B 1 128 ? 18.469 11.055 7.152 1 93.81 128 TYR B C 1
ATOM 3741 O O . TYR B 1 128 ? 17.766 10.211 7.73 1 93.81 128 TYR B O 1
ATOM 3749 N N . LYS B 1 129 ? 18.266 12.32 7.395 1 95.06 129 LYS B N 1
ATOM 3750 C CA . LYS B 1 129 ? 17.281 12.82 8.336 1 95.06 129 LYS B CA 1
ATOM 3751 C C . LYS B 1 129 ? 16.078 13.414 7.605 1 95.06 129 LYS B C 1
ATOM 3753 O O . LYS B 1 129 ? 15.242 14.086 8.219 1 95.06 129 LYS B O 1
ATOM 3758 N N . ASP B 1 130 ? 16.016 13.234 6.34 1 97.62 130 ASP B N 1
ATOM 3759 C CA . ASP B 1 130 ? 14.93 13.703 5.492 1 97.62 130 ASP B CA 1
ATOM 3760 C C . ASP B 1 130 ? 14.555 12.656 4.449 1 97.62 130 ASP B C 1
ATOM 3762 O O . ASP B 1 130 ? 14.594 12.922 3.246 1 97.62 130 ASP B O 1
ATOM 3766 N N . SER B 1 131 ? 14.148 11.555 4.961 1 97.75 131 SER B N 1
ATOM 3767 C CA . SER B 1 131 ? 13.875 10.359 4.168 1 97.75 131 SER B CA 1
ATOM 3768 C C . SER B 1 131 ? 12.648 10.547 3.285 1 97.75 131 SER B C 1
ATOM 3770 O O . SER B 1 131 ? 11.672 11.188 3.695 1 97.75 131 SER B O 1
ATOM 3772 N N . PRO B 1 132 ? 12.641 9.992 2.08 1 98.62 132 PRO B N 1
ATOM 3773 C CA . PRO B 1 132 ? 11.445 9.984 1.231 1 98.62 132 PRO B CA 1
ATOM 3774 C C . PRO B 1 132 ? 10.398 8.977 1.689 1 98.62 132 PRO B C 1
ATOM 3776 O O . PRO B 1 132 ? 10.641 8.211 2.627 1 98.62 132 PRO B O 1
ATOM 3779 N N . LEU B 1 133 ? 9.266 9.062 1.058 1 98.75 133 LEU B N 1
ATOM 3780 C CA . LEU B 1 133 ? 8.211 8.062 1.229 1 98.75 133 LEU B CA 1
ATOM 3781 C C . LEU B 1 133 ? 8.539 6.797 0.441 1 98.75 133 LEU B C 1
ATOM 3783 O O . LEU B 1 133 ? 9.273 6.848 -0.547 1 98.75 133 LEU B O 1
ATOM 3787 N N . THR B 1 134 ? 7.98 5.691 0.945 1 98.5 134 THR B N 1
ATOM 3788 C CA . THR B 1 134 ? 7.918 4.48 0.132 1 98.5 134 THR B CA 1
ATOM 3789 C C . THR B 1 134 ? 6.801 4.582 -0.901 1 98.5 134 THR B C 1
ATOM 3791 O O . THR B 1 134 ? 6 5.516 -0.869 1 98.5 134 THR B O 1
ATOM 3794 N N . ASN B 1 135 ? 6.742 3.607 -1.838 1 97.94 135 ASN B N 1
ATOM 3795 C CA . ASN B 1 135 ? 5.633 3.549 -2.783 1 97.94 135 ASN B CA 1
ATOM 3796 C C . ASN B 1 135 ? 4.305 3.305 -2.072 1 97.94 135 ASN B C 1
ATOM 3798 O O . ASN B 1 135 ? 3.275 3.859 -2.465 1 97.94 135 ASN B O 1
ATOM 3802 N N . ILE B 1 136 ? 4.309 2.5 -1.077 1 98 136 ILE B N 1
ATOM 3803 C CA . ILE B 1 136 ? 3.113 2.285 -0.267 1 98 136 ILE B CA 1
ATOM 3804 C C . ILE B 1 136 ? 2.721 3.584 0.43 1 98 136 ILE B C 1
ATOM 3806 O O . ILE B 1 136 ? 1.536 3.918 0.516 1 98 136 ILE B O 1
ATOM 3810 N N . GLY B 1 137 ? 3.689 4.316 0.941 1 98.44 137 GLY B N 1
ATOM 3811 C CA . GLY B 1 137 ? 3.414 5.605 1.555 1 98.44 137 GLY B CA 1
ATOM 3812 C C . GLY B 1 137 ? 2.734 6.582 0.613 1 98.44 137 GLY B C 1
ATOM 3813 O O . GLY B 1 137 ? 1.792 7.273 1.004 1 98.44 137 GLY B O 1
ATOM 3814 N N . LEU B 1 138 ? 3.266 6.656 -0.597 1 98.5 138 LEU B N 1
ATOM 3815 C CA . LEU B 1 138 ? 2.645 7.504 -1.609 1 98.5 138 LEU B CA 1
ATOM 3816 C C . LEU B 1 138 ? 1.205 7.074 -1.869 1 98.5 138 LEU B C 1
ATOM 3818 O O . LEU B 1 138 ? 0.314 7.918 -1.993 1 98.5 138 LEU B O 1
ATOM 3822 N N . PHE B 1 139 ? 1.011 5.809 -1.937 1 97.94 139 PHE B N 1
ATOM 3823 C CA . PHE B 1 139 ? -0.311 5.258 -2.211 1 97.94 139 PHE B CA 1
ATOM 3824 C C . PHE B 1 139 ? -1.27 5.555 -1.063 1 97.94 139 PHE B C 1
ATOM 3826 O O . PHE B 1 139 ? -2.426 5.918 -1.291 1 97.94 139 PHE B O 1
ATOM 3833 N N . GLN B 1 140 ? -0.826 5.418 0.183 1 97.38 140 GLN B N 1
ATOM 3834 C CA . GLN B 1 140 ? -1.624 5.777 1.35 1 97.38 140 GLN B CA 1
ATOM 3835 C C . GLN B 1 140 ? -2.154 7.203 1.233 1 97.38 140 GLN B C 1
ATOM 3837 O O . GLN B 1 140 ? -3.346 7.449 1.434 1 97.38 140 GLN B O 1
ATOM 3842 N N . ALA B 1 141 ? -1.263 8.102 0.897 1 98.56 141 ALA B N 1
ATOM 3843 C CA . ALA B 1 141 ? -1.623 9.508 0.781 1 98.56 141 ALA B CA 1
ATOM 3844 C C . ALA B 1 141 ? -2.623 9.727 -0.35 1 98.56 141 ALA B C 1
ATOM 3846 O O . ALA B 1 141 ? -3.568 10.508 -0.209 1 98.56 141 ALA B O 1
ATOM 3847 N N . THR B 1 142 ? -2.396 9.016 -1.439 1 98.12 142 THR B N 1
ATOM 3848 C CA . THR B 1 142 ? -3.311 9.117 -2.572 1 98.12 142 THR B CA 1
ATOM 3849 C C . THR B 1 142 ? -4.711 8.664 -2.18 1 98.12 142 THR B C 1
ATOM 3851 O O . THR B 1 142 ? -5.703 9.281 -2.566 1 98.12 142 THR B O 1
ATOM 3854 N N . LEU B 1 143 ? -4.785 7.602 -1.412 1 96.88 143 LEU B N 1
ATOM 3855 C CA . LEU B 1 143 ? -6.074 7.102 -0.944 1 96.88 143 LEU B CA 1
ATOM 3856 C C . LEU B 1 143 ? -6.797 8.148 -0.108 1 96.88 143 LEU B C 1
ATOM 3858 O O . LEU B 1 143 ? -8.008 8.32 -0.23 1 96.88 143 LEU B O 1
ATOM 3862 N N . VAL B 1 144 ? -6.062 8.883 0.695 1 97.31 144 VAL B N 1
ATOM 3863 C CA . VAL B 1 144 ? -6.648 9.945 1.507 1 97.31 144 VAL B CA 1
ATOM 3864 C C . VAL B 1 144 ? -7.219 11.031 0.601 1 97.31 144 VAL B C 1
ATOM 3866 O O . VAL B 1 144 ? -8.344 11.484 0.803 1 97.31 144 VAL B O 1
ATOM 3869 N N . GLY B 1 145 ? -6.445 11.453 -0.396 1 98.19 145 GLY B N 1
ATOM 3870 C CA . GLY B 1 145 ? -6.926 12.445 -1.344 1 98.19 145 GLY B CA 1
ATOM 3871 C C . GLY B 1 145 ? -8.188 12.016 -2.066 1 98.19 145 GLY B C 1
ATOM 3872 O O . GLY B 1 145 ? -9.133 12.797 -2.201 1 98.19 145 GLY B O 1
ATOM 3873 N N . GLN B 1 146 ? -8.211 10.789 -2.504 1 97 146 GLN B N 1
ATOM 3874 C CA . GLN B 1 146 ? -9.375 10.25 -3.195 1 97 146 GLN B CA 1
ATOM 3875 C C . GLN B 1 146 ? -10.602 10.234 -2.281 1 97 146 GLN B C 1
ATOM 3877 O O . GLN B 1 146 ? -11.719 10.5 -2.727 1 97 146 GLN B O 1
ATOM 3882 N N . ALA B 1 147 ? -10.336 9.93 -1.038 1 95.5 147 ALA B N 1
ATOM 3883 C CA . ALA B 1 147 ? -11.43 9.906 -0.068 1 95.5 147 ALA B CA 1
ATOM 3884 C C . ALA B 1 147 ? -12 11.312 0.149 1 95.5 147 ALA B C 1
ATOM 3886 O O . ALA B 1 147 ? -13.211 11.484 0.225 1 95.5 147 ALA B O 1
ATOM 3887 N N . LEU B 1 148 ? -11.125 12.273 0.249 1 95.75 148 LEU B N 1
ATOM 3888 C CA . LEU B 1 148 ? -11.562 13.664 0.388 1 95.75 148 LEU B CA 1
ATOM 3889 C C . LEU B 1 148 ? -12.398 14.086 -0.811 1 95.75 148 LEU B C 1
ATOM 3891 O O . LEU B 1 148 ? -13.453 14.719 -0.646 1 95.75 148 LEU B O 1
ATOM 3895 N N . LYS B 1 149 ? -11.953 13.727 -1.944 1 96.38 149 LYS B N 1
ATOM 3896 C CA . LYS B 1 149 ? -12.68 14.047 -3.168 1 96.38 149 LYS B CA 1
ATOM 3897 C C . LYS B 1 149 ? -14.047 13.359 -3.189 1 96.38 149 LYS B C 1
ATOM 3899 O O . LYS B 1 149 ? -15.062 13.992 -3.479 1 96.38 149 LYS B O 1
ATOM 3904 N N . ALA B 1 150 ? -14.047 12.133 -2.881 1 94.12 150 ALA B N 1
ATOM 3905 C CA . ALA B 1 150 ? -15.266 11.32 -2.939 1 94.12 150 ALA B CA 1
ATOM 3906 C C . ALA B 1 150 ? -16.328 11.852 -1.971 1 94.12 150 ALA B C 1
ATOM 3908 O O . ALA B 1 150 ? -17.516 11.734 -2.229 1 94.12 150 ALA B O 1
ATOM 3909 N N . ASN B 1 151 ? -15.859 12.422 -0.874 1 92.81 151 ASN B N 1
ATOM 3910 C CA . ASN B 1 151 ? -16.781 12.945 0.125 1 92.81 151 ASN B CA 1
ATOM 3911 C C . ASN B 1 151 ? -17.062 14.43 -0.08 1 92.81 151 ASN B C 1
ATOM 3913 O O . ASN B 1 151 ? -17.594 15.094 0.81 1 92.81 151 ASN B O 1
ATOM 3917 N N . ASN B 1 152 ? -16.578 14.977 -1.129 1 92.75 152 ASN B N 1
ATOM 3918 C CA . ASN B 1 152 ? -16.812 16.359 -1.538 1 92.75 152 ASN B CA 1
ATOM 3919 C C . ASN B 1 152 ? -16.234 17.344 -0.533 1 92.75 152 ASN B C 1
ATOM 3921 O O . ASN B 1 152 ? -16.812 18.391 -0.274 1 92.75 152 ASN B O 1
ATOM 3925 N N . THR B 1 153 ? -15.219 16.906 0.098 1 93.12 153 THR B N 1
ATOM 3926 C CA . THR B 1 153 ? -14.477 17.828 0.942 1 93.12 153 THR B CA 1
ATOM 3927 C C . THR B 1 153 ? -13.5 18.656 0.107 1 93.12 153 THR B C 1
ATOM 3929 O O . THR B 1 153 ? -12.609 18.109 -0.542 1 93.12 153 THR B O 1
ATOM 3932 N N . GLU B 1 154 ? -13.695 19.906 0.188 1 93.69 154 GLU B N 1
ATOM 3933 C CA . GLU B 1 154 ? -12.805 20.781 -0.571 1 93.69 154 GLU B CA 1
ATOM 3934 C C . GLU B 1 154 ? -11.68 21.312 0.304 1 93.69 154 GLU B C 1
ATOM 3936 O O . GLU B 1 154 ? -11.844 21.469 1.516 1 93.69 154 GLU B O 1
ATOM 3941 N N . VAL B 1 155 ? -10.547 21.562 -0.326 1 96.69 155 VAL B N 1
ATOM 3942 C CA . VAL B 1 155 ? -9.391 22.188 0.306 1 96.69 155 VAL B CA 1
ATOM 3943 C C . VAL B 1 155 ? -9.031 23.469 -0.431 1 96.69 155 VAL B C 1
ATOM 3945 O O . VAL B 1 155 ? -8.969 23.5 -1.662 1 96.69 155 VAL B O 1
ATOM 3948 N N . HIS B 1 156 ? -8.82 24.547 0.35 1 96.88 156 HIS B N 1
ATOM 3949 C CA . HIS B 1 156 ? -8.617 25.859 -0.254 1 96.88 156 HIS B CA 1
ATOM 3950 C C . HIS B 1 156 ? -7.234 26.406 0.076 1 96.88 156 HIS B C 1
ATOM 3952 O O . HIS B 1 156 ? -6.691 27.234 -0.669 1 96.88 156 HIS B O 1
ATOM 3958 N N . HIS B 1 157 ? -6.715 26.016 1.214 1 97.31 157 HIS B N 1
ATOM 3959 C CA . HIS B 1 157 ? -5.402 26.422 1.695 1 97.31 157 HIS B CA 1
ATOM 3960 C C . HIS B 1 157 ? -4.574 25.234 2.146 1 97.31 157 HIS B C 1
ATOM 3962 O O . HIS B 1 157 ? -5.086 24.344 2.832 1 97.31 157 HIS B O 1
ATOM 3968 N N . VAL B 1 158 ? -3.273 25.203 1.7 1 98.69 158 VAL B N 1
ATOM 3969 C CA . VAL B 1 158 ? -2.447 24.047 2.012 1 98.69 158 VAL B CA 1
ATOM 3970 C C . VAL B 1 158 ? -1.104 24.5 2.578 1 98.69 158 VAL B C 1
ATOM 3972 O O . VAL B 1 158 ? -0.437 25.359 1.992 1 98.69 158 VAL B O 1
ATOM 3975 N N . LEU B 1 159 ? -0.749 24.062 3.713 1 98.88 159 LEU B N 1
ATOM 3976 C CA . LEU B 1 159 ? 0.574 24.203 4.309 1 98.88 159 LEU B CA 1
ATOM 3977 C C . LEU B 1 159 ? 1.197 22.844 4.602 1 98.88 159 LEU B C 1
ATOM 3979 O O . LEU B 1 159 ? 0.495 21.906 4.984 1 98.88 159 LEU B O 1
ATOM 3983 N N . CYS B 1 160 ? 2.473 22.828 4.473 1 98.81 160 CYS B N 1
ATOM 3984 C CA . CYS B 1 160 ? 3.156 21.547 4.566 1 98.81 160 CYS B CA 1
ATOM 3985 C C . CYS B 1 160 ? 4.5 21.703 5.27 1 98.81 160 CYS B C 1
ATOM 3987 O O . CYS B 1 160 ? 5.234 22.656 5.023 1 98.81 160 CYS B O 1
ATOM 3989 N N . SER B 1 161 ? 4.789 20.734 6.176 1 98.88 161 SER B N 1
ATOM 3990 C CA . SER B 1 161 ? 6.133 20.641 6.738 1 98.88 161 SER B CA 1
ATOM 3991 C C . SER B 1 161 ? 7.184 20.547 5.637 1 98.88 161 SER B C 1
ATOM 3993 O O . SER B 1 161 ? 6.953 19.922 4.598 1 98.88 161 SER B O 1
ATOM 3995 N N . PRO B 1 162 ? 8.375 21.062 5.855 1 98.69 162 PRO B N 1
ATOM 3996 C CA . PRO B 1 162 ? 9.422 21.031 4.828 1 98.69 162 PRO B CA 1
ATOM 3997 C C . PRO B 1 162 ? 10 19.641 4.625 1 98.69 162 PRO B C 1
ATOM 3999 O O . PRO B 1 162 ? 10.75 19.406 3.67 1 98.69 162 PRO B O 1
ATOM 4002 N N . ALA B 1 163 ? 9.773 18.719 5.52 1 98.69 163 ALA B N 1
ATOM 4003 C CA . ALA B 1 163 ? 10.281 17.359 5.352 1 98.69 163 ALA B CA 1
ATOM 4004 C C . ALA B 1 163 ? 9.828 16.766 4.02 1 98.69 163 ALA B C 1
ATOM 4006 O O . ALA B 1 163 ? 8.656 16.859 3.656 1 98.69 163 ALA B O 1
ATOM 4007 N N . LEU B 1 164 ? 10.719 16.141 3.311 1 98.88 164 LEU B N 1
ATOM 4008 C CA . LEU B 1 164 ? 10.422 15.586 1.997 1 98.88 164 LEU B CA 1
ATOM 4009 C C . LEU B 1 164 ? 9.227 14.633 2.07 1 98.88 164 LEU B C 1
ATOM 4011 O O . LEU B 1 164 ? 8.352 14.664 1.205 1 98.88 164 LEU B O 1
ATOM 4015 N N . ARG B 1 165 ? 9.203 13.797 3.107 1 98.81 165 ARG B N 1
ATOM 4016 C CA . ARG B 1 165 ? 8.117 12.844 3.275 1 98.81 165 ARG B CA 1
ATOM 4017 C C . ARG B 1 165 ? 6.773 13.562 3.393 1 98.81 165 ARG B C 1
ATOM 4019 O O . ARG B 1 165 ? 5.75 13.055 2.934 1 98.81 165 ARG B O 1
ATOM 4026 N N . CYS B 1 166 ? 6.746 14.711 3.951 1 98.94 166 CYS B N 1
ATOM 4027 C CA . CYS B 1 166 ? 5.52 15.492 4.074 1 98.94 166 CYS B CA 1
ATOM 4028 C C . CYS B 1 166 ? 5.148 16.125 2.742 1 98.94 166 CYS B C 1
ATOM 4030 O O . CYS B 1 166 ? 3.977 16.141 2.357 1 98.94 166 CYS B O 1
ATOM 4032 N N . VAL B 1 167 ? 6.133 16.672 2.076 1 98.94 167 VAL B N 1
ATOM 4033 C CA . VAL B 1 167 ? 5.883 17.281 0.778 1 98.94 167 VAL B CA 1
ATOM 4034 C C . VAL B 1 167 ? 5.32 16.25 -0.191 1 98.94 167 VAL B C 1
ATOM 4036 O O . VAL B 1 167 ? 4.348 16.516 -0.898 1 98.94 167 VAL B O 1
ATOM 4039 N N . GLN B 1 168 ? 5.895 15.086 -0.177 1 98.94 168 GLN B N 1
ATOM 4040 C CA . GLN B 1 168 ? 5.414 14 -1.022 1 98.94 168 GLN B CA 1
ATOM 4041 C C . GLN B 1 168 ? 3.994 13.594 -0.643 1 98.94 168 GLN B C 1
ATOM 4043 O O . GLN B 1 168 ? 3.166 13.32 -1.515 1 98.94 168 GLN B O 1
ATOM 4048 N N . THR B 1 169 ? 3.742 13.508 0.652 1 98.94 169 THR B N 1
ATOM 4049 C CA . THR B 1 169 ? 2.404 13.188 1.138 1 98.94 169 THR B CA 1
ATOM 4050 C C . THR B 1 169 ? 1.396 14.234 0.673 1 98.94 169 THR B C 1
ATOM 4052 O O . THR B 1 169 ? 0.335 13.898 0.147 1 98.94 169 THR B O 1
ATOM 4055 N N . CYS B 1 170 ? 1.78 15.461 0.855 1 98.94 170 CYS B N 1
ATOM 4056 C CA . CYS B 1 170 ? 0.905 16.562 0.467 1 98.94 170 CYS B CA 1
ATOM 4057 C C . CYS B 1 170 ? 0.594 16.516 -1.023 1 98.94 170 CYS B C 1
ATOM 4059 O O . CYS B 1 170 ? -0.57 16.578 -1.422 1 98.94 170 CYS B O 1
ATOM 4061 N N . ALA B 1 171 ? 1.613 16.359 -1.804 1 98.88 171 ALA B N 1
ATOM 4062 C CA . ALA B 1 171 ? 1.451 16.281 -3.254 1 98.88 171 ALA B CA 1
ATOM 4063 C C . ALA B 1 171 ? 0.551 15.109 -3.641 1 98.88 171 ALA B C 1
ATOM 4065 O O . ALA B 1 171 ? -0.305 15.242 -4.52 1 98.88 171 ALA B O 1
ATOM 4066 N N . SER B 1 172 ? 0.727 13.984 -3.01 1 98.81 172 SER B N 1
ATOM 4067 C CA . SER B 1 172 ? -0.054 12.797 -3.322 1 98.81 172 SER B CA 1
ATOM 4068 C C . SER B 1 172 ? -1.513 12.961 -2.91 1 98.81 172 SER B C 1
ATOM 4070 O O . SER B 1 172 ? -2.418 12.5 -3.605 1 98.81 172 SER B O 1
ATOM 4072 N N . ILE B 1 173 ? -1.752 13.609 -1.735 1 98.75 173 ILE B N 1
ATOM 4073 C CA . ILE B 1 173 ? -3.119 13.906 -1.323 1 98.75 173 ILE B CA 1
ATOM 4074 C C . ILE B 1 173 ? -3.787 14.805 -2.363 1 98.75 173 ILE B C 1
ATOM 4076 O O . ILE B 1 173 ? -4.898 14.516 -2.818 1 98.75 173 ILE B O 1
ATOM 4080 N N . LEU B 1 174 ? -3.08 15.844 -2.762 1 98.81 174 LEU B N 1
ATOM 4081 C CA . LEU B 1 174 ? -3.633 16.781 -3.73 1 98.81 174 LEU B CA 1
ATOM 4082 C C . LEU B 1 174 ? -3.865 16.109 -5.074 1 98.81 174 LEU B C 1
ATOM 4084 O O . LEU B 1 174 ? -4.836 16.422 -5.773 1 98.81 174 LEU B O 1
ATOM 4088 N N . LYS B 1 175 ? -2.945 15.234 -5.445 1 98.62 175 LYS B N 1
ATOM 4089 C CA . LYS B 1 175 ? -3.133 14.445 -6.656 1 98.62 175 LYS B CA 1
ATOM 4090 C C . LYS B 1 175 ? -4.398 13.594 -6.57 1 98.62 175 LYS B C 1
ATOM 4092 O O . LYS B 1 175 ? -5.191 13.555 -7.512 1 98.62 175 LYS B O 1
ATOM 4097 N N . GLY B 1 176 ? -4.559 12.922 -5.449 1 98.06 176 GLY B N 1
ATOM 4098 C CA . GLY B 1 176 ? -5.762 12.133 -5.238 1 98.06 176 GLY B CA 1
ATOM 4099 C C . GLY B 1 176 ? -7.035 12.961 -5.312 1 98.06 176 GLY B C 1
ATOM 4100 O O . GLY B 1 176 ? -8.078 12.469 -5.75 1 98.06 176 GLY B O 1
ATOM 4101 N N . MET B 1 177 ? -6.914 14.195 -4.93 1 98 177 MET B N 1
ATOM 4102 C CA . MET B 1 177 ? -8.055 15.102 -4.969 1 98 177 MET B CA 1
ATOM 4103 C C . MET B 1 177 ? -8.289 15.617 -6.383 1 98 177 MET B C 1
ATOM 4105 O O . MET B 1 177 ? -9.344 16.188 -6.676 1 98 177 MET B O 1
ATOM 4109 N N . GLY B 1 178 ? -7.305 15.5 -7.168 1 97.88 178 GLY B N 1
ATOM 4110 C CA . GLY B 1 178 ? -7.402 15.984 -8.531 1 97.88 178 GLY B CA 1
ATOM 4111 C C . GLY B 1 178 ? -7.121 17.469 -8.664 1 97.88 178 GLY B C 1
ATOM 4112 O O . GLY B 1 178 ? -7.559 18.109 -9.625 1 97.88 178 GLY B O 1
ATOM 4113 N N . ILE B 1 179 ? -6.32 18.078 -7.707 1 97.81 179 ILE B N 1
ATOM 4114 C CA . ILE B 1 179 ? -6.152 19.531 -7.758 1 97.81 179 ILE B CA 1
ATOM 4115 C C . ILE B 1 179 ? -4.676 19.875 -7.605 1 97.81 179 ILE B C 1
ATOM 4117 O O . ILE B 1 179 ? -4.328 21.031 -7.32 1 97.81 179 ILE B O 1
ATOM 4121 N N . ALA B 1 180 ? -3.781 18.906 -7.734 1 97.75 180 ALA B N 1
ATOM 4122 C CA . ALA B 1 180 ? -2.352 19.109 -7.504 1 97.75 180 ALA B CA 1
ATOM 4123 C C . ALA B 1 180 ? -1.796 20.203 -8.398 1 97.75 180 ALA B C 1
ATOM 4125 O O . ALA B 1 180 ? -0.913 20.969 -7.988 1 97.75 180 ALA B O 1
ATOM 4126 N N . GLU B 1 181 ? -2.35 20.359 -9.57 1 96.56 181 GLU B N 1
ATOM 4127 C CA . GLU B 1 181 ? -1.805 21.297 -10.547 1 96.56 181 GLU B CA 1
ATOM 4128 C C . GLU B 1 181 ? -2.215 22.734 -10.219 1 96.56 181 GLU B C 1
ATOM 4130 O O . GLU B 1 181 ? -1.512 23.688 -10.57 1 96.56 181 GLU B O 1
ATOM 4135 N N . VAL B 1 182 ? -3.289 22.891 -9.531 1 97.19 182 VAL B N 1
ATOM 4136 C CA . VAL B 1 182 ? -3.814 24.234 -9.344 1 97.19 182 VAL B CA 1
ATOM 4137 C C . VAL B 1 182 ? -3.641 24.656 -7.883 1 97.19 182 VAL B C 1
ATOM 4139 O O . VAL B 1 182 ? -3.998 25.781 -7.508 1 97.19 182 VAL B O 1
ATOM 4142 N N . MET B 1 183 ? -3.141 23.781 -7.055 1 98 183 MET B N 1
ATOM 4143 C CA . MET B 1 183 ? -2.969 24.062 -5.633 1 98 183 MET B CA 1
ATOM 4144 C C . MET B 1 183 ? -1.494 24.016 -5.242 1 98 183 MET B C 1
ATOM 4146 O O . MET B 1 183 ? -0.972 22.969 -4.883 1 98 183 MET B O 1
ATOM 4150 N N . PRO B 1 184 ? -0.846 25.156 -5.262 1 98.56 184 PRO B N 1
ATOM 4151 C CA . PRO B 1 184 ? 0.557 25.156 -4.84 1 98.56 184 PRO B CA 1
ATOM 4152 C C . PRO B 1 184 ? 0.724 24.875 -3.352 1 98.56 184 PRO B C 1
ATOM 4154 O O . PRO B 1 184 ? -0.096 25.312 -2.539 1 98.56 184 PRO B O 1
ATOM 4157 N N . ILE B 1 185 ? 1.753 24.203 -3.025 1 98.88 185 ILE B N 1
ATOM 4158 C CA . ILE B 1 185 ? 2.049 23.812 -1.65 1 98.88 185 ILE B CA 1
ATOM 4159 C C . ILE B 1 185 ? 2.846 24.922 -0.966 1 98.88 185 ILE B C 1
ATOM 4161 O O . ILE B 1 185 ? 3.848 25.406 -1.505 1 98.88 185 ILE B O 1
ATOM 4165 N N . ASN B 1 186 ? 2.393 25.391 0.167 1 98.88 186 ASN B N 1
ATOM 4166 C CA . ASN B 1 186 ? 3.127 26.312 1.015 1 98.88 186 ASN B CA 1
ATOM 4167 C C . ASN B 1 186 ? 3.998 25.578 2.031 1 98.88 186 ASN B C 1
ATOM 4169 O O . ASN B 1 186 ? 3.484 24.922 2.938 1 98.88 186 ASN B O 1
ATOM 4173 N N . ILE B 1 187 ? 5.305 25.734 1.882 1 98.88 187 ILE B N 1
ATOM 4174 C CA . ILE B 1 187 ? 6.223 25.078 2.811 1 98.88 187 ILE B CA 1
ATOM 4175 C C . ILE B 1 187 ? 6.305 25.875 4.105 1 98.88 187 ILE B C 1
ATOM 4177 O O . ILE B 1 187 ? 6.656 27.062 4.086 1 98.88 187 ILE B O 1
ATOM 4181 N N . GLU B 1 188 ? 5.98 25.266 5.219 1 98.88 188 GLU B N 1
ATOM 4182 C CA . GLU B 1 188 ? 5.906 25.938 6.516 1 98.88 188 GLU B CA 1
ATOM 4183 C C . GLU B 1 188 ? 6.777 25.219 7.551 1 98.88 188 GLU B C 1
ATOM 4185 O O . GLU B 1 188 ? 6.344 24.266 8.188 1 98.88 188 GLU B O 1
ATOM 4190 N N . PRO B 1 189 ? 8.008 25.75 7.84 1 98.56 189 PRO B N 1
ATOM 4191 C CA . PRO B 1 189 ? 8.93 25.125 8.789 1 98.56 189 PRO B CA 1
ATOM 4192 C C . PRO B 1 189 ? 8.32 24.953 10.18 1 98.56 189 PRO B C 1
ATOM 4194 O O . PRO B 1 189 ? 8.695 24.031 10.914 1 98.56 189 PRO B O 1
ATOM 4197 N N . GLY B 1 190 ? 7.379 25.734 10.5 1 98.5 190 GLY B N 1
ATOM 4198 C CA . GLY B 1 190 ? 6.727 25.641 11.797 1 98.5 190 GLY B CA 1
ATOM 4199 C C . GLY B 1 190 ? 6.016 24.312 12.016 1 98.5 190 GLY B C 1
ATOM 4200 O O . GLY B 1 190 ? 5.711 23.953 13.156 1 98.5 190 GLY B O 1
ATOM 4201 N N . LEU B 1 191 ? 5.707 23.547 10.984 1 98.75 191 LEU B N 1
ATOM 4202 C CA . LEU B 1 191 ? 4.969 22.297 11.07 1 98.75 191 LEU B CA 1
ATOM 4203 C C . LEU B 1 191 ? 5.918 21.109 11.234 1 98.75 191 LEU B C 1
ATOM 4205 O O . LEU B 1 191 ? 5.48 19.969 11.289 1 98.75 191 LEU B O 1
ATOM 4209 N N . PHE B 1 192 ? 7.199 21.391 11.344 1 98.31 192 PHE B N 1
ATOM 4210 C CA . PHE B 1 192 ? 8.164 20.312 11.461 1 98.31 192 PHE B CA 1
ATOM 4211 C C . PHE B 1 192 ? 8.039 19.625 12.82 1 98.31 192 PHE B C 1
ATOM 4213 O O . PHE B 1 192 ? 7.262 20.062 13.672 1 98.31 192 PHE B O 1
ATOM 4220 N N . GLU B 1 193 ? 8.773 18.578 13.047 1 97.19 193 GLU B N 1
ATOM 4221 C CA . GLU B 1 193 ? 8.695 17.688 14.195 1 97.19 193 GLU B CA 1
ATOM 4222 C C . GLU B 1 193 ? 9.242 18.344 15.453 1 97.19 193 GLU B C 1
ATOM 4224 O O . GLU B 1 193 ? 9.734 19.484 15.398 1 97.19 193 GLU B O 1
ATOM 4229 N N . PHE B 1 194 ? 9.008 17.625 16.578 1 96.38 194 PHE B N 1
ATOM 4230 C CA . PHE B 1 194 ? 9.609 18.047 17.844 1 96.38 194 PHE B CA 1
ATOM 4231 C C . PHE B 1 194 ? 11.133 18.109 17.719 1 96.38 194 PHE B C 1
ATOM 4233 O O . PHE B 1 194 ? 11.781 17.094 17.469 1 96.38 194 PHE B O 1
ATOM 4240 N N . LEU B 1 195 ? 11.688 19.219 17.938 1 94.5 195 LEU B N 1
ATOM 4241 C CA . LEU B 1 195 ? 13.07 19.484 17.578 1 94.5 195 LEU B CA 1
ATOM 4242 C C . LEU B 1 195 ? 14.039 18.812 18.547 1 94.5 195 LEU B C 1
ATOM 4244 O O . LEU B 1 195 ? 15.227 18.672 18.25 1 94.5 195 LEU B O 1
ATOM 4248 N N . LEU B 1 196 ? 13.555 18.422 19.688 1 88.31 196 LEU B N 1
ATOM 4249 C CA . LEU B 1 196 ? 14.398 17.703 20.641 1 88.31 196 LEU B CA 1
ATOM 4250 C C . LEU B 1 196 ? 14.945 16.422 20.016 1 88.31 196 LEU B C 1
ATOM 4252 O O . LEU B 1 196 ? 15.992 15.922 20.438 1 88.31 196 LEU B O 1
ATOM 4256 N N . TYR B 1 197 ? 14.234 15.891 19.016 1 86.38 197 TYR B N 1
ATOM 4257 C CA . TYR B 1 197 ? 14.656 14.68 18.328 1 86.38 197 TYR B CA 1
ATOM 4258 C C . TYR B 1 197 ? 15.867 14.945 17.453 1 86.38 197 TYR B C 1
ATOM 4260 O O . TYR B 1 197 ? 16.516 14.016 16.953 1 86.38 197 TYR B O 1
ATOM 4268 N N . TYR B 1 198 ? 16.203 16.203 17.297 1 91.56 198 TYR B N 1
ATOM 4269 C CA . TYR B 1 198 ? 17.219 16.594 16.312 1 91.56 198 TYR B CA 1
ATOM 4270 C C . TYR B 1 198 ? 18.328 17.391 16.984 1 91.56 198 TYR B C 1
ATOM 4272 O O . TYR B 1 198 ? 18.938 18.266 16.344 1 91.56 198 TYR B O 1
ATOM 4280 N N . LYS B 1 199 ? 18.578 17.203 18.172 1 87.12 199 LYS B N 1
ATOM 4281 C CA . LYS B 1 199 ? 19.578 17.938 18.922 1 87.12 199 LYS B CA 1
ATOM 4282 C C . LYS B 1 199 ? 20.969 17.797 18.281 1 87.12 199 LYS B C 1
ATOM 4284 O O . LYS B 1 199 ? 21.75 18.75 18.281 1 87.12 199 LYS B O 1
ATOM 4289 N N . ASP B 1 200 ? 21.203 16.688 17.719 1 87.31 200 ASP B N 1
ATOM 4290 C CA . ASP B 1 200 ? 22.531 16.422 17.156 1 87.31 200 ASP B CA 1
ATOM 4291 C C . ASP B 1 200 ? 22.672 17.078 15.781 1 87.31 200 ASP B C 1
ATOM 4293 O O . ASP B 1 200 ? 23.703 17.688 15.492 1 87.31 200 ASP B O 1
ATOM 4297 N N . GLU B 1 201 ? 21.609 16.891 14.953 1 89.62 201 GLU B N 1
ATOM 4298 C CA . GLU B 1 201 ? 21.672 17.406 13.586 1 89.62 201 GLU B CA 1
ATOM 4299 C C . GLU B 1 201 ? 20.281 17.625 13.008 1 89.62 201 GLU B C 1
ATOM 4301 O O . GLU B 1 201 ? 19.453 16.703 12.984 1 89.62 201 GLU B O 1
ATOM 4306 N N . MET B 1 202 ? 20.078 18.859 12.578 1 93.12 202 MET B N 1
ATOM 4307 C CA . MET B 1 202 ? 18.859 19.156 11.852 1 93.12 202 MET B CA 1
ATOM 4308 C C . MET B 1 202 ? 18.891 18.562 10.445 1 93.12 202 MET B C 1
ATOM 4310 O O . MET B 1 202 ? 19.969 18.422 9.859 1 93.12 202 MET B O 1
ATOM 4314 N N . PRO B 1 203 ? 17.719 18.234 9.938 1 95.19 203 PRO B N 1
ATOM 4315 C CA . PRO B 1 203 ? 17.734 17.797 8.539 1 95.19 203 PRO B CA 1
ATOM 4316 C C . PRO B 1 203 ? 18.141 18.906 7.578 1 95.19 203 PRO B C 1
ATOM 4318 O O . PRO B 1 203 ? 17.906 20.094 7.863 1 95.19 203 PRO B O 1
ATOM 4321 N N . THR B 1 204 ? 18.781 18.469 6.574 1 95.62 204 THR B N 1
ATOM 4322 C CA . THR B 1 204 ? 18.938 19.359 5.434 1 95.62 204 THR B CA 1
ATOM 4323 C C . THR B 1 204 ? 17.719 19.266 4.508 1 95.62 204 THR B C 1
ATOM 4325 O O . THR B 1 204 ? 17.609 18.328 3.723 1 95.62 204 THR B O 1
ATOM 4328 N N . TRP B 1 205 ? 16.906 20.25 4.582 1 97.88 205 TRP B N 1
ATOM 4329 C CA . TRP B 1 205 ? 15.703 20.234 3.76 1 97.88 205 TRP B CA 1
ATOM 4330 C C . TRP B 1 205 ? 16.016 20.656 2.326 1 97.88 205 TRP B C 1
ATOM 4332 O O . TRP B 1 205 ? 16.969 21.406 2.084 1 97.88 205 TRP B O 1
ATOM 4342 N N . MET B 1 206 ? 15.203 20.156 1.444 1 98.5 206 MET B N 1
ATOM 4343 C CA . MET B 1 206 ? 15.297 20.609 0.061 1 98.5 206 MET B CA 1
ATOM 4344 C C . MET B 1 206 ? 14.891 22.078 -0.058 1 98.5 206 MET B C 1
ATOM 4346 O O . MET B 1 206 ? 13.961 22.531 0.618 1 98.5 206 MET B O 1
ATOM 4350 N N . THR B 1 207 ? 15.586 22.812 -0.955 1 98.25 207 THR B N 1
ATOM 4351 C CA . THR B 1 207 ? 15.18 24.188 -1.251 1 98.25 207 THR B CA 1
ATOM 4352 C C . THR B 1 207 ? 13.891 24.203 -2.064 1 98.25 207 THR B C 1
ATOM 4354 O O . THR B 1 207 ? 13.492 23.188 -2.627 1 98.25 207 THR B O 1
ATOM 4357 N N . LEU B 1 208 ? 13.297 25.406 -2.096 1 98.5 208 LEU B N 1
ATOM 4358 C CA . LEU B 1 208 ? 12.094 25.547 -2.908 1 98.5 208 LEU B CA 1
ATOM 4359 C C . LEU B 1 208 ? 12.391 25.234 -4.371 1 98.5 208 LEU B C 1
ATOM 4361 O O . LEU B 1 208 ? 11.562 24.625 -5.062 1 98.5 208 LEU B O 1
ATOM 4365 N N . GLU B 1 209 ? 13.539 25.578 -4.805 1 98.5 209 GLU B N 1
ATOM 4366 C CA . GLU B 1 209 ? 13.961 25.312 -6.176 1 98.5 209 GLU B CA 1
ATOM 4367 C C . GLU B 1 209 ? 14.117 23.812 -6.422 1 98.5 209 GLU B C 1
ATOM 4369 O O . GLU B 1 209 ? 13.656 23.297 -7.438 1 98.5 209 GLU B O 1
ATOM 4374 N N . GLU B 1 210 ? 14.75 23.188 -5.504 1 98.75 210 GLU B N 1
ATOM 4375 C CA . GLU B 1 210 ? 14.938 21.734 -5.621 1 98.75 210 GLU B CA 1
ATOM 4376 C C . GLU B 1 210 ? 13.602 21.016 -5.652 1 98.75 210 GLU B C 1
ATOM 4378 O O . GLU B 1 210 ? 13.414 20.062 -6.422 1 98.75 210 GLU B O 1
ATOM 4383 N N . LEU B 1 211 ? 12.68 21.422 -4.797 1 98.81 211 LEU B N 1
ATOM 4384 C CA . LEU B 1 211 ? 11.352 20.828 -4.766 1 98.81 211 LEU B CA 1
ATOM 4385 C C . LEU B 1 211 ? 10.625 21.047 -6.09 1 98.81 211 LEU B C 1
ATOM 4387 O O . LEU B 1 211 ? 10 20.125 -6.621 1 98.81 211 LEU B O 1
ATOM 4391 N N . THR B 1 212 ? 10.719 22.234 -6.594 1 98.75 212 THR B N 1
ATOM 4392 C CA . THR B 1 212 ? 10.094 22.547 -7.871 1 98.75 212 THR B CA 1
ATOM 4393 C C . THR B 1 212 ? 10.703 21.719 -8.992 1 98.75 212 THR B C 1
ATOM 4395 O O . THR B 1 212 ? 9.984 21.156 -9.828 1 98.75 212 THR B O 1
ATOM 4398 N N . ASP B 1 213 ? 12.008 21.578 -9.016 1 98.44 213 ASP B N 1
ATOM 4399 C CA . ASP B 1 213 ? 12.719 20.797 -10.016 1 98.44 213 ASP B CA 1
ATOM 4400 C C . ASP B 1 213 ? 12.312 19.312 -9.945 1 98.44 213 ASP B C 1
ATOM 4402 O O . ASP B 1 213 ? 12.336 18.625 -10.961 1 98.44 213 ASP B O 1
ATOM 4406 N N . ALA B 1 214 ? 11.953 18.891 -8.758 1 98.25 214 ALA B N 1
ATOM 4407 C CA . ALA B 1 214 ? 11.547 17.516 -8.547 1 98.25 214 ALA B CA 1
ATOM 4408 C C . ALA B 1 214 ? 10.109 17.281 -9.016 1 98.25 214 ALA B C 1
ATOM 4410 O O . ALA B 1 214 ? 9.602 16.172 -8.961 1 98.25 214 ALA B O 1
ATOM 4411 N N . GLY B 1 215 ? 9.391 18.375 -9.367 1 97.94 215 GLY B N 1
ATOM 4412 C CA . GLY B 1 215 ? 8.07 18.234 -9.961 1 97.94 215 GLY B CA 1
ATOM 4413 C C . GLY B 1 215 ? 6.949 18.625 -9.023 1 97.94 215 GLY B C 1
ATOM 4414 O O . GLY B 1 215 ? 5.77 18.469 -9.352 1 97.94 215 GLY B O 1
ATOM 4415 N N . PHE B 1 216 ? 7.238 19.125 -7.887 1 98.69 216 PHE B N 1
ATOM 4416 C CA . PHE B 1 216 ? 6.203 19.547 -6.953 1 98.69 216 PHE B CA 1
ATOM 4417 C C . PHE B 1 216 ? 5.703 20.953 -7.293 1 98.69 216 PHE B C 1
ATOM 4419 O O . PHE B 1 216 ? 6.484 21.812 -7.703 1 98.69 216 PHE B O 1
ATOM 4426 N N . ASN B 1 217 ? 4.426 21.172 -7.102 1 98.81 217 ASN B N 1
ATOM 4427 C CA . ASN B 1 217 ? 3.832 22.5 -7.242 1 98.81 217 ASN B CA 1
ATOM 4428 C C . ASN B 1 217 ? 4.008 23.328 -5.977 1 98.81 217 ASN B C 1
ATOM 4430 O O . ASN B 1 217 ? 3.205 23.234 -5.047 1 98.81 217 ASN B O 1
ATOM 4434 N N . ILE B 1 218 ? 5.055 24.203 -6.016 1 98.81 218 ILE B N 1
ATOM 4435 C CA . ILE B 1 218 ? 5.461 24.906 -4.801 1 98.81 218 ILE B CA 1
ATOM 4436 C C . ILE B 1 218 ? 5.145 26.391 -4.934 1 98.81 218 ILE B C 1
ATOM 4438 O O . ILE B 1 218 ? 5.379 27 -5.988 1 98.81 218 ILE B O 1
ATOM 4442 N N . ASN B 1 219 ? 4.609 26.969 -3.869 1 98.75 219 ASN B N 1
ATOM 4443 C CA . ASN B 1 219 ? 4.426 28.422 -3.787 1 98.75 219 ASN B CA 1
ATOM 4444 C C . ASN B 1 219 ? 5.699 29.125 -3.336 1 98.75 219 ASN B C 1
ATOM 4446 O O . ASN B 1 219 ? 6.051 29.078 -2.154 1 98.75 219 ASN B O 1
ATOM 4450 N N . HIS B 1 220 ? 6.293 29.844 -4.195 1 98.25 220 HIS B N 1
ATOM 4451 C CA . HIS B 1 220 ? 7.57 30.484 -3.9 1 98.25 220 HIS B CA 1
ATOM 4452 C C . HIS B 1 220 ? 7.367 31.812 -3.178 1 98.25 220 HIS B C 1
ATOM 4454 O O . HIS B 1 220 ? 8.32 32.406 -2.648 1 98.25 220 HIS B O 1
ATOM 4460 N N . ASN B 1 221 ? 6.145 32.25 -3.064 1 97.56 221 ASN B N 1
ATOM 4461 C CA . ASN B 1 221 ? 5.859 33.562 -2.504 1 97.56 221 ASN B CA 1
ATOM 4462 C C . ASN B 1 221 ? 5.164 33.469 -1.15 1 97.56 221 ASN B C 1
ATOM 4464 O O . ASN B 1 221 ? 4.664 34.469 -0.625 1 97.56 221 ASN B O 1
ATOM 4468 N N . TYR B 1 222 ? 5.137 32.281 -0.692 1 97.75 222 TYR B N 1
ATOM 4469 C CA . TYR B 1 222 ? 4.5 32.094 0.604 1 97.75 222 TYR B CA 1
ATOM 4470 C C . TYR B 1 222 ? 5.297 32.75 1.716 1 97.75 222 TYR B C 1
ATOM 4472 O O . TYR B 1 222 ? 6.512 32.562 1.821 1 97.75 222 TYR B O 1
ATOM 4480 N N . ASP B 1 223 ? 4.59 33.625 2.51 1 97.31 223 ASP B N 1
ATOM 4481 C CA . ASP B 1 223 ? 5.184 34.219 3.701 1 97.31 223 ASP B CA 1
ATOM 4482 C C . ASP B 1 223 ? 5.102 33.281 4.895 1 97.31 223 ASP B C 1
ATOM 4484 O O . ASP B 1 223 ? 4.059 33.188 5.551 1 97.31 223 ASP B O 1
ATOM 4488 N N . GLN B 1 224 ? 6.188 32.688 5.219 1 98 224 GLN B N 1
ATOM 4489 C CA . GLN B 1 224 ? 6.223 31.656 6.262 1 98 224 GLN B CA 1
ATOM 4490 C C . GLN B 1 224 ? 5.828 32.25 7.617 1 98 224 GLN B C 1
ATOM 4492 O O . GLN B 1 224 ? 6.211 33.375 7.949 1 98 224 GLN B O 1
ATOM 4497 N N . ILE B 1 225 ? 5.117 31.516 8.328 1 98.12 225 ILE B N 1
ATOM 4498 C CA . ILE B 1 225 ? 4.734 31.891 9.68 1 98.12 225 ILE B CA 1
ATOM 4499 C C . ILE B 1 225 ? 5.918 31.703 10.625 1 98.12 225 ILE B C 1
ATOM 4501 O O . ILE B 1 225 ? 6.18 32.562 11.477 1 98.12 225 ILE B O 1
ATOM 4505 N N . THR B 1 226 ? 6.578 30.625 10.492 1 97.5 226 THR B N 1
ATOM 4506 C CA . THR B 1 226 ? 7.82 30.344 11.195 1 97.5 226 THR B CA 1
ATOM 4507 C C . THR B 1 226 ? 8.977 30.172 10.219 1 97.5 226 THR B C 1
ATOM 4509 O O . THR B 1 226 ? 8.93 29.312 9.336 1 97.5 226 THR B O 1
ATOM 4512 N N . GLN B 1 227 ? 9.977 30.938 10.422 1 95.75 227 GLN B N 1
ATOM 4513 C CA . GLN B 1 227 ? 11.164 30.797 9.586 1 95.75 227 GLN B CA 1
ATOM 4514 C C . GLN B 1 227 ? 12.086 29.703 10.117 1 95.75 227 GLN B C 1
ATOM 4516 O O . GLN B 1 227 ? 12.133 29.469 11.328 1 95.75 227 GLN B O 1
ATOM 4521 N N . GLU B 1 228 ? 12.773 29.156 9.211 1 94.12 228 GLU B N 1
ATOM 4522 C CA . GLU B 1 228 ? 13.688 28.078 9.578 1 94.12 228 GLU B CA 1
ATOM 4523 C C . GLU B 1 228 ? 14.68 28.531 10.648 1 94.12 228 GLU B C 1
ATOM 4525 O O . GLU B 1 228 ? 14.977 27.781 11.578 1 94.12 228 GLU B O 1
ATOM 4530 N N . LYS B 1 229 ? 15.133 29.75 10.562 1 92.75 229 LYS B N 1
ATOM 4531 C CA . LYS B 1 229 ? 16.156 30.281 11.461 1 92.75 229 LYS B CA 1
ATOM 4532 C C . LYS B 1 229 ? 15.617 30.422 12.883 1 92.75 229 LYS B C 1
ATOM 4534 O O . LYS B 1 229 ? 16.391 30.562 13.836 1 92.75 229 LYS B O 1
ATOM 4539 N N . GLU B 1 230 ? 14.312 30.438 13.016 1 93.69 230 GLU B N 1
ATOM 4540 C CA . GLU B 1 230 ? 13.68 30.609 14.32 1 93.69 230 GLU B CA 1
ATOM 4541 C C . GLU B 1 230 ? 13.586 29.266 15.062 1 93.69 230 GLU B C 1
ATOM 4543 O O . GLU B 1 230 ? 13.289 29.234 16.25 1 93.69 230 GLU B O 1
ATOM 4548 N N . LEU B 1 231 ? 13.828 28.203 14.367 1 94.69 231 LEU B N 1
ATOM 4549 C CA . LEU B 1 231 ? 13.742 26.891 14.984 1 94.69 231 LEU B CA 1
ATOM 4550 C C . LEU B 1 231 ? 14.93 26.641 15.898 1 94.69 231 LEU B C 1
ATOM 4552 O O . LEU B 1 231 ? 16.078 26.922 15.531 1 94.69 231 LEU B O 1
ATOM 4556 N N . ASN B 1 232 ? 14.578 26.172 17.109 1 89.81 232 ASN B N 1
ATOM 4557 C CA . ASN B 1 232 ? 15.57 25.938 18.156 1 89.81 232 ASN B CA 1
ATOM 4558 C C . ASN B 1 232 ? 15.516 24.5 18.656 1 89.81 232 ASN B C 1
ATOM 4560 O O . ASN B 1 232 ? 14.508 24.062 19.219 1 89.81 232 ASN B O 1
ATOM 4564 N N . THR B 1 233 ? 16.609 23.766 18.609 1 91 233 THR B N 1
ATOM 4565 C CA . THR B 1 233 ? 16.641 22.344 18.969 1 91 233 THR B CA 1
ATOM 4566 C C . THR B 1 233 ? 16.531 22.172 20.469 1 91 233 THR B C 1
ATOM 4568 O O . THR B 1 233 ? 16.312 21.062 20.969 1 91 233 THR B O 1
ATOM 4571 N N . ASN B 1 234 ? 16.594 23.234 21.297 1 91.25 234 ASN B N 1
ATOM 4572 C CA . ASN B 1 234 ? 16.359 23.188 22.734 1 91.25 234 ASN B CA 1
ATOM 4573 C C . ASN B 1 234 ? 14.898 23.453 23.078 1 91.25 234 ASN B C 1
ATOM 4575 O O . ASN B 1 234 ? 14.586 23.812 24.219 1 91.25 234 ASN B O 1
ATOM 4579 N N . GLU B 1 235 ? 14.094 23.234 22.172 1 94.5 235 GLU B N 1
ATOM 4580 C CA . GLU B 1 235 ? 12.664 23.469 22.344 1 94.5 235 GLU B CA 1
ATOM 4581 C C . GLU B 1 235 ? 12.07 22.516 23.375 1 94.5 235 GLU B C 1
ATOM 4583 O O . GLU B 1 235 ? 12.328 21.312 23.344 1 94.5 235 GLU B O 1
ATOM 4588 N N . SER B 1 236 ? 11.281 23.031 24.359 1 95.5 236 SER B N 1
ATOM 4589 C CA . SER B 1 236 ? 10.531 22.203 25.297 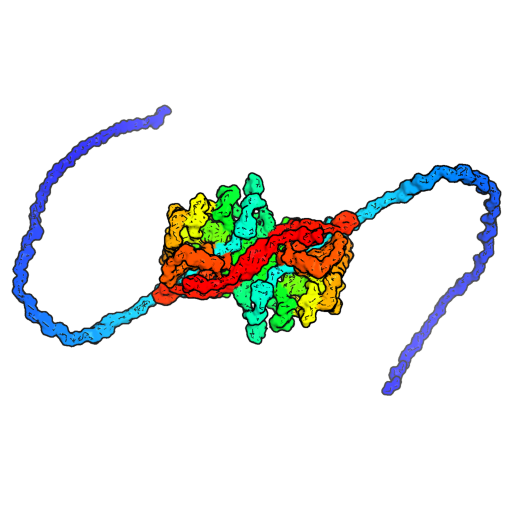1 95.5 236 SER B CA 1
ATOM 4590 C C . SER B 1 236 ? 9.266 21.656 24.641 1 95.5 236 SER B C 1
ATOM 4592 O O . SER B 1 236 ? 8.875 22.094 23.562 1 95.5 236 SER B O 1
ATOM 4594 N N . CYS B 1 237 ? 8.68 20.703 25.297 1 96.88 237 CYS B N 1
ATOM 4595 C CA . CYS B 1 237 ? 7.406 20.172 24.797 1 96.88 237 CYS B CA 1
ATOM 4596 C C . CYS B 1 237 ? 6.359 21.281 24.703 1 96.88 237 CYS B C 1
ATOM 4598 O O . CYS B 1 237 ? 5.621 21.359 23.719 1 96.88 237 CYS B O 1
ATOM 4600 N N . ASN B 1 238 ? 6.301 22.156 25.641 1 97.31 238 ASN B N 1
ATOM 4601 C CA . ASN B 1 238 ? 5.387 23.297 25.625 1 97.31 238 ASN B CA 1
ATOM 4602 C C . ASN B 1 238 ? 5.664 24.219 24.438 1 97.31 238 ASN B C 1
ATOM 4604 O O . ASN B 1 238 ? 4.734 24.672 23.766 1 97.31 238 ASN B O 1
ATOM 4608 N N . ASP B 1 239 ? 6.922 24.5 24.234 1 96.88 239 ASP B N 1
ATOM 4609 C CA . ASP B 1 239 ? 7.309 25.312 23.078 1 96.88 239 ASP B CA 1
ATOM 4610 C C . ASP B 1 239 ? 6.828 24.688 21.766 1 96.88 239 ASP B C 1
ATOM 4612 O O . ASP B 1 239 ? 6.375 25.391 20.875 1 96.88 239 ASP B O 1
ATOM 4616 N N . PHE B 1 240 ? 7.016 23.406 21.734 1 97.88 240 PHE B N 1
ATOM 4617 C CA . PHE B 1 240 ? 6.594 22.656 20.547 1 97.88 240 PHE B CA 1
ATOM 4618 C C . PHE B 1 240 ? 5.098 22.828 20.312 1 97.88 240 PHE B C 1
ATOM 4620 O O . PHE B 1 240 ? 4.672 23.141 19.188 1 97.88 240 PHE B O 1
ATOM 4627 N N . TYR B 1 241 ? 4.266 22.641 21.312 1 98.25 241 TYR B N 1
ATOM 4628 C CA . TYR B 1 241 ? 2.826 22.859 21.219 1 98.25 241 TYR B CA 1
ATOM 4629 C C . TYR B 1 241 ? 2.521 24.281 20.75 1 98.25 241 TYR B C 1
ATOM 4631 O O . TYR B 1 241 ? 1.691 24.484 19.859 1 98.25 241 TYR B O 1
ATOM 4639 N N . HIS B 1 242 ? 3.186 25.234 21.266 1 97.69 242 HIS B N 1
ATOM 4640 C CA . HIS B 1 242 ? 2.916 26.625 20.938 1 97.69 242 HIS B CA 1
ATOM 4641 C C . HIS B 1 242 ? 3.322 26.953 19.5 1 97.69 242 HIS B C 1
ATOM 4643 O O . HIS B 1 242 ? 2.641 27.719 18.812 1 97.69 242 HIS B O 1
ATOM 4649 N N . ARG B 1 243 ? 4.477 26.391 19.109 1 97.94 243 ARG B N 1
ATOM 4650 C CA . ARG B 1 243 ? 4.926 26.609 17.75 1 97.94 243 ARG B CA 1
ATOM 4651 C C . ARG B 1 243 ? 3.881 26.125 16.75 1 97.94 243 ARG B C 1
ATOM 4653 O O . ARG B 1 243 ? 3.535 26.844 15.805 1 97.94 243 ARG B O 1
ATOM 4660 N N . ASN B 1 244 ? 3.377 24.938 16.969 1 98.44 244 ASN B N 1
ATOM 4661 C CA . ASN B 1 244 ? 2.381 24.375 16.062 1 98.44 244 ASN B CA 1
ATOM 4662 C C . ASN B 1 244 ? 1.036 25.078 16.188 1 98.44 244 ASN B C 1
ATOM 4664 O O . ASN B 1 244 ? 0.371 25.344 15.188 1 98.44 244 ASN B O 1
ATOM 4668 N N . ALA B 1 245 ? 0.647 25.406 17.391 1 98.25 245 ALA B N 1
ATOM 4669 C CA . ALA B 1 245 ? -0.586 26.156 17.609 1 98.25 245 ALA B CA 1
ATOM 4670 C C . ALA B 1 245 ? -0.531 27.5 16.906 1 98.25 245 ALA B C 1
ATOM 4672 O O . ALA B 1 245 ? -1.53 27.953 16.344 1 98.25 245 ALA B O 1
ATOM 4673 N N . ASN B 1 246 ? 0.599 28.125 16.984 1 98.25 246 ASN B N 1
ATOM 4674 C CA . ASN B 1 246 ? 0.784 29.406 16.344 1 98.25 246 ASN B CA 1
ATOM 4675 C C . ASN B 1 246 ? 0.554 29.312 14.828 1 98.25 246 ASN B C 1
ATOM 4677 O O . ASN B 1 246 ? -0.082 30.188 14.242 1 98.25 246 ASN B O 1
ATOM 4681 N N . VAL B 1 247 ? 1.062 28.266 14.211 1 98.69 247 VAL B N 1
ATOM 4682 C CA . VAL B 1 247 ? 0.855 28.062 12.781 1 98.69 247 VAL B CA 1
ATOM 4683 C C . VAL B 1 247 ? -0.638 27.938 12.484 1 98.69 247 VAL B C 1
ATOM 4685 O O . VAL B 1 247 ? -1.155 28.609 11.594 1 98.69 247 VAL B O 1
ATOM 4688 N N . THR B 1 248 ? -1.318 27.125 13.242 1 98.44 248 THR B N 1
ATOM 4689 C CA . THR B 1 248 ? -2.744 26.906 13.039 1 98.44 248 THR B CA 1
ATOM 4690 C C . THR B 1 248 ? -3.527 28.203 13.211 1 98.44 248 THR B C 1
ATOM 4692 O O . THR B 1 248 ? -4.336 28.562 12.352 1 98.44 248 THR B O 1
ATOM 4695 N N . GLN B 1 249 ? -3.256 28.922 14.211 1 97.19 249 GLN B N 1
ATOM 4696 C CA . GLN B 1 249 ? -3.988 30.156 14.523 1 97.19 249 GLN B CA 1
ATOM 4697 C C . GLN B 1 249 ? -3.709 31.234 13.484 1 97.19 249 GLN B C 1
ATOM 4699 O O . GLN B 1 249 ? -4.625 31.938 13.055 1 97.19 249 GLN B O 1
ATOM 4704 N N . LYS B 1 250 ? -2.488 31.344 13.102 1 98.19 250 LYS B N 1
ATOM 4705 C CA . LYS B 1 250 ? -2.119 32.375 12.148 1 98.19 250 LYS B CA 1
ATOM 4706 C C . LYS B 1 250 ? -2.711 32.094 10.766 1 98.19 250 LYS B C 1
ATOM 4708 O O . LYS B 1 250 ? -3.154 33 10.078 1 98.19 250 LYS B O 1
ATOM 4713 N N . VAL B 1 251 ? -2.697 30.844 10.344 1 97.56 251 VAL B N 1
ATOM 4714 C CA . VAL B 1 251 ? -3.26 30.531 9.031 1 97.56 251 VAL B CA 1
ATOM 4715 C C . VAL B 1 251 ? -4.766 30.781 9.047 1 97.56 251 VAL B C 1
ATOM 4717 O O . VAL B 1 251 ? -5.34 31.25 8.062 1 97.56 251 VAL B O 1
ATOM 4720 N N . ILE B 1 252 ? -5.41 30.453 10.141 1 96.06 252 ILE B N 1
ATOM 4721 C CA . ILE B 1 252 ? -6.836 30.719 10.289 1 96.06 252 ILE B CA 1
ATOM 4722 C C . ILE B 1 252 ? -7.094 32.219 10.164 1 96.06 252 ILE B C 1
ATOM 4724 O O . ILE B 1 252 ? -8.008 32.625 9.445 1 96.06 252 ILE B O 1
ATOM 4728 N N . LYS B 1 253 ? -6.281 33 10.789 1 95.19 253 LYS B N 1
ATOM 4729 C CA . LYS B 1 253 ? -6.434 34.438 10.742 1 95.19 253 LYS B CA 1
ATOM 4730 C C . LYS B 1 253 ? -6.172 34.969 9.336 1 95.19 253 LYS B C 1
ATOM 4732 O O . LYS B 1 253 ? -6.941 35.781 8.82 1 95.19 253 LYS B O 1
ATOM 4737 N N . ARG B 1 254 ? -5.137 34.469 8.703 1 95.75 254 ARG B N 1
ATOM 4738 C CA . ARG B 1 254 ? -4.73 34.969 7.387 1 95.75 254 ARG B CA 1
ATOM 4739 C C . ARG B 1 254 ? -5.785 34.625 6.336 1 95.75 254 ARG B C 1
ATOM 4741 O O . ARG B 1 254 ? -5.918 35.344 5.344 1 95.75 254 ARG B O 1
ATOM 4748 N N . THR B 1 255 ? -6.535 33.562 6.602 1 94.88 255 THR B N 1
ATOM 4749 C CA . THR B 1 255 ? -7.492 33.125 5.598 1 94.88 255 THR B CA 1
ATOM 4750 C C . THR B 1 255 ? -8.914 33.5 6.004 1 94.88 255 THR B C 1
ATOM 4752 O O . THR B 1 255 ? -9.883 33.031 5.395 1 94.88 255 THR B O 1
ATOM 4755 N N . GLN B 1 256 ? -9.07 34.312 6.973 1 90.31 256 GLN B N 1
ATOM 4756 C CA . GLN B 1 256 ? -10.359 34.625 7.562 1 90.31 256 GLN B CA 1
ATOM 4757 C C . GLN B 1 256 ? -11.297 35.25 6.531 1 90.31 256 GLN B C 1
ATOM 4759 O O . GLN B 1 256 ? -12.484 34.906 6.473 1 90.31 256 GLN B O 1
ATOM 4764 N N . LEU B 1 257 ? -10.82 36.125 5.715 1 89.69 257 LEU B N 1
ATOM 4765 C CA . LEU B 1 257 ? -11.641 36.812 4.734 1 89.69 257 LEU B CA 1
ATOM 4766 C C . LEU B 1 257 ? -12.133 35.875 3.652 1 89.69 257 LEU B C 1
ATOM 4768 O O . LEU B 1 257 ? -13.266 35.969 3.188 1 89.69 257 LEU B O 1
ATOM 4772 N N . GLN B 1 258 ? -11.258 34.969 3.305 1 91.75 258 GLN B N 1
ATOM 4773 C CA . GLN B 1 258 ? -11.594 34 2.256 1 91.75 258 GLN B CA 1
ATOM 4774 C C . GLN B 1 258 ? -12.445 32.875 2.807 1 91.75 258 GLN B C 1
ATOM 4776 O O . GLN B 1 258 ? -13.336 32.344 2.119 1 91.75 258 GLN B O 1
ATOM 4781 N N . GLY B 1 259 ? -12.188 32.5 4.07 1 93 259 GLY B N 1
ATOM 4782 C CA . GLY B 1 259 ? -12.781 31.297 4.629 1 93 259 GLY B CA 1
ATOM 4783 C C . GLY B 1 259 ? -12.203 30.031 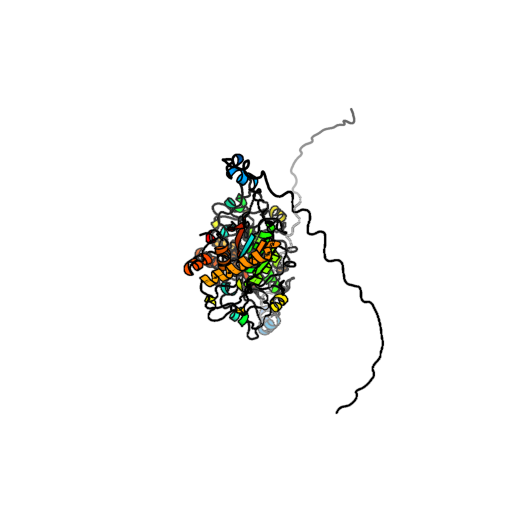4.039 1 93 259 GLY B C 1
ATOM 4784 O O . GLY B 1 259 ? -11.016 29.969 3.719 1 93 259 GLY B O 1
ATOM 4785 N N . GLY B 1 260 ? -12.961 28.969 4.078 1 94.06 260 GLY B N 1
ATOM 4786 C CA . GLY B 1 260 ? -12.586 27.734 3.41 1 94.06 260 GLY B CA 1
ATOM 4787 C C . GLY B 1 260 ? -11.891 26.75 4.332 1 94.06 260 GLY B C 1
ATOM 4788 O O . GLY B 1 260 ? -11.781 26.984 5.535 1 94.06 260 GLY B O 1
ATOM 4789 N N . THR B 1 261 ? -11.43 25.703 3.707 1 96.62 261 THR B N 1
ATOM 4790 C CA . THR B 1 261 ? -10.812 24.594 4.418 1 96.62 261 THR B CA 1
ATOM 4791 C C . THR B 1 261 ? -9.297 24.625 4.277 1 96.62 261 THR B C 1
ATOM 4793 O O . THR B 1 261 ? -8.781 24.812 3.174 1 96.62 261 THR B O 1
ATOM 4796 N N . VAL B 1 262 ? -8.617 24.484 5.414 1 98 262 VAL B N 1
ATOM 4797 C CA . VAL B 1 262 ? -7.16 24.469 5.453 1 98 262 VAL B CA 1
ATOM 4798 C C . VAL B 1 262 ? -6.66 23.047 5.625 1 98 262 VAL B C 1
ATOM 4800 O O . VAL B 1 262 ? -7.156 22.297 6.48 1 98 262 VAL B O 1
ATOM 4803 N N . LEU B 1 263 ? -5.73 22.641 4.785 1 98.69 263 LEU B N 1
ATOM 4804 C CA . LEU B 1 263 ? -5.023 21.359 4.934 1 98.69 263 LEU B CA 1
ATOM 4805 C C . LEU B 1 263 ? -3.605 21.594 5.449 1 98.69 263 LEU B C 1
ATOM 4807 O O . LEU B 1 263 ? -2.822 22.312 4.832 1 98.69 263 LEU B O 1
ATOM 4811 N N . LEU B 1 264 ? -3.287 21.047 6.582 1 98.88 264 LEU B N 1
ATOM 4812 C CA . LEU B 1 264 ? -1.938 21 7.137 1 98.88 264 LEU B CA 1
ATOM 4813 C C . LEU B 1 264 ? -1.355 19.594 7.051 1 98.88 264 LEU B C 1
ATOM 4815 O O . LEU B 1 264 ? -1.978 18.641 7.508 1 98.88 264 LEU B O 1
ATOM 4819 N N . VAL B 1 265 ? -0.22 19.453 6.418 1 98.94 265 VAL B N 1
ATOM 4820 C CA . VAL B 1 265 ? 0.441 18.156 6.328 1 98.94 265 VAL B CA 1
ATOM 4821 C C . VAL B 1 265 ? 1.723 18.172 7.16 1 98.94 265 VAL B C 1
ATOM 4823 O O . VAL B 1 265 ? 2.594 19.031 6.949 1 98.94 265 VAL B O 1
ATOM 4826 N N . GLY B 1 266 ? 1.805 17.281 8.07 1 98.75 266 GLY B N 1
ATOM 4827 C CA . GLY B 1 266 ? 2.953 17.219 8.961 1 98.75 266 GLY B CA 1
ATOM 4828 C C . GLY B 1 266 ? 3.248 15.805 9.438 1 98.75 266 GLY B C 1
ATOM 4829 O O . GLY B 1 266 ? 3.371 14.883 8.633 1 98.75 266 GLY B O 1
ATOM 4830 N N . HIS B 1 267 ? 3.332 15.711 10.711 1 98.56 267 HIS B N 1
ATOM 4831 C CA . HIS B 1 267 ? 3.816 14.492 11.359 1 98.56 267 HIS B CA 1
ATOM 4832 C C . HIS B 1 267 ? 2.801 13.961 12.367 1 98.56 267 HIS B C 1
ATOM 4834 O O . HIS B 1 267 ? 1.688 14.484 12.461 1 98.56 267 H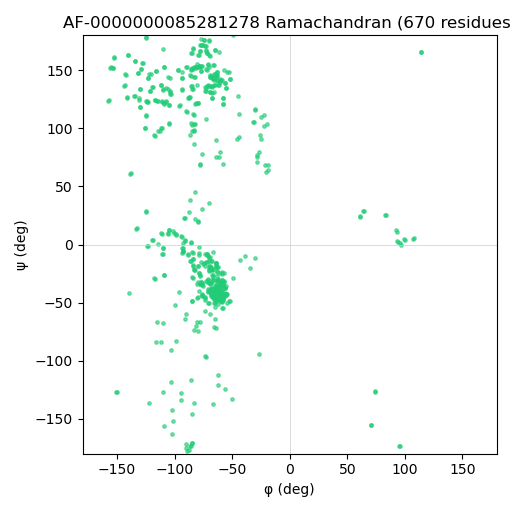IS B O 1
ATOM 4840 N N . SER B 1 268 ? 3.143 12.789 13.023 1 97.69 268 SER B N 1
ATOM 4841 C CA . SER B 1 268 ? 2.209 12.203 13.977 1 97.69 268 SER B CA 1
ATOM 4842 C C . SER B 1 268 ? 1.813 13.211 15.055 1 97.69 268 SER B C 1
ATOM 4844 O O . SER B 1 268 ? 0.625 13.414 15.32 1 97.69 268 SER B O 1
ATOM 4846 N N . ALA B 1 269 ? 2.758 13.961 15.562 1 97.69 269 ALA B N 1
ATOM 4847 C CA . ALA B 1 269 ? 2.512 14.883 16.672 1 97.69 269 ALA B CA 1
ATOM 4848 C C . ALA B 1 269 ? 1.671 16.062 16.219 1 97.69 269 ALA B C 1
ATOM 4850 O O . ALA B 1 269 ? 0.912 16.641 17.016 1 97.69 269 ALA B O 1
ATOM 4851 N N . THR B 1 270 ? 1.793 16.438 14.977 1 98.19 270 THR B N 1
ATOM 4852 C CA . THR B 1 270 ? 1.133 17.656 14.492 1 98.19 270 THR B CA 1
ATOM 4853 C C . THR B 1 270 ? -0.384 17.516 14.594 1 98.19 270 THR B C 1
ATOM 4855 O O . THR B 1 270 ? -1.091 18.516 14.75 1 98.19 270 THR B O 1
ATOM 4858 N N . LEU B 1 271 ? -0.937 16.281 14.461 1 98.12 271 LEU B N 1
ATOM 4859 C CA . LEU B 1 271 ? -2.375 16.109 14.625 1 98.12 271 LEU B CA 1
ATOM 4860 C C . LEU B 1 271 ? -2.826 16.578 16 1 98.12 271 LEU B C 1
ATOM 4862 O O . LEU B 1 271 ? -3.887 17.188 16.141 1 98.12 271 LEU B O 1
ATOM 4866 N N . GLU B 1 272 ? -1.986 16.359 16.969 1 97.19 272 GLU B N 1
ATOM 4867 C CA . GLU B 1 272 ? -2.25 16.719 18.359 1 97.19 272 GLU B CA 1
ATOM 4868 C C . GLU B 1 272 ? -1.883 18.172 18.625 1 97.19 272 GLU B C 1
ATOM 4870 O O . GLU B 1 272 ? -2.711 18.938 19.109 1 97.19 272 GLU B O 1
ATOM 4875 N N . THR B 1 273 ? -0.751 18.609 18.234 1 98.19 273 THR B N 1
ATOM 4876 C CA . THR B 1 273 ? -0.202 19.891 18.656 1 98.19 273 THR B CA 1
ATOM 4877 C C . THR B 1 273 ? -0.853 21.031 17.891 1 98.19 273 THR B C 1
ATOM 4879 O O . THR B 1 273 ? -0.973 22.141 18.406 1 98.19 273 THR B O 1
ATOM 4882 N N . CYS B 1 274 ? -1.321 20.75 16.703 1 98.25 274 CYS B N 1
ATOM 4883 C CA . CYS B 1 274 ? -1.953 21.797 15.914 1 98.25 274 CYS B CA 1
ATOM 4884 C C . CYS B 1 274 ? -3.416 21.969 16.297 1 98.25 274 CYS B C 1
ATOM 4886 O O . CYS B 1 274 ? -4.035 22.969 15.969 1 98.25 274 CYS B O 1
ATOM 4888 N N . THR B 1 275 ? -4.012 20.984 16.969 1 97.38 275 THR B N 1
ATOM 4889 C CA . THR B 1 275 ? -5.441 21.062 17.234 1 97.38 275 THR B CA 1
ATOM 4890 C C . THR B 1 275 ? -5.703 21.312 18.719 1 97.38 275 THR B C 1
ATOM 4892 O O . THR B 1 275 ? -6.723 21.906 19.078 1 97.38 275 THR B O 1
ATOM 4895 N N . ARG B 1 276 ? -4.832 20.938 19.578 1 97.31 276 ARG B N 1
ATOM 4896 C CA . ARG B 1 276 ? -5.07 20.906 21.016 1 97.31 276 ARG B CA 1
ATOM 4897 C C . ARG B 1 276 ? -5.457 22.281 21.547 1 97.31 276 ARG B C 1
ATOM 4899 O O . ARG B 1 276 ? -6.523 22.453 22.141 1 97.31 276 ARG B O 1
ATOM 4906 N N . GLU B 1 277 ? -4.652 23.25 21.281 1 96.75 277 GLU B N 1
ATOM 4907 C CA . GLU B 1 277 ? -4.938 24.594 21.781 1 96.75 277 GLU B CA 1
ATOM 4908 C C . GLU B 1 277 ? -6.105 25.219 21.031 1 96.75 277 GLU B C 1
ATOM 4910 O O . GLU B 1 277 ? -6.84 26.047 21.578 1 96.75 277 GLU B O 1
ATOM 4915 N N . LEU B 1 278 ? -6.211 24.875 19.797 1 96.5 278 LEU B N 1
ATOM 4916 C CA . LEU B 1 278 ? -7.309 25.391 18.984 1 96.5 278 LEU B CA 1
ATOM 4917 C C . LEU B 1 278 ? -8.656 25.047 19.609 1 96.5 278 LEU B C 1
ATOM 4919 O O . LEU B 1 278 ? -9.578 25.875 19.594 1 96.5 278 LEU B O 1
ATOM 4923 N N . VAL B 1 279 ? -8.758 23.859 20.203 1 95.81 279 VAL B N 1
ATOM 4924 C CA . VAL B 1 279 ? -10.047 23.422 20.719 1 95.81 279 VAL B CA 1
ATOM 4925 C C . VAL B 1 279 ? -10.102 23.625 22.234 1 95.81 279 VAL B C 1
ATOM 4927 O O . VAL B 1 279 ? -10.953 23.047 22.922 1 95.81 279 VAL B O 1
ATOM 4930 N N . GLY B 1 280 ? -9.141 24.344 22.766 1 94.81 280 GLY B N 1
ATOM 4931 C CA . GLY B 1 280 ? -9.219 24.812 24.141 1 94.81 280 GLY B CA 1
ATOM 4932 C C . GLY B 1 280 ? -8.43 23.953 25.109 1 94.81 280 GLY B C 1
ATOM 4933 O O . GLY B 1 280 ? -8.492 24.156 26.328 1 94.81 280 GLY B O 1
ATOM 4934 N N . GLY B 1 281 ? -7.719 22.984 24.609 1 95.25 281 GLY B N 1
ATOM 4935 C CA . GLY B 1 281 ? -6.898 22.156 25.484 1 95.25 281 GLY B CA 1
ATOM 4936 C C . GLY B 1 281 ? -5.562 22.797 25.828 1 95.25 281 GLY B C 1
ATOM 4937 O O . GLY B 1 281 ? -5.012 23.562 25.031 1 95.25 281 GLY B O 1
ATOM 4938 N N . ALA B 1 282 ? -5.098 22.406 26.969 1 96.19 282 ALA B N 1
ATOM 4939 C CA . ALA B 1 282 ? -3.75 22.812 27.359 1 96.19 282 ALA B CA 1
ATOM 4940 C C . ALA B 1 282 ? -2.703 21.859 26.812 1 96.19 282 ALA B C 1
ATOM 4942 O O . ALA B 1 282 ? -2.979 20.672 26.625 1 96.19 282 ALA B O 1
ATOM 4943 N N . PRO B 1 283 ? -1.502 22.375 26.562 1 97.5 283 PRO B N 1
ATOM 4944 C CA . PRO B 1 283 ? -0.432 21.469 26.156 1 97.5 283 PRO B CA 1
ATOM 4945 C C . PRO B 1 283 ? -0.257 20.297 27.094 1 97.5 283 PRO B C 1
ATOM 4947 O O . PRO B 1 283 ? -0.384 20.453 28.312 1 97.5 283 PRO B O 1
ATOM 4950 N N . ARG B 1 284 ? 0.038 19.156 26.547 1 96.56 284 ARG B N 1
ATOM 4951 C CA . ARG B 1 284 ? 0.322 17.969 27.344 1 96.56 284 ARG B CA 1
ATOM 4952 C C . ARG B 1 284 ? 1.79 17.922 27.766 1 96.56 284 ARG B C 1
ATOM 4954 O O . ARG B 1 284 ? 2.615 18.656 27.219 1 96.56 284 ARG B O 1
ATOM 4961 N N . THR B 1 285 ? 2.041 17.016 28.781 1 96.31 285 THR B N 1
ATOM 4962 C CA . THR B 1 285 ? 3.436 16.703 29.078 1 96.31 285 THR B CA 1
ATOM 4963 C C . THR B 1 285 ? 4.066 15.898 27.938 1 96.31 285 THR B C 1
ATOM 4965 O O . THR B 1 285 ? 3.361 15.336 27.109 1 96.31 285 THR B O 1
ATOM 4968 N N . GLU B 1 286 ? 5.355 15.898 27.953 1 95.69 286 GLU B N 1
ATOM 4969 C CA . GLU B 1 286 ? 6.062 15.125 26.938 1 95.69 286 GLU B CA 1
ATOM 4970 C C . GLU B 1 286 ? 5.641 13.664 26.969 1 95.69 286 GLU B C 1
ATOM 4972 O O . GLU B 1 286 ? 5.426 13.055 25.922 1 95.69 286 GLU B O 1
ATOM 4977 N N . HIS B 1 287 ? 5.535 13.117 28.156 1 95.69 287 HIS B N 1
ATOM 4978 C CA . HIS B 1 287 ? 5.141 11.727 28.312 1 95.69 287 HIS B CA 1
ATOM 4979 C C . HIS B 1 287 ? 3.748 11.477 27.75 1 95.69 287 HIS B C 1
ATOM 4981 O O . HIS B 1 287 ? 3.527 10.484 27.047 1 95.69 287 HIS B O 1
ATOM 4987 N N . GLU B 1 288 ? 2.822 12.359 28.031 1 95.56 288 GLU B N 1
ATOM 4988 C CA . GLU B 1 288 ? 1.458 12.234 27.516 1 95.56 288 GLU B CA 1
ATOM 4989 C C . GLU B 1 288 ? 1.415 12.391 26 1 95.56 288 GLU B C 1
ATOM 4991 O O . GLU B 1 288 ? 0.658 11.695 25.328 1 95.56 288 GLU B O 1
ATOM 4996 N N . MET B 1 289 ? 2.178 13.359 25.516 1 95.75 289 MET B N 1
ATOM 4997 C CA . MET B 1 289 ? 2.242 13.57 24.062 1 95.75 289 MET B CA 1
ATOM 4998 C C . MET B 1 289 ? 2.729 12.32 23.344 1 95.75 289 MET B C 1
ATOM 5000 O O . MET B 1 289 ? 2.156 11.914 22.344 1 95.75 289 MET B O 1
ATOM 5004 N N . ILE B 1 290 ? 3.744 11.68 23.938 1 94.56 290 ILE B N 1
ATOM 5005 C CA . ILE B 1 290 ? 4.32 10.477 23.344 1 94.56 290 ILE B CA 1
ATOM 5006 C C . ILE B 1 290 ? 3.279 9.359 23.344 1 94.56 290 ILE B C 1
ATOM 5008 O O . ILE B 1 290 ? 3.176 8.602 22.359 1 94.56 290 ILE B O 1
ATOM 5012 N N . ALA B 1 291 ? 2.502 9.25 24.375 1 94.56 291 ALA B N 1
ATOM 5013 C CA . ALA B 1 291 ? 1.454 8.242 24.453 1 94.56 291 ALA B CA 1
ATOM 5014 C C . ALA B 1 291 ? 0.416 8.43 23.359 1 94.56 291 ALA B C 1
ATOM 5016 O O . ALA B 1 291 ? -0.061 7.457 22.766 1 94.56 291 ALA B O 1
ATOM 5017 N N . VAL B 1 292 ? 0.119 9.664 23.016 1 94.56 292 VAL B N 1
ATOM 5018 C CA . VAL B 1 292 ? -0.865 9.977 21.984 1 94.56 292 VAL B CA 1
ATOM 5019 C C . VAL B 1 292 ? -0.284 9.672 20.609 1 94.56 292 VAL B C 1
ATOM 5021 O O . VAL B 1 292 ? -0.941 9.039 19.781 1 94.56 292 VAL B O 1
ATOM 5024 N N . ILE B 1 293 ? 0.919 10.094 20.375 1 94.31 293 ILE B N 1
ATOM 5025 C CA . ILE B 1 293 ? 1.514 10.031 19.047 1 94.31 293 ILE B CA 1
ATOM 5026 C C . ILE B 1 293 ? 1.708 8.578 18.625 1 94.31 293 ILE B C 1
ATOM 5028 O O . ILE B 1 293 ? 1.631 8.242 17.453 1 94.31 293 ILE B O 1
ATOM 5032 N N . LYS B 1 294 ? 1.934 7.652 19.578 1 94.12 294 LYS B N 1
ATOM 5033 C CA . LYS B 1 294 ? 2.113 6.227 19.297 1 94.12 294 LYS B CA 1
ATOM 5034 C C . LYS B 1 294 ? 0.844 5.617 18.703 1 94.12 294 LYS B C 1
ATOM 5036 O O . LYS B 1 294 ? 0.893 4.559 18.078 1 94.12 294 LYS B O 1
ATOM 5041 N N . GLU B 1 295 ? -0.252 6.273 18.891 1 95.12 295 GLU B N 1
ATOM 5042 C CA . GLU B 1 295 ? -1.542 5.758 18.438 1 95.12 295 GLU B CA 1
ATOM 5043 C C . GLU B 1 295 ? -1.95 6.383 17.109 1 95.12 295 GLU B C 1
ATOM 5045 O O . GLU B 1 295 ? -3.094 6.234 16.672 1 95.12 295 GLU B O 1
ATOM 5050 N N . ILE B 1 296 ? -1.065 7.105 16.5 1 96.62 296 ILE B N 1
ATOM 5051 C CA . ILE B 1 296 ? -1.391 7.809 15.266 1 96.62 296 ILE B CA 1
ATOM 5052 C C . ILE B 1 296 ? -0.629 7.184 14.102 1 96.62 296 ILE B C 1
ATOM 5054 O O . ILE B 1 296 ? 0.548 7.484 13.891 1 96.62 296 ILE B O 1
ATOM 5058 N N . PRO B 1 297 ? -1.275 6.359 13.328 1 97 297 PRO B N 1
ATOM 5059 C CA . PRO B 1 297 ? -0.614 5.707 12.195 1 97 297 PRO B CA 1
ATOM 5060 C C . PRO B 1 297 ? -0.381 6.656 11.023 1 97 297 PRO B C 1
ATOM 5062 O O . PRO B 1 297 ? -0.767 7.824 11.086 1 97 297 PRO B O 1
ATOM 5065 N N . TYR B 1 298 ? 0.301 6.109 10 1 97.94 298 TYR B N 1
ATOM 5066 C CA . TYR B 1 298 ? 0.566 6.887 8.797 1 97.94 298 TYR B CA 1
ATOM 5067 C C . TYR B 1 298 ? -0.733 7.332 8.133 1 97.94 298 TYR B C 1
ATOM 5069 O O . TYR B 1 298 ? -1.723 6.594 8.141 1 97.94 298 TYR B O 1
ATOM 5077 N N . CYS B 1 299 ? -0.682 8.578 7.645 1 97.62 299 CYS B N 1
ATOM 5078 C CA . CYS B 1 299 ? -1.748 9.203 6.867 1 97.62 299 CYS B CA 1
ATOM 5079 C C . CYS B 1 299 ? -3.035 9.289 7.68 1 97.62 299 CYS B C 1
ATOM 5081 O O . CYS B 1 299 ? -4.129 9.289 7.117 1 97.62 299 CYS B O 1
ATOM 5083 N N . SER B 1 300 ? -2.908 9.273 9 1 97.19 300 SER B N 1
ATOM 5084 C CA . SER B 1 300 ? -4.043 9.641 9.844 1 97.19 300 SER B CA 1
ATOM 5085 C C . SER B 1 300 ? -4.418 11.109 9.672 1 97.19 300 SER B C 1
ATOM 5087 O O . SER B 1 300 ? -3.564 11.93 9.336 1 97.19 300 SER B O 1
ATOM 5089 N N . VAL B 1 301 ? -5.688 11.391 9.945 1 97.12 301 VAL B N 1
ATOM 5090 C CA . VAL B 1 301 ? -6.176 12.742 9.695 1 97.12 301 VAL B CA 1
ATOM 5091 C C . VAL B 1 301 ? -6.992 13.227 10.891 1 97.12 301 VAL B C 1
ATOM 5093 O O . VAL B 1 301 ? -7.883 12.523 11.367 1 97.12 301 VAL B O 1
ATOM 5096 N N . ALA B 1 302 ? -6.645 14.375 11.383 1 97.38 302 ALA B N 1
ATOM 5097 C CA . ALA B 1 302 ? -7.484 15.102 12.336 1 97.38 302 ALA B CA 1
ATOM 5098 C C . ALA B 1 302 ? -8.398 16.094 11.617 1 97.38 302 ALA B C 1
ATOM 5100 O O . ALA B 1 302 ? -7.992 16.719 10.633 1 97.38 302 ALA B O 1
ATOM 5101 N N . PHE B 1 303 ? -9.578 16.234 12.125 1 96.75 303 PHE B N 1
ATOM 5102 C CA . PHE B 1 303 ? -10.602 17.094 11.531 1 96.75 303 PHE B CA 1
ATOM 5103 C C . PHE B 1 303 ? -11.211 18.016 12.578 1 96.75 303 PHE B C 1
ATOM 5105 O O . PHE B 1 303 ? -11.766 17.547 13.578 1 96.75 303 PHE B O 1
ATOM 5112 N N . ALA B 1 304 ? -11.039 19.312 12.367 1 96.69 304 ALA B N 1
ATOM 5113 C CA . ALA B 1 304 ? -11.648 20.328 13.234 1 96.69 304 ALA B CA 1
ATOM 5114 C C . ALA B 1 304 ? -12.531 21.281 12.43 1 96.69 304 ALA B C 1
ATOM 5116 O O . ALA B 1 304 ? -12.203 21.625 11.297 1 96.69 304 ALA B O 1
ATOM 5117 N N . ALA B 1 305 ? -13.586 21.672 13.016 1 95.25 305 ALA B N 1
ATOM 5118 C CA . ALA B 1 305 ? -14.523 22.578 12.367 1 95.25 305 ALA B CA 1
ATOM 5119 C C . ALA B 1 305 ? -14.906 23.734 13.305 1 95.25 305 ALA B C 1
ATOM 5121 O O . ALA B 1 305 ? -14.953 23.547 14.523 1 95.25 305 ALA B O 1
ATOM 5122 N N . GLN B 1 306 ? -15.133 24.844 12.648 1 94.62 306 GLN B N 1
ATOM 5123 C CA . GLN B 1 306 ? -15.586 26.031 13.375 1 94.62 306 GLN B CA 1
ATOM 5124 C C . GLN B 1 306 ? -17.109 26.125 13.367 1 94.62 306 GLN B C 1
ATOM 5126 O O . GLN B 1 306 ? -17.75 25.969 12.328 1 94.62 306 GLN B O 1
ATOM 5131 N N . ASP B 1 307 ? -17.672 26.391 14.516 1 91.12 307 ASP B N 1
ATOM 5132 C CA . ASP B 1 307 ? -19.125 26.547 14.562 1 91.12 307 ASP B CA 1
ATOM 5133 C C . ASP B 1 307 ? -19.531 28 14.312 1 91.12 307 ASP B C 1
ATOM 5135 O O . ASP B 1 307 ? -18.672 28.828 14.016 1 91.12 307 ASP B O 1
ATOM 5139 N N . THR B 1 308 ? -20.812 28.281 14.367 1 87.19 308 THR B N 1
ATOM 5140 C CA . THR B 1 308 ? -21.359 29.594 14.016 1 87.19 308 THR B CA 1
ATOM 5141 C C . THR B 1 308 ? -20.953 30.641 15.047 1 87.19 308 THR B C 1
ATOM 5143 O O . THR B 1 308 ? -21.016 31.844 14.766 1 87.19 308 THR B O 1
ATOM 5146 N N . LYS B 1 309 ? -20.562 30.219 16.219 1 88.62 309 LYS B N 1
ATOM 5147 C CA . LYS B 1 309 ? -20.156 31.141 17.281 1 88.62 309 LYS B CA 1
ATOM 5148 C C . LYS B 1 309 ? -18.641 31.391 17.25 1 88.62 309 LYS B C 1
ATOM 5150 O O . LYS B 1 309 ? -18.125 32.156 18.047 1 88.62 309 LYS B O 1
ATOM 5155 N N . GLY B 1 310 ? -17.969 30.719 16.359 1 88.94 310 GLY B N 1
ATOM 5156 C CA . GLY B 1 310 ? -16.531 30.922 16.203 1 88.94 310 GLY B CA 1
ATOM 5157 C C . GLY B 1 310 ? -15.695 29.922 16.969 1 88.94 310 GLY B C 1
ATOM 5158 O O . GLY B 1 310 ? -14.469 29.938 16.891 1 88.94 310 GLY B O 1
ATOM 5159 N N . SER B 1 311 ? -16.359 29.016 17.625 1 93.06 311 SER B N 1
ATOM 5160 C CA . SER B 1 311 ? -15.648 28.016 18.422 1 93.06 311 SER B CA 1
ATOM 5161 C C . SER B 1 311 ? -15.25 26.828 17.562 1 93.06 311 SER B C 1
ATOM 5163 O O . SER B 1 311 ? -16 26.422 16.672 1 93.06 311 SER B O 1
ATOM 5165 N N . TRP B 1 312 ? -14.062 26.266 17.938 1 96.25 312 TRP B N 1
ATOM 5166 C CA . TRP B 1 312 ? -13.555 25.109 17.188 1 96.25 312 TRP B CA 1
ATOM 5167 C C . TRP B 1 312 ? -13.734 23.828 18 1 96.25 312 TRP B C 1
ATOM 5169 O O . TRP B 1 312 ? -13.586 23.828 19.219 1 96.25 312 TRP B O 1
ATOM 5179 N N . SER B 1 313 ? -14.039 22.75 17.281 1 96.12 313 SER B N 1
ATOM 5180 C CA . SER B 1 313 ? -14.141 21.438 17.891 1 96.12 313 SER B CA 1
ATOM 5181 C C . SER B 1 313 ? -13.602 20.344 16.969 1 96.12 313 SER B C 1
ATOM 5183 O O . SER B 1 313 ? -13.648 20.484 15.742 1 96.12 313 SER B O 1
ATOM 5185 N N . LEU B 1 314 ? -13.023 19.344 17.578 1 96.31 314 LEU B N 1
ATOM 5186 C CA . LEU B 1 314 ? -12.648 18.156 16.828 1 96.31 314 LEU B CA 1
ATOM 5187 C C . LEU B 1 314 ? -13.883 17.344 16.438 1 96.31 314 LEU B C 1
ATOM 5189 O O . LEU B 1 314 ? -14.812 17.203 17.219 1 96.31 314 LEU B O 1
ATOM 5193 N N . GLN B 1 315 ? -13.828 16.938 15.219 1 94.69 315 GLN B N 1
ATOM 5194 C CA . GLN B 1 315 ? -14.914 16.094 14.703 1 94.69 315 GLN B CA 1
ATOM 5195 C C . GLN B 1 315 ? -14.367 14.82 14.07 1 94.69 315 GLN B C 1
ATOM 5197 O O . GLN B 1 315 ? -13.195 14.758 13.688 1 94.69 315 GLN B O 1
ATOM 5202 N N . LYS B 1 316 ? -15.227 13.812 14.039 1 93.44 316 LYS B N 1
ATOM 5203 C CA . LYS B 1 316 ? -14.883 12.609 13.281 1 93.44 316 LYS B CA 1
ATOM 5204 C C . LYS B 1 316 ? -14.609 12.953 11.82 1 93.44 316 LYS B C 1
ATOM 5206 O O . LYS B 1 316 ? -15.422 13.617 11.172 1 93.44 316 LYS B O 1
ATOM 5211 N N . PRO B 1 317 ? -13.445 12.555 11.32 1 92.25 317 PRO B N 1
ATOM 5212 C CA . PRO B 1 317 ? -13.195 12.789 9.898 1 92.25 317 PRO B CA 1
ATOM 5213 C C . PRO B 1 317 ? -14.266 12.172 9 1 92.25 317 PRO B C 1
ATOM 5215 O O . PRO B 1 317 ? -14.742 11.07 9.266 1 92.25 317 PRO B O 1
ATOM 5218 N N . PRO B 1 318 ? -14.672 12.867 7.988 1 89.69 318 PRO B N 1
ATOM 5219 C CA . PRO B 1 318 ? -15.734 12.359 7.117 1 89.69 318 PRO B CA 1
ATOM 5220 C C . PRO B 1 318 ? -15.234 11.336 6.105 1 89.69 318 PRO B C 1
ATOM 5222 O O . PRO B 1 318 ? -15.828 11.172 5.035 1 89.69 318 PRO B O 1
ATOM 5225 N N . PHE B 1 319 ? -14.125 10.766 6.375 1 86.12 319 PHE B N 1
ATOM 5226 C CA . PHE B 1 319 ? -13.602 9.727 5.508 1 86.12 319 PHE B CA 1
ATOM 5227 C C . PHE B 1 319 ? -12.961 8.609 6.328 1 86.12 319 PHE B C 1
ATOM 5229 O O . PHE B 1 319 ? -12.672 8.789 7.512 1 86.12 319 PHE B O 1
ATOM 5236 N N . LEU B 1 320 ? -12.789 7.52 5.691 1 89.44 320 LEU B N 1
ATOM 5237 C CA . LEU B 1 320 ? -12.383 6.277 6.344 1 89.44 320 LEU B CA 1
ATOM 5238 C C . LEU B 1 320 ? -10.867 6.238 6.535 1 89.44 320 LEU B C 1
ATOM 5240 O O . LEU B 1 320 ? -10.133 6.934 5.832 1 89.44 320 LEU B O 1
ATOM 5244 N N . PRO B 1 321 ? -10.422 5.527 7.531 1 91.38 321 PRO B N 1
ATOM 5245 C CA . PRO B 1 321 ? -8.984 5.316 7.695 1 91.38 321 PRO B CA 1
ATOM 5246 C C . PRO B 1 321 ? -8.406 4.344 6.668 1 91.38 321 PRO B C 1
ATOM 5248 O O . PRO B 1 321 ? -9.164 3.68 5.953 1 91.38 321 PRO B O 1
ATOM 5251 N N . ALA B 1 322 ? -7.141 4.305 6.555 1 92.44 322 ALA B N 1
ATOM 5252 C CA . ALA B 1 322 ? -6.438 3.387 5.664 1 92.44 322 ALA B CA 1
ATOM 5253 C C . ALA B 1 322 ? -5.629 2.365 6.457 1 92.44 322 ALA B C 1
ATOM 5255 O O . ALA B 1 322 ? -4.465 2.611 6.793 1 92.44 322 ALA B O 1
ATOM 5256 N N . THR B 1 323 ? -6.141 1.175 6.66 1 94.81 323 THR B N 1
ATOM 5257 C CA . THR B 1 323 ? -5.523 0.135 7.477 1 94.81 323 THR B CA 1
ATOM 5258 C C . THR B 1 323 ? -4.957 -0.976 6.598 1 94.81 323 THR B C 1
ATOM 5260 O O . THR B 1 323 ? -5.586 -1.379 5.617 1 94.81 323 THR B O 1
ATOM 5263 N N . HIS B 1 324 ? -3.799 -1.387 6.871 1 95.19 324 HIS B N 1
ATOM 5264 C CA . HIS B 1 324 ? -3.277 -2.547 6.156 1 95.19 324 HIS B CA 1
ATOM 5265 C C . HIS B 1 324 ? -2.248 -3.295 7 1 95.19 324 HIS B C 1
ATOM 5267 O O . HIS B 1 324 ? -1.712 -2.746 7.961 1 95.19 324 HIS B O 1
ATOM 5273 N N . SER B 1 325 ? -2.02 -4.57 6.598 1 94.25 325 SER B N 1
ATOM 5274 C CA . SER B 1 325 ? -1.054 -5.418 7.289 1 94.25 325 SER B CA 1
ATOM 5275 C C . SER B 1 325 ? 0.362 -5.172 6.773 1 94.25 325 SER B C 1
ATOM 5277 O O . SER B 1 325 ? 0.557 -4.453 5.793 1 94.25 325 SER B O 1
ATOM 5279 N N . ALA B 1 326 ? 1.301 -5.742 7.551 1 94.56 326 ALA B N 1
ATOM 5280 C CA . ALA B 1 326 ? 2.688 -5.715 7.094 1 94.56 326 ALA B CA 1
ATOM 5281 C C . ALA B 1 326 ? 2.938 -6.781 6.031 1 94.56 326 ALA B C 1
ATOM 5283 O O . ALA B 1 326 ? 2.168 -7.738 5.91 1 94.56 326 ALA B O 1
ATOM 5284 N N . ASN B 1 327 ? 3.844 -6.625 5.199 1 95.38 327 ASN B N 1
ATOM 5285 C CA . ASN B 1 327 ? 4.387 -7.582 4.242 1 95.38 327 ASN B CA 1
ATOM 5286 C C . ASN B 1 327 ? 5.898 -7.723 4.387 1 95.38 327 ASN B C 1
ATOM 5288 O O . ASN B 1 327 ? 6.652 -6.82 4.02 1 95.38 327 ASN B O 1
ATOM 5292 N N . ASN B 1 328 ? 6.383 -8.828 4.832 1 92.12 328 ASN B N 1
ATOM 5293 C CA . ASN B 1 328 ? 7.797 -9.023 5.137 1 92.12 328 ASN B CA 1
ATOM 5294 C C . ASN B 1 328 ? 8.617 -9.289 3.877 1 92.12 328 ASN B C 1
ATOM 5296 O O . ASN B 1 328 ? 8.055 -9.594 2.824 1 92.12 328 ASN B O 1
ATOM 5300 N N . GLN B 1 329 ? 9.875 -9.125 4.047 1 91.94 329 GLN B N 1
ATOM 5301 C CA . GLN B 1 329 ? 10.758 -9.422 2.924 1 91.94 329 GLN B CA 1
ATOM 5302 C C . GLN B 1 329 ? 10.805 -10.914 2.631 1 91.94 329 GLN B C 1
ATOM 5304 O O . GLN B 1 329 ? 10.969 -11.727 3.543 1 91.94 329 GLN B O 1
ATOM 5309 N N . PHE B 1 330 ? 10.633 -11.195 1.376 1 93.31 330 PHE B N 1
ATOM 5310 C CA . PHE B 1 330 ? 10.633 -12.602 0.979 1 93.31 330 PHE B CA 1
ATOM 5311 C C . PHE B 1 330 ? 12.055 -13.086 0.695 1 93.31 330 PHE B C 1
ATOM 5313 O O . PHE B 1 330 ? 12.766 -12.492 -0.117 1 93.31 330 PHE B O 1
ATOM 5320 N N . ASP B 1 331 ? 12.422 -14.188 1.354 1 92.19 331 ASP B N 1
ATOM 5321 C CA . ASP B 1 331 ? 13.648 -14.914 1.052 1 92.19 331 ASP B CA 1
ATOM 5322 C C . ASP B 1 331 ? 13.352 -16.203 0.278 1 92.19 331 ASP B C 1
ATOM 5324 O O . ASP B 1 331 ? 12.953 -17.203 0.867 1 92.19 331 ASP B O 1
ATOM 5328 N N . TRP B 1 332 ? 13.609 -16.172 -0.988 1 91.94 332 TRP B N 1
ATOM 5329 C CA . TRP B 1 332 ? 13.234 -17.281 -1.856 1 91.94 332 TRP B CA 1
ATOM 5330 C C . TRP B 1 332 ? 13.984 -18.547 -1.477 1 91.94 332 TRP B C 1
ATOM 5332 O O . TRP B 1 332 ? 13.609 -19.656 -1.898 1 91.94 332 TRP B O 1
ATOM 5342 N N . ASN B 1 333 ? 15.055 -18.453 -0.689 1 91 333 ASN B N 1
ATOM 5343 C CA . ASN B 1 333 ? 15.852 -19.609 -0.284 1 91 333 ASN B CA 1
ATOM 5344 C C . ASN B 1 333 ? 15.031 -20.562 0.578 1 91 333 ASN B C 1
ATOM 5346 O O . ASN B 1 333 ? 15.414 -21.734 0.756 1 91 333 ASN B O 1
ATOM 5350 N N . VAL B 1 334 ? 13.977 -20.078 1.077 1 91.38 334 VAL B N 1
ATOM 5351 C CA . VAL B 1 334 ? 13.117 -20.922 1.91 1 91.38 334 VAL B CA 1
ATOM 5352 C C . VAL B 1 334 ? 12.57 -22.078 1.083 1 91.38 334 VAL B C 1
ATOM 5354 O O . VAL B 1 334 ? 12.234 -23.141 1.628 1 91.38 334 VAL B O 1
ATOM 5357 N N . LEU B 1 335 ? 12.516 -21.953 -0.277 1 92.44 335 LEU B N 1
ATOM 5358 C CA . LEU B 1 335 ? 11.984 -22.969 -1.171 1 92.44 335 LEU B CA 1
ATOM 5359 C C . LEU B 1 335 ? 13.031 -24.031 -1.47 1 92.44 335 LEU B C 1
ATOM 5361 O O . LEU B 1 335 ? 12.695 -25.125 -1.946 1 92.44 335 LEU B O 1
ATOM 5365 N N . SER B 1 336 ? 14.312 -23.688 -1.292 1 84.38 336 SER B N 1
ATOM 5366 C CA . SER B 1 336 ? 15.406 -24.578 -1.642 1 84.38 336 SER B CA 1
ATOM 5367 C C . SER B 1 336 ? 15.836 -25.422 -0.446 1 84.38 336 SER B C 1
ATOM 5369 O O . SER B 1 336 ? 16.688 -26.297 -0.573 1 84.38 336 SER B O 1
ATOM 5371 N N . SER B 1 337 ? 15.328 -25.234 0.7 1 72.31 337 SER B N 1
ATOM 5372 C CA . SER B 1 337 ? 15.773 -25.969 1.88 1 72.31 337 SER B CA 1
ATOM 5373 C C . SER B 1 337 ? 15.164 -27.375 1.914 1 72.31 337 SER B C 1
ATOM 5375 O O . SER B 1 337 ? 14.094 -27.609 1.355 1 72.31 337 SER B O 1
#

Sequence (674 aa):
TLSVIDSVVRHPNLLPVFIRLFTHSIIVWLFKEICNWTFTVFLAFLYRATSIAVLKTLAKKPEMEESLHKFLIDGPRKIIIARHGERVDFTFGDWTRLCFDETGKYQ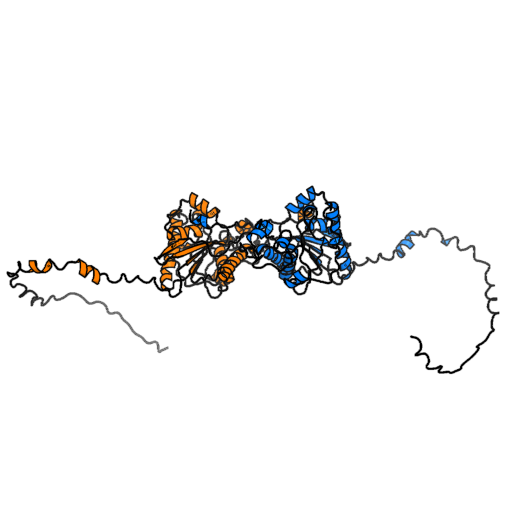RSDLNMPETLPQRKGAPHSFYKDSPLTNIGLFQATLVGQALKANNTEVHHVLCSPALRCVQTCASILKGMGIAEVMPINIEPGLFEFLLYYKDEMPTWMTLEELTDAGFNINHNYDQITQEKELNTNESCNDFYHRNANVTQKVIKRTQLQGGTVLLVGHSATLETCTRELVGGAPRTEHEMIAVIKEIPYCSVAFAAQDTKGSWSLQKPPFLPATHSANNQFDWNVLSSTLSVIDSVVRHPNLLPVFIRLFTHSIIVWLFKEICNWTFTVFLAFLYRATSIAVLKTLAKKPEMEESLHKFLIDGPRKIIIARHGERVDFTFGDWTRLCFDETGKYQRSDLNMPETLPQRKGAPHSFYKDSPLTNIGLFQATLVGQALKANNTEVHHVLCSPALRCVQTCASILKGMGIAEVMPINIEPGLFEFLLYYKDEMPTWMTLEELTDAGFNINHNYDQITQEKELNTNESCNDFYHRNANVTQKVIKRTQLQGGTVLLVGHSATLETCTRELVGGAPRTEHEMIAVIKEIPYCSVAFAAQDTKGSWSLQKPPFLPATHSANNQFDWNVLSS

pLDDT: mean 80.76, std 29.16, range [15.03, 98.94]

Secondary structure (DSSP, 8-state):
-------------------------STTSSTTSS--SS-SGGGSGGGSS--HHHHHHHSS-----------SS-S--EEEEEE---BHHHHHSSHHHHHB-TT--B--SSTTS-SS----TTTTGGGTTSPPBPHHHHHHHHHHHHHHHHTT----EEEE-SSHHHHHHHHHHHHHHT-TTT--BEE-GGGS--GGGGSS----PPPHHHHHHTT--B-TT---SS-GGG--TT--HHHHHHHHHHHHHHHHHHTTTT--EEEEEE-HHHHHHTTTTTTTPPPPPHHHHHHHHTT--TT-EEEEEE-TTS-EEEE--SS----B--BPPP-GGGGT-/------------------------S-S-STT-S---S--SGGGGGGGS-S-HHHHHHHSS-----------SS-S--EEEEEE---BHHHHHSSHHHHHB-TT--B--SSTTS-SS----TTTTGGGTTSPPBPHHHHHHHHHHHHHHHHTT----EEEE-SSHHHHHHHHHHHHHHT-TTT--BEE-GGGS--GGGGSS----PPPHHHHHHTT--B-TT---SS-GGG--TT--HHHHHHHHHHHHHHHHHHTTTT--EEEEEE-HHHHHHTTTTTTTPPPPPHHHHHHHHTT--TT-EEEEEE-TTS-EEEE--SS----B--BPPP-GGGGT-

Solvent-accessible surface area (backbone atoms only — not comparable to full-atom values): 38559 Å² total; per-residue (Å²): 146,87,67,103,79,72,89,88,74,92,78,88,92,81,91,93,91,79,90,89,90,81,103,84,85,71,95,75,66,71,96,62,67,99,69,82,78,94,77,72,71,82,66,62,74,83,62,62,72,80,54,71,63,59,60,49,58,67,62,50,55,74,73,67,70,74,66,64,78,76,34,74,30,82,68,67,38,33,41,36,28,30,18,25,34,42,40,40,47,79,66,63,44,72,42,66,71,73,24,35,49,97,87,56,51,77,47,63,82,33,61,28,40,47,88,71,75,74,73,58,84,61,62,63,65,29,38,70,71,33,40,47,43,16,47,61,11,41,48,50,17,24,53,51,12,36,40,34,43,76,60,68,51,72,73,73,41,50,38,23,11,51,46,48,28,17,45,49,20,46,49,25,20,30,46,34,48,70,42,36,89,81,47,51,40,27,65,25,48,40,41,46,74,70,37,56,81,30,63,88,57,71,58,55,64,73,49,73,64,40,42,38,75,59,68,46,51,64,42,88,78,60,80,57,84,34,53,68,86,71,63,53,45,83,46,47,58,58,51,45,28,48,46,24,27,48,48,46,53,48,52,51,61,74,34,48,70,47,40,33,23,37,36,39,25,23,36,51,54,44,44,44,30,35,42,36,53,64,52,70,42,73,77,60,53,61,70,58,46,52,61,45,31,76,57,43,34,57,48,34,60,38,29,32,38,36,47,86,88,67,50,44,41,80,46,83,54,90,55,62,44,59,45,43,63,60,28,58,74,56,58,68,65,62,70,73,107,134,57,102,69,81,89,88,89,94,83,95,91,81,89,96,92,82,88,90,82,76,94,86,71,101,73,92,69,68,89,74,68,80,87,88,75,77,99,76,80,74,78,75,62,70,80,68,65,71,78,60,65,66,64,58,53,60,69,62,52,56,72,74,67,70,74,67,64,80,77,33,75,30,82,68,68,38,33,40,38,28,31,20,25,34,42,40,40,46,79,66,63,45,72,43,65,72,72,25,32,50,98,85,57,50,76,46,63,83,32,62,28,39,47,88,71,75,72,71,58,83,62,61,63,64,30,38,72,71,31,39,47,44,16,49,61,11,42,48,51,17,23,52,52,12,36,39,35,42,75,61,69,52,70,74,73,40,50,38,22,11,52,47,47,27,16,45,50,20,46,49,26,21,31,44,36,46,70,41,35,89,80,47,51,40,26,65,24,51,42,41,47,76,70,37,56,82,29,63,89,58,71,58,55,66,72,50,73,64,40,42,39,74,60,68,48,51,63,42,88,78,61,80,57,87,34,54,68,86,73,64,54,45,83,47,46,58,58,50,46,28,48,46,23,28,47,47,47,52,48,53,52,60,75,33,50,69,47,39,34,22,36,38,38,25,22,35,51,53,43,44,44,30,36,42,36,53,65,52,70,41,73,77,59,52,60,69,56,46,52,60,46,33,76,56,42,34,57,48,33,62,38,29,35,40,37,48,83,86,69,49,44,40,79,46,83,54,88,53,62,46,58,44,44,62,60,27,58,74,57,58,69,63,63,70,73,107